Protein AF-A0A9D8M2Z6-F1 (afdb_monomer)

Nearest PDB structures (foldseek):
  5dse-assembly2_C  TM=3.275E-01  e=4.873E-01  Homo sapiens
  6hix-assembly1_BE  TM=3.956E-01  e=4.455E+00  Trypanosoma brucei brucei
  5hiu-assembly1_A  TM=2.422E-01  e=1.322E+00  Thermochaetoides thermophila
  5hiu-assembly2_B  TM=2.421E-01  e=1.506E+00  Thermochaetoides thermophila
  7b6h-assembly1_A  TM=2.950E-01  e=4.084E+00  Drosophila melanogaster

Secondary structure (DSSP, 8-state):
--HHHHHHHHHHTT--SHHHHHHHHHTT--SS-BTTTBPPPPHHHHEE-HHHHHHHHHHHHHHHHSS--HHHHHHHHHTT--STTHHHHHHHHHH-TTHHHHHHHHHHHHSEEEHHHHHHHHHS------S--SSEEEEEEEEETTEEEEEEEESTTHHHHHHHHHHHHHHHHHHS-GGGBSSHHHHHHHHHHHHGGGS-HHHHHHHHHHHHHHHHHHS-S-HHHHHHHHHHHHHHHHS-HHHHTTHHHHHHHHHHHSSSSTTPPPHHHHHHHHHHHHHHHHHTT-HHHHHHHHHHHHGGGHHHHTHHHHHHHHTTTS-BSPP-TT-SSS-GGGBHHHHHHHHHHHHHHHTT-HHHHHHHHHH-GGGS-HHHHHHHT-SS--HHHHHHHHHHHHHHHHHHHHSSSS-HHHHHHHHHHHTTSTTSTTHHHHHHHHHHHHHHHHHHHHTT-HHHHHHHHHHIIIII--HHHHHHHHHHHHHHHHHHHHH--

pLDDT: mean 91.28, std 7.38, range [43.34, 98.44]

Mean predicted aligned error: 7.06 Å

Foldseek 3Di:
DQPLLVQLCVQLVLDDDPSSLVSQVVVPWDPDFPPLQGTARDCVSFWAAPVVVLVVQLVVCCVWQLDDDPQNVVVCVLQVHDPVCPNVLSVVLSPDPCNSVVQSVQCAVVQKAAVQNVCCSSPVGHGPDPFRPIQWTMKGWWFQQRTIGIATQGPVSRLSSLSVLLSNLLNSLLPGAPVRTGPNVVSVVSNLVSCCVVDDLVSSLVSLVVSLVSSPVVYDDDLVNLLSLLVSLLSLLPDPPVSVVCNVVSLVVSCVVQVDDPNHQDLLNLLVSLLSQLVSCLVVVVLVSVQVSLCVCPPPVSCVVNVVVCCVSPVVRAQDDPDALLALQDDLRNGSVLVSLLSNLLSCLVVVVLVVLLVCLCPDSSNGHPLSNCCSPDPDHDPVSLVVVLVSHLQNLCCQQPVDSPPSVVSQVVQVVACQPPPGPNVSSLVSSLQSLLSVLLSCLVVVVVVSNVSSVVSCVRRRDDPVSVVVSVVSNVVVVVVVVVVVD

Solvent-accessible surface area (backbone atoms only — not comparable to full-atom values): 26436 Å² total; per-residue (Å²): 125,60,69,55,60,52,53,41,36,63,72,32,72,49,48,71,61,70,58,35,49,52,38,41,42,77,73,65,23,54,89,67,65,43,91,72,75,50,55,41,56,52,60,83,70,54,43,29,48,67,69,59,45,37,48,49,54,46,49,51,47,46,71,57,67,51,54,86,45,78,52,47,46,50,55,36,50,79,57,76,42,70,72,80,63,43,64,59,52,40,53,52,48,76,67,38,84,60,44,51,56,54,53,44,54,51,21,57,75,63,37,48,38,38,62,33,57,49,44,26,73,76,70,73,42,87,47,94,66,88,71,57,82,39,63,54,36,37,35,38,31,39,47,44,69,89,31,32,38,66,45,72,39,35,60,71,60,37,68,33,40,42,50,50,48,30,44,50,49,55,24,44,56,76,75,43,64,67,92,37,40,53,63,52,69,60,53,53,49,51,31,54,66,42,48,48,81,80,40,56,72,71,52,42,44,52,39,51,47,53,50,52,52,56,40,52,78,74,45,77,93,45,62,69,55,53,51,51,52,51,50,48,48,54,45,23,66,77,37,59,76,77,41,40,74,45,41,67,60,52,51,53,50,48,48,71,70,23,68,62,68,98,61,32,68,48,73,62,55,50,44,52,53,29,51,55,46,17,54,52,16,51,77,69,69,35,38,68,49,13,37,58,28,32,50,60,36,55,50,91,44,42,49,68,76,34,40,68,62,46,45,74,78,44,40,93,82,42,41,77,48,85,81,57,39,66,38,60,50,45,62,46,78,41,16,53,67,38,29,45,40,54,50,28,46,53,26,30,52,76,68,70,37,32,69,61,47,54,48,42,33,59,76,32,37,58,55,52,14,39,43,56,24,52,51,70,63,44,94,60,95,55,72,67,40,60,54,44,40,55,55,39,44,46,40,22,42,5,34,74,68,67,74,34,74,81,52,35,70,63,24,45,56,52,43,74,73,37,32,85,38,84,89,32,90,45,16,68,32,39,53,52,27,32,50,51,49,44,47,49,43,54,26,26,58,79,65,68,39,52,73,61,28,56,54,52,49,54,48,36,71,73,75,41,72,45,71,70,57,51,51,54,47,50,52,47,54,57,51,52,56,53,53,54,56,66,72,75,108

Sequence (489 aa):
MLKFDEQLFQKTKGQIGELFEEGIQQLGGYEEEEKIFGRLIPLEQILLNKTDASNVIFQEIKQHWGKMDLFTQEMFRSSNIELQNVQKKLDAFFSSPSSKKTVFEHALIKNVFNFSHFVEIVFGKKTDYSKSITKLNEIYLYKIGKKYFIHILYNHKIDFWRYLYAKKIYSVFLQAPLHTIQNPIDLIQQYKQFIQSFMTQNQLITTMNHFIQKIDYKNPRSHLLKEFHLLNISLHFMGGKRHYKKINKLIAEVIRTWEAGEWALTEKEQTLLSYILAIDGAKHSDTEKTIAHGKYLITNDRLINHSIELLIDYGEILPNIKPEPESLVKRYDQNYLEQIFYIVIDALVKNEQYYDVLQLMKEYEIASCTSIYEFLNAKDFDRDLLLKIEAAVQRNIAYVVDQSHQHVKQSIEKWMQEYHHVDSPFHSIAQMTSKHVCNLLKTLFATEQFDLFEQLMSIFMKYLILQEDFMDLRDFVAGFVQKETSQKE

Radius of gyration: 29.38 Å; Cα contacts (8 Å, |Δi|>4): 604; chains: 1; bounding box: 74×54×83 Å

Structure (mmCIF, N/CA/C/O backbone):
data_AF-A0A9D8M2Z6-F1
#
_entry.id   AF-A0A9D8M2Z6-F1
#
loop_
_atom_site.group_PDB
_atom_site.id
_atom_site.type_symbol
_atom_site.label_atom_id
_atom_site.label_alt_id
_atom_site.label_comp_id
_atom_site.label_asym_id
_atom_site.label_entity_id
_atom_site.label_seq_id
_atom_site.pdbx_PDB_ins_code
_atom_site.Cartn_x
_atom_site.Cartn_y
_atom_site.Cartn_z
_atom_site.occupancy
_atom_site.B_iso_or_equiv
_atom_site.auth_seq_id
_atom_site.auth_comp_id
_atom_site.auth_asym_id
_atom_site.auth_atom_id
_atom_site.pdbx_PDB_model_num
ATOM 1 N N . MET A 1 1 ? -19.994 7.243 29.530 1.00 70.50 1 MET A N 1
ATOM 2 C CA . MET A 1 1 ? -18.711 6.631 29.138 1.00 70.50 1 MET A CA 1
ATOM 3 C C . MET A 1 1 ? -18.690 5.186 29.628 1.00 70.50 1 MET A C 1
ATOM 5 O O . MET A 1 1 ? -19.519 4.838 30.466 1.00 70.50 1 MET A O 1
ATOM 9 N N . LEU A 1 2 ? -17.807 4.321 29.119 1.00 82.44 2 LEU A N 1
ATOM 10 C CA . LEU A 1 2 ? -17.623 2.991 29.718 1.00 82.44 2 LEU A CA 1
ATOM 11 C C . LEU A 1 2 ? -16.998 3.135 31.111 1.00 82.44 2 LEU A C 1
ATOM 13 O O . LEU A 1 2 ? -16.044 3.890 31.282 1.00 82.44 2 LEU A O 1
ATOM 17 N N . LYS A 1 3 ? -17.520 2.395 32.098 1.00 88.00 3 LYS A N 1
ATOM 18 C CA . LYS A 1 3 ? -17.063 2.487 33.496 1.00 88.00 3 LYS A CA 1
ATOM 19 C C . LYS A 1 3 ? -15.565 2.198 33.635 1.00 88.00 3 LYS A C 1
ATOM 21 O O . LYS A 1 3 ? -14.879 2.914 34.355 1.00 88.00 3 LYS A O 1
ATOM 26 N N . PHE A 1 4 ? -15.067 1.180 32.933 1.00 91.62 4 PHE A N 1
ATOM 27 C CA . PHE A 1 4 ? -13.643 0.840 32.923 1.00 91.62 4 PHE A CA 1
ATOM 28 C C . PHE A 1 4 ? -12.785 2.005 32.407 1.00 91.62 4 PHE A C 1
ATOM 30 O O . PHE A 1 4 ? -11.839 2.419 33.070 1.00 91.62 4 PHE A O 1
ATOM 37 N N . ASP A 1 5 ? -13.158 2.579 31.262 1.00 93.50 5 ASP A N 1
ATOM 38 C CA . ASP A 1 5 ? -12.440 3.682 30.613 1.00 93.50 5 ASP A CA 1
ATOM 39 C C . ASP A 1 5 ? -12.347 4.899 31.532 1.00 93.50 5 ASP A C 1
ATOM 41 O O . ASP A 1 5 ? -11.307 5.548 31.611 1.00 93.50 5 ASP A O 1
ATOM 45 N N . GLU A 1 6 ? -13.426 5.181 32.264 1.00 91.81 6 GLU A N 1
ATOM 46 C CA . GLU A 1 6 ? -13.484 6.277 33.228 1.00 91.81 6 GLU A CA 1
ATOM 47 C C . GLU A 1 6 ? -12.564 6.048 34.413 1.00 91.81 6 GLU A C 1
ATOM 49 O O . GLU A 1 6 ? -11.783 6.930 34.770 1.00 91.81 6 GLU A O 1
ATOM 54 N N . GLN A 1 7 ? -12.613 4.850 34.987 1.00 94.06 7 GLN A N 1
ATOM 55 C CA . GLN A 1 7 ? -11.759 4.480 36.105 1.00 94.06 7 GLN A CA 1
ATOM 56 C C . GLN A 1 7 ? -10.281 4.516 35.715 1.00 94.06 7 GLN A C 1
ATOM 58 O O . GLN A 1 7 ? -9.460 5.030 36.478 1.00 94.06 7 GLN A O 1
ATOM 63 N N . LEU A 1 8 ? -9.939 4.030 34.520 1.00 95.00 8 LEU A N 1
ATOM 64 C CA . LEU A 1 8 ? -8.571 4.062 34.018 1.00 95.00 8 LEU A CA 1
ATOM 65 C C . LEU A 1 8 ? -8.110 5.499 33.754 1.00 95.00 8 LEU A C 1
ATOM 67 O O . LEU A 1 8 ? -7.014 5.878 34.170 1.00 95.00 8 LEU A O 1
ATOM 71 N N . PHE A 1 9 ? -8.951 6.326 33.129 1.00 94.75 9 PHE A N 1
ATOM 72 C CA . PHE A 1 9 ? -8.641 7.734 32.886 1.00 94.75 9 PHE A CA 1
ATOM 73 C C . PHE A 1 9 ? -8.409 8.502 34.194 1.00 94.75 9 PHE A C 1
ATOM 75 O O . PHE A 1 9 ? -7.435 9.244 34.313 1.00 94.75 9 PHE A O 1
ATOM 82 N N . GLN A 1 10 ? -9.268 8.300 35.197 1.00 93.88 10 GLN A N 1
ATOM 83 C CA . GLN A 1 10 ? -9.148 8.947 36.505 1.00 93.88 10 GLN A CA 1
ATOM 84 C C . GLN A 1 10 ? -7.882 8.507 37.253 1.00 93.88 10 GLN A C 1
ATOM 86 O O . GLN A 1 10 ? -7.165 9.357 37.782 1.00 93.88 10 GLN A O 1
ATOM 91 N N . LYS A 1 11 ? -7.573 7.202 37.260 1.00 93.44 11 LYS A N 1
ATOM 92 C CA . LYS A 1 11 ? -6.372 6.653 37.916 1.00 93.44 11 LYS A CA 1
ATOM 93 C C . LYS A 1 11 ? -5.077 7.171 37.296 1.00 93.44 11 LYS A C 1
ATOM 95 O O . LYS A 1 11 ? -4.165 7.559 38.015 1.00 93.44 11 LYS A O 1
ATOM 100 N N . THR A 1 12 ? -5.016 7.206 35.970 1.00 94.12 12 THR A N 1
ATOM 101 C CA . THR A 1 12 ? -3.819 7.614 35.214 1.00 94.12 12 THR A CA 1
ATOM 102 C C . THR A 1 12 ? -3.736 9.122 34.990 1.00 94.12 12 THR A C 1
ATOM 104 O O . THR A 1 12 ? -2.739 9.616 34.471 1.00 94.12 12 THR A O 1
ATOM 107 N N . LYS A 1 13 ? -4.801 9.872 35.311 1.00 92.31 13 LYS A N 1
ATOM 108 C CA . LYS A 1 13 ? -4.974 11.289 34.942 1.00 92.31 13 LYS A CA 1
ATOM 109 C C . LYS A 1 13 ? -4.771 11.539 33.437 1.00 92.31 13 LYS A C 1
ATOM 111 O O . LYS A 1 13 ? -4.313 12.610 33.029 1.00 92.31 13 LYS A O 1
ATOM 116 N N . GLY A 1 14 ? -5.100 10.546 32.609 1.00 91.62 14 GLY A N 1
ATOM 117 C CA . GLY A 1 14 ? -4.918 10.590 31.159 1.00 91.62 14 GLY A CA 1
ATOM 118 C C . GLY A 1 14 ? -3.465 10.456 30.691 1.00 91.62 14 GLY A C 1
ATOM 119 O O . GLY A 1 14 ? -3.144 10.938 29.606 1.00 91.62 14 GLY A O 1
ATOM 120 N N . GLN A 1 15 ? -2.581 9.871 31.501 1.00 92.94 15 GLN A N 1
ATOM 121 C CA . GLN A 1 15 ? -1.208 9.534 31.112 1.00 92.94 15 GLN A CA 1
ATOM 122 C C . GLN A 1 15 ? -1.145 8.129 30.486 1.00 92.94 15 GLN A C 1
ATOM 124 O O . GLN A 1 15 ? -1.946 7.256 30.816 1.00 92.94 15 GLN A O 1
ATOM 129 N N . ILE A 1 16 ? -0.197 7.930 29.567 1.00 92.44 16 ILE A N 1
ATOM 130 C CA . ILE A 1 16 ? 0.104 6.646 28.908 1.00 92.44 16 ILE A CA 1
ATOM 131 C C . ILE A 1 16 ? 1.460 6.103 29.397 1.00 92.44 16 ILE A C 1
ATOM 133 O O . ILE A 1 16 ? 2.196 6.821 30.073 1.00 92.44 16 ILE A O 1
ATOM 137 N N . GLY A 1 17 ? 1.809 4.862 29.046 1.00 88.94 17 GLY A N 1
ATOM 138 C CA . GLY A 1 17 ? 3.064 4.217 29.464 1.00 88.94 17 GLY A CA 1
ATOM 139 C C . GLY A 1 17 ? 2.893 3.367 30.725 1.00 88.94 17 GLY A C 1
ATOM 140 O O . GLY A 1 17 ? 1.846 2.755 30.908 1.00 88.94 17 GLY A O 1
ATOM 141 N N . GLU A 1 18 ? 3.896 3.327 31.601 1.00 89.25 18 GLU A N 1
ATOM 142 C CA . GLU A 1 18 ? 3.902 2.444 32.784 1.00 89.25 18 GLU A CA 1
ATOM 143 C C . GLU A 1 18 ? 2.684 2.655 33.693 1.00 89.25 18 GLU A C 1
ATOM 145 O O . GLU A 1 18 ? 1.990 1.696 34.018 1.00 89.25 18 GLU A O 1
ATOM 150 N N . LEU A 1 19 ? 2.331 3.910 33.994 1.00 90.88 19 LEU A N 1
ATOM 151 C CA . LEU A 1 19 ? 1.147 4.234 34.804 1.00 90.88 19 LEU A CA 1
ATOM 152 C C . LEU A 1 19 ? -0.157 3.700 34.199 1.00 90.88 19 LEU A C 1
ATOM 154 O O . LEU A 1 19 ? -1.095 3.362 34.921 1.00 90.88 19 LEU A O 1
ATOM 158 N N . PHE A 1 20 ? -0.232 3.632 32.870 1.00 92.94 20 PHE A N 1
ATOM 159 C CA . PHE A 1 20 ? -1.385 3.080 32.169 1.00 92.94 20 PHE A CA 1
ATOM 160 C C . PHE A 1 20 ? -1.454 1.559 32.323 1.00 92.94 20 PHE A C 1
ATOM 162 O O . PHE A 1 20 ? -2.526 1.024 32.605 1.00 92.94 20 PHE A O 1
ATOM 169 N N . GLU A 1 21 ? -0.317 0.871 32.207 1.00 91.62 21 GLU A N 1
ATOM 170 C CA . GLU A 1 21 ? -0.232 -0.579 32.414 1.00 91.62 21 GLU A CA 1
ATOM 171 C C . GLU A 1 21 ? -0.526 -0.969 33.869 1.00 91.62 21 GLU A C 1
ATOM 173 O O . GLU A 1 21 ? -1.311 -1.886 34.117 1.00 91.62 21 GLU A O 1
ATOM 178 N N . GLU A 1 22 ? 0.023 -0.237 34.840 1.00 90.00 22 GLU A N 1
ATOM 179 C CA . GLU A 1 22 ? -0.295 -0.407 36.263 1.00 90.00 22 GLU A CA 1
ATOM 180 C C . GLU A 1 22 ? -1.783 -0.151 36.539 1.00 90.00 22 GLU A C 1
ATOM 182 O O . GLU A 1 22 ? -2.429 -0.885 37.293 1.00 90.00 22 GLU A O 1
ATOM 187 N N . GLY A 1 23 ? -2.355 0.868 35.891 1.00 91.38 23 GLY A N 1
ATOM 188 C CA . GLY A 1 23 ? -3.780 1.169 35.951 1.00 91.38 23 GLY A CA 1
ATOM 189 C C . GLY A 1 23 ? -4.646 0.006 35.465 1.00 91.38 23 GLY A C 1
ATOM 190 O O . GLY A 1 23 ? -5.634 -0.325 36.123 1.00 91.38 23 GLY A O 1
ATOM 191 N N . ILE A 1 24 ? -4.262 -0.649 34.361 1.00 91.25 24 ILE A N 1
ATOM 192 C CA . ILE A 1 24 ? -4.934 -1.860 33.861 1.00 91.25 24 ILE A CA 1
ATOM 193 C C . ILE A 1 24 ? -4.826 -2.996 34.882 1.0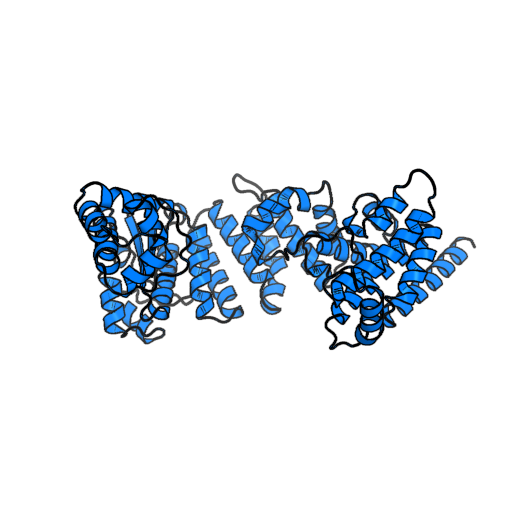0 91.25 24 ILE A C 1
ATOM 195 O O . ILE A 1 24 ? -5.836 -3.623 35.200 1.00 91.25 24 ILE A O 1
ATOM 199 N N . GLN A 1 25 ? -3.634 -3.241 35.431 1.00 87.56 25 GLN A N 1
ATOM 200 C CA . GLN A 1 25 ? -3.411 -4.310 36.409 1.00 87.56 25 GLN A CA 1
ATOM 201 C C . GLN A 1 25 ? -4.323 -4.157 37.633 1.00 87.56 25 GLN A C 1
ATOM 203 O O . GLN A 1 25 ? -5.018 -5.092 38.024 1.00 87.56 25 GLN A O 1
ATOM 208 N N . GLN A 1 26 ? -4.395 -2.952 38.199 1.00 87.75 26 GLN A N 1
ATOM 209 C CA . GLN A 1 26 ? -5.228 -2.673 39.373 1.00 87.75 26 GLN A CA 1
ATOM 210 C C . GLN A 1 26 ? -6.733 -2.793 39.109 1.00 87.75 26 GLN A C 1
ATOM 212 O O . GLN A 1 26 ? -7.508 -2.963 40.049 1.00 87.75 26 GLN A O 1
ATOM 217 N N . LEU A 1 27 ? -7.163 -2.658 37.854 1.00 86.69 27 LEU A N 1
ATOM 218 C CA . LEU A 1 27 ? -8.564 -2.784 37.454 1.00 86.69 27 LEU A CA 1
ATOM 219 C C . LEU A 1 27 ? -8.938 -4.220 37.058 1.00 86.69 27 LEU A C 1
ATOM 221 O O . LEU A 1 27 ? -10.031 -4.442 36.544 1.00 86.69 27 LEU A O 1
ATOM 225 N N . GLY A 1 28 ? -8.078 -5.202 37.342 1.00 75.69 28 GLY A N 1
ATOM 226 C CA . GLY A 1 28 ? -8.334 -6.617 37.074 1.00 75.69 28 GLY A CA 1
ATOM 227 C C . GLY A 1 28 ? -7.758 -7.112 35.749 1.00 75.69 28 GLY A C 1
ATOM 228 O O . GLY A 1 28 ? -8.255 -8.096 35.212 1.00 75.69 28 GLY A O 1
ATOM 229 N N . GLY A 1 29 ? -6.739 -6.438 35.207 1.00 69.81 29 GLY A N 1
ATOM 230 C CA . GLY A 1 29 ? -5.928 -6.977 34.117 1.00 69.81 29 GLY A CA 1
ATOM 231 C C . GLY A 1 29 ? -5.223 -8.278 34.510 1.00 69.81 29 GLY A C 1
ATOM 232 O O . GLY A 1 29 ? -4.967 -8.528 35.687 1.00 69.81 29 GLY A O 1
ATOM 233 N N . TYR A 1 30 ? -4.894 -9.106 33.519 1.00 67.88 30 TYR A N 1
ATOM 234 C CA . TYR A 1 30 ? -4.159 -10.352 33.749 1.00 67.88 30 TYR A CA 1
ATOM 235 C C . TYR A 1 30 ? -2.757 -10.076 34.332 1.00 67.88 30 TYR A C 1
ATOM 237 O O . TYR A 1 30 ? -2.098 -9.094 33.967 1.00 67.88 30 TYR A O 1
ATOM 245 N N . GLU A 1 31 ? -2.300 -10.945 35.245 1.00 58.53 31 GLU A N 1
ATOM 246 C CA . GLU A 1 31 ? -0.969 -10.828 35.866 1.00 58.53 31 GLU A CA 1
ATOM 247 C C . GLU A 1 31 ? 0.160 -11.041 34.855 1.00 58.53 31 GLU A C 1
ATOM 249 O O . GLU A 1 31 ? 1.190 -10.371 34.941 1.00 58.53 31 GLU A O 1
ATOM 254 N N . GLU A 1 32 ? -0.048 -11.914 33.866 1.00 60.69 32 GLU A N 1
ATOM 255 C CA . GLU A 1 32 ? 0.926 -12.137 32.804 1.00 60.69 32 GLU A CA 1
ATOM 256 C C . GLU A 1 32 ? 0.973 -10.943 31.844 1.00 60.69 32 GLU A C 1
ATOM 258 O O . GLU A 1 32 ? 0.002 -10.605 31.162 1.00 60.69 32 GLU A O 1
ATOM 263 N N . GLU A 1 33 ? 2.141 -10.308 31.768 1.00 61.16 33 GLU A N 1
ATOM 264 C CA . GLU A 1 33 ? 2.437 -9.338 30.723 1.00 61.16 33 GLU A CA 1
ATOM 265 C C . GLU A 1 33 ? 2.633 -10.065 29.394 1.00 61.16 33 GLU A C 1
ATOM 267 O O . GLU A 1 33 ? 3.632 -10.760 29.171 1.00 61.16 33 GLU A O 1
ATOM 272 N N . GLU A 1 34 ? 1.696 -9.873 28.466 1.00 63.53 34 GLU A N 1
ATOM 273 C CA . GLU A 1 34 ? 1.966 -10.227 27.085 1.00 63.53 34 GLU A CA 1
ATOM 274 C C . GLU A 1 34 ? 3.044 -9.286 26.525 1.00 63.53 34 GLU A C 1
ATOM 276 O O . GLU A 1 34 ? 2.860 -8.080 26.365 1.00 63.53 34 GLU A O 1
ATOM 281 N N . LYS A 1 35 ? 4.201 -9.861 26.187 1.00 67.75 35 LYS A N 1
ATOM 282 C CA . LYS A 1 35 ? 5.416 -9.119 25.802 1.00 67.75 35 LYS A CA 1
ATOM 283 C C . LYS A 1 35 ? 5.316 -8.309 24.499 1.00 67.75 35 LYS A C 1
ATOM 285 O O . LYS A 1 35 ? 6.304 -7.697 24.106 1.00 67.75 35 LYS A O 1
ATOM 290 N N . ILE A 1 36 ? 4.183 -8.331 23.793 1.00 81.38 36 ILE A N 1
ATOM 291 C CA . ILE A 1 36 ? 4.038 -7.672 22.485 1.00 81.38 36 ILE A CA 1
ATOM 292 C C . ILE A 1 36 ? 3.502 -6.253 22.658 1.00 81.38 36 ILE A C 1
ATOM 294 O O . ILE A 1 36 ? 4.102 -5.304 22.160 1.00 81.38 36 ILE A O 1
ATOM 298 N N . PHE A 1 37 ? 2.387 -6.100 23.373 1.00 87.31 37 PHE A N 1
ATOM 299 C CA . PHE A 1 37 ? 1.775 -4.798 23.616 1.00 87.31 37 PHE A CA 1
ATOM 300 C C . PHE A 1 37 ? 1.172 -4.729 25.020 1.00 87.31 37 PHE A C 1
ATOM 302 O O . PHE A 1 37 ? 0.033 -4.306 25.188 1.00 87.31 37 PHE A O 1
ATOM 309 N N . GLY A 1 38 ? 1.950 -5.120 26.033 1.00 86.75 38 GLY A N 1
ATOM 310 C CA . GLY A 1 38 ? 1.625 -4.967 27.453 1.00 86.75 38 GLY A CA 1
ATOM 311 C C . GLY A 1 38 ? 0.453 -5.826 27.930 1.00 86.75 38 GLY A C 1
ATOM 312 O O . GLY A 1 38 ? 0.172 -6.894 27.386 1.00 86.75 38 GLY A O 1
ATOM 313 N N . ARG A 1 39 ? -0.228 -5.365 28.980 1.00 88.94 39 ARG A N 1
ATOM 314 C CA . ARG A 1 39 ? -1.279 -6.134 29.655 1.00 88.94 39 ARG A CA 1
ATOM 315 C C . ARG A 1 39 ? -2.574 -6.175 28.847 1.00 88.94 39 ARG A C 1
ATOM 317 O O . ARG A 1 39 ? -2.961 -5.208 28.188 1.00 88.94 39 ARG A O 1
ATOM 324 N N . LEU A 1 40 ? -3.270 -7.305 28.954 1.00 91.12 40 LEU A N 1
ATOM 325 C CA . LEU A 1 40 ? -4.592 -7.499 28.366 1.00 91.12 40 LEU A CA 1
ATOM 326 C C . LEU A 1 40 ? -5.686 -6.956 29.286 1.00 91.12 40 LEU A C 1
ATOM 328 O O . LEU A 1 40 ? -5.643 -7.138 30.505 1.00 91.12 40 LEU A O 1
ATOM 332 N N . ILE A 1 41 ? -6.702 -6.348 28.677 1.00 92.31 41 ILE A N 1
ATOM 333 C CA . ILE A 1 41 ? -7.930 -5.930 29.353 1.00 92.31 41 ILE A CA 1
ATOM 334 C C . ILE A 1 41 ? -8.963 -7.060 29.207 1.00 92.31 41 ILE A C 1
ATOM 336 O O . ILE A 1 41 ? -9.245 -7.455 28.069 1.00 92.31 41 ILE A O 1
ATOM 340 N N . PRO A 1 42 ? -9.552 -7.580 30.298 1.00 91.94 42 PRO A N 1
ATOM 341 C CA . PRO A 1 42 ? -10.545 -8.647 30.213 1.00 91.94 42 PRO A CA 1
ATOM 342 C C . PRO A 1 42 ? -11.765 -8.249 29.380 1.00 91.94 42 PRO A C 1
ATOM 344 O O . PRO A 1 42 ? -12.291 -7.135 29.501 1.00 91.94 42 PRO A O 1
ATOM 347 N N . LEU A 1 43 ? -12.252 -9.170 28.544 1.00 93.50 43 LEU A N 1
ATOM 348 C CA . LEU A 1 43 ? -13.362 -8.888 27.629 1.00 93.50 43 LEU A CA 1
ATOM 349 C C . LEU A 1 43 ? -14.647 -8.465 28.350 1.00 93.50 43 LEU A C 1
ATOM 351 O O . LEU A 1 43 ? -15.375 -7.616 27.838 1.00 93.50 43 LEU A O 1
ATOM 355 N N . GLU A 1 44 ? -14.942 -8.998 29.537 1.00 91.69 44 GLU A N 1
ATOM 356 C CA . GLU A 1 44 ? -16.105 -8.586 30.333 1.00 91.69 44 GLU A CA 1
ATOM 357 C C . GLU A 1 44 ? -16.098 -7.106 30.737 1.00 91.69 44 GLU A C 1
ATOM 359 O O . GLU A 1 44 ? -17.167 -6.551 30.984 1.00 91.69 44 GLU A O 1
ATOM 364 N N . GLN A 1 45 ? -14.933 -6.455 30.763 1.00 91.44 45 GLN A N 1
ATOM 365 C CA . GLN A 1 45 ? -14.809 -5.043 31.129 1.00 91.44 45 GLN A CA 1
ATOM 366 C C . GLN A 1 45 ? -15.034 -4.098 29.942 1.00 91.44 45 GLN A C 1
ATOM 368 O O . GLN A 1 45 ? -15.344 -2.921 30.138 1.00 91.44 45 GLN A O 1
ATOM 373 N N . ILE A 1 46 ? -14.893 -4.603 28.710 1.00 94.00 46 ILE A N 1
ATOM 374 C CA . ILE A 1 46 ? -14.916 -3.790 27.481 1.00 94.00 46 ILE A CA 1
ATOM 375 C C . ILE A 1 46 ? -16.013 -4.189 26.488 1.00 94.00 46 ILE A C 1
ATOM 377 O O . ILE A 1 46 ? -16.290 -3.426 25.561 1.00 94.00 46 ILE A O 1
ATOM 381 N N . LEU A 1 47 ? -16.651 -5.350 26.671 1.00 96.19 47 LEU A N 1
ATOM 382 C CA . LEU A 1 47 ? -17.753 -5.829 25.838 1.00 96.19 47 LEU A CA 1
ATOM 383 C C . LEU A 1 47 ? -19.100 -5.698 26.553 1.00 96.19 47 LEU A C 1
ATOM 385 O O .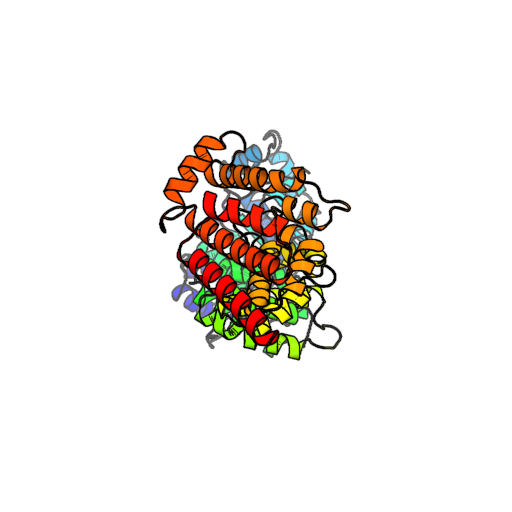 LEU A 1 47 ? -19.335 -6.298 27.603 1.00 96.19 47 LEU A O 1
ATOM 389 N N . LEU A 1 48 ? -20.033 -4.999 25.912 1.00 96.38 48 LEU A N 1
ATOM 390 C CA . LEU A 1 48 ? -21.380 -4.751 26.418 1.00 96.38 48 LEU A CA 1
ATOM 391 C C . LEU A 1 48 ? -22.437 -5.613 25.722 1.00 96.38 48 LEU A C 1
ATOM 393 O O . LEU A 1 48 ? -22.266 -6.059 24.587 1.00 96.38 48 LEU A O 1
ATOM 397 N N . ASN A 1 49 ? -23.579 -5.823 26.380 1.00 96.75 49 ASN A N 1
ATOM 398 C CA . ASN A 1 49 ? -24.771 -6.313 25.683 1.00 96.75 49 ASN A CA 1
ATOM 399 C C . ASN A 1 49 ? -25.374 -5.200 24.798 1.00 96.75 49 ASN A C 1
ATOM 401 O O . ASN A 1 49 ? -25.003 -4.032 24.900 1.00 96.75 49 ASN A O 1
ATOM 405 N N . LYS A 1 50 ? -26.323 -5.561 23.924 1.00 95.56 50 LYS A N 1
ATOM 406 C CA . LYS A 1 50 ? -26.936 -4.621 22.968 1.00 95.56 50 LYS A CA 1
ATOM 407 C C . LYS A 1 50 ? -27.575 -3.405 23.642 1.00 95.56 50 LYS A C 1
ATOM 409 O O . LYS A 1 50 ? -27.421 -2.286 23.157 1.00 95.56 50 LYS A O 1
ATOM 414 N N . THR A 1 51 ? -28.317 -3.630 24.723 1.00 94.62 51 THR A N 1
ATOM 415 C CA . THR A 1 51 ? -29.068 -2.577 25.416 1.00 94.62 51 THR A CA 1
ATOM 416 C C . THR A 1 51 ? -28.118 -1.566 26.040 1.00 94.62 51 THR A C 1
ATOM 418 O O . THR A 1 51 ? -28.269 -0.366 25.817 1.00 94.62 51 THR A O 1
ATOM 421 N N . ASP A 1 52 ? -27.096 -2.047 26.743 1.00 95.12 52 ASP A N 1
ATOM 422 C CA . ASP A 1 52 ? -26.094 -1.197 27.380 1.00 95.12 52 ASP A CA 1
ATOM 423 C C . ASP A 1 52 ? -25.275 -0.441 26.338 1.00 95.12 52 ASP A C 1
ATOM 425 O O . ASP A 1 52 ? -25.094 0.769 26.453 1.00 95.12 52 ASP A O 1
ATOM 429 N N . ALA A 1 53 ? -24.859 -1.124 25.270 1.00 95.19 53 ALA A N 1
ATOM 430 C CA . ALA A 1 53 ? -24.126 -0.523 24.166 1.00 95.19 53 ALA A CA 1
ATOM 431 C C . ALA A 1 53 ? -24.909 0.631 23.518 1.00 95.19 53 ALA A C 1
ATOM 433 O O . ALA A 1 53 ? -24.403 1.742 23.363 1.00 95.19 53 ALA A O 1
ATOM 434 N N . SER A 1 54 ? -26.182 0.385 23.203 1.00 95.31 54 SER A N 1
ATOM 435 C CA . SER A 1 54 ? -27.082 1.384 22.630 1.00 95.31 54 SER A CA 1
ATOM 436 C C . SER A 1 54 ? -27.335 2.559 23.578 1.00 95.31 54 SER A C 1
ATOM 438 O O . SER A 1 54 ? -27.364 3.711 23.140 1.00 95.31 54 SER A O 1
ATOM 440 N N . ASN A 1 55 ? -27.464 2.296 24.881 1.00 94.88 55 ASN A N 1
ATOM 441 C CA . ASN A 1 55 ? -27.619 3.340 25.889 1.00 94.88 55 ASN A CA 1
ATOM 442 C C . ASN A 1 55 ? -26.373 4.221 25.998 1.00 94.88 55 ASN A C 1
ATOM 444 O O . ASN A 1 55 ? -26.516 5.440 25.988 1.00 94.88 55 ASN A O 1
ATOM 448 N N . VAL A 1 56 ? -25.176 3.630 26.062 1.00 94.75 56 VAL A N 1
ATOM 449 C CA . VAL A 1 56 ? -23.915 4.381 26.145 1.00 94.75 56 VAL A CA 1
ATOM 450 C C . VAL A 1 56 ? -23.767 5.304 24.940 1.00 94.75 56 VAL A C 1
ATOM 452 O O . VAL A 1 56 ? -23.623 6.508 25.122 1.00 94.75 56 VAL A O 1
ATOM 455 N N . ILE A 1 57 ? -23.894 4.771 23.721 1.00 95.31 57 ILE A N 1
ATOM 456 C CA . ILE A 1 57 ? -23.749 5.558 22.487 1.00 95.31 57 ILE A CA 1
ATOM 457 C C . ILE A 1 57 ? -24.742 6.726 22.462 1.00 95.31 57 ILE A C 1
ATOM 459 O O . ILE A 1 57 ? -24.361 7.875 22.242 1.00 95.31 57 ILE A O 1
ATOM 463 N N . PHE A 1 58 ? -26.022 6.447 22.722 1.00 95.12 58 PHE A N 1
ATOM 464 C CA . PHE A 1 58 ? -27.067 7.464 22.633 1.00 95.12 58 PHE A CA 1
ATOM 465 C C . PHE A 1 58 ? -26.921 8.560 23.695 1.00 95.12 58 PHE A C 1
ATOM 467 O O . PHE A 1 58 ? -27.187 9.726 23.405 1.00 95.12 58 PHE A O 1
ATOM 474 N N . GLN A 1 59 ? -26.491 8.209 24.912 1.00 93.81 59 GLN A N 1
ATOM 475 C CA . GLN A 1 59 ? -26.264 9.190 25.976 1.00 93.81 59 GLN A CA 1
ATOM 476 C C . GLN A 1 59 ? -25.057 10.084 25.689 1.00 93.81 59 GLN A C 1
ATOM 478 O O . GLN A 1 59 ? -25.161 11.292 25.873 1.00 93.81 59 GLN A O 1
ATOM 483 N N . GLU A 1 60 ? -23.956 9.529 25.178 1.00 94.19 60 GLU A N 1
ATOM 484 C CA . GLU A 1 60 ? -22.768 10.312 24.806 1.00 94.19 60 GLU A CA 1
ATOM 485 C C . GLU A 1 60 ? -23.084 11.341 23.722 1.00 94.19 60 GLU A C 1
ATOM 487 O O . GLU A 1 60 ? -22.769 12.524 23.861 1.00 94.19 60 GLU A O 1
ATOM 492 N N . ILE A 1 61 ? -23.796 10.917 22.677 1.00 94.31 61 ILE A N 1
ATOM 493 C CA . ILE A 1 61 ? -24.244 11.811 21.606 1.00 94.31 61 ILE A CA 1
ATOM 494 C C . ILE A 1 61 ? -25.167 12.898 22.165 1.00 94.31 61 ILE A C 1
ATOM 496 O O . ILE A 1 61 ? -24.983 14.079 21.876 1.00 94.31 61 ILE A O 1
ATOM 500 N N . LYS A 1 62 ? -26.141 12.532 23.006 1.00 93.94 62 LYS A N 1
ATOM 501 C CA . LYS A 1 62 ? -27.061 13.499 23.620 1.00 93.94 62 LYS A CA 1
ATOM 502 C C . LYS A 1 62 ? -26.327 14.516 24.496 1.00 93.94 62 LYS A C 1
ATOM 504 O O . LYS A 1 62 ? -26.664 15.698 24.472 1.00 93.94 62 LYS A O 1
ATOM 509 N N . GLN A 1 63 ? -25.338 14.069 25.263 1.00 92.06 63 GLN A N 1
ATOM 510 C CA . GLN A 1 63 ? -24.564 14.915 26.164 1.00 92.06 63 GLN A CA 1
ATOM 511 C C . GLN A 1 63 ? -23.672 15.905 25.409 1.00 92.06 63 GLN A C 1
ATOM 513 O O . GLN A 1 63 ? -23.546 17.048 25.847 1.00 92.06 63 GLN A O 1
ATOM 518 N N . HIS A 1 64 ? -23.064 15.477 24.300 1.00 90.38 64 HIS A N 1
ATOM 519 C CA . HIS A 1 64 ? -22.048 16.263 23.600 1.00 90.38 64 HIS A CA 1
ATOM 520 C C . HIS A 1 64 ? -22.550 17.008 22.363 1.00 90.38 64 HIS A C 1
ATOM 522 O O . HIS A 1 64 ? -22.015 18.068 22.064 1.00 90.38 64 HIS A O 1
ATOM 528 N N . TRP A 1 65 ? -23.564 16.492 21.668 1.00 91.31 65 TRP A N 1
ATOM 529 C CA . TRP A 1 65 ? -24.111 17.084 20.438 1.00 91.31 65 TRP A CA 1
ATOM 530 C C . TRP A 1 65 ? -25.596 17.451 20.552 1.00 91.31 65 TRP A C 1
ATOM 532 O O . TRP A 1 65 ? -26.160 18.040 19.634 1.00 91.31 65 TRP A O 1
ATOM 542 N N . GLY A 1 66 ? -26.255 17.115 21.668 1.00 88.25 66 GLY A N 1
ATOM 543 C CA . GLY A 1 66 ? -27.686 17.370 21.862 1.00 88.25 66 GLY A CA 1
ATOM 544 C C . GLY A 1 66 ? -28.048 18.747 22.416 1.00 88.25 66 GLY A C 1
ATOM 545 O O . GLY A 1 66 ? -29.234 19.074 22.495 1.00 88.25 66 GLY A O 1
ATOM 546 N N . LYS A 1 67 ? -27.060 19.562 22.796 1.00 87.62 67 LYS A N 1
ATOM 547 C CA . LYS A 1 67 ? -27.270 20.930 23.283 1.00 87.62 67 LYS A CA 1
ATOM 548 C C . LYS A 1 67 ? -26.463 21.925 22.461 1.00 87.62 67 LYS A C 1
ATOM 550 O O . LYS A 1 67 ? -25.293 21.700 22.180 1.00 87.62 67 LYS A O 1
ATOM 555 N N . MET A 1 68 ? -27.089 23.050 22.141 1.00 83.06 68 MET A N 1
ATOM 556 C CA . MET A 1 68 ? -26.482 24.141 21.380 1.00 83.06 68 MET A CA 1
ATOM 557 C C . MET A 1 68 ? -25.523 24.995 22.223 1.00 83.06 68 MET A C 1
ATOM 559 O O . MET A 1 68 ? -25.855 26.121 22.596 1.00 83.06 68 MET A O 1
ATOM 563 N N . ASP A 1 69 ? -24.326 24.482 22.509 1.00 84.94 69 ASP A N 1
ATOM 564 C CA . ASP A 1 69 ? -23.213 25.297 23.014 1.00 84.94 69 ASP A CA 1
ATOM 565 C C . ASP A 1 69 ? -22.457 26.015 21.876 1.00 84.94 69 ASP A C 1
ATOM 567 O O . ASP A 1 69 ? -22.769 25.839 20.698 1.00 84.94 69 ASP A O 1
ATOM 571 N N . LEU A 1 70 ? -21.480 26.863 22.223 1.00 85.12 70 LEU A N 1
ATOM 572 C CA . LEU A 1 70 ? -20.709 27.645 21.244 1.00 85.12 70 LEU A CA 1
ATOM 573 C C . LEU A 1 70 ? -20.003 26.755 20.207 1.00 85.12 70 LEU A C 1
ATOM 575 O O . LEU A 1 70 ? -19.992 27.080 19.023 1.00 85.12 70 LEU A O 1
ATOM 579 N N . PHE A 1 71 ? -19.452 25.619 20.639 1.00 84.75 71 PHE A N 1
ATOM 580 C CA . PHE A 1 71 ? -18.737 24.694 19.760 1.00 84.75 71 PHE A CA 1
ATOM 581 C C . PHE A 1 71 ? -19.698 23.975 18.813 1.00 84.75 71 PHE A C 1
ATOM 583 O O . PHE A 1 71 ? -19.456 23.893 17.614 1.00 84.75 71 PHE A O 1
ATOM 590 N N . THR A 1 72 ? -20.823 23.497 19.333 1.00 82.19 72 THR A N 1
ATOM 591 C CA . THR A 1 72 ? -21.849 22.789 18.567 1.00 82.19 72 THR A CA 1
ATOM 592 C C . THR A 1 72 ? -22.555 23.729 17.582 1.00 82.19 72 THR A C 1
ATOM 594 O O . THR A 1 72 ? -22.858 23.335 16.459 1.00 82.19 72 THR A O 1
ATOM 597 N N . GLN A 1 73 ? -22.764 24.998 17.951 1.00 85.88 73 GLN A N 1
ATOM 598 C CA . GLN A 1 73 ? -23.264 26.032 17.037 1.00 85.88 73 GLN A CA 1
ATOM 599 C C . GLN A 1 73 ? -22.343 26.232 15.837 1.00 85.88 73 GLN A C 1
ATOM 601 O O . GLN A 1 73 ? -22.822 26.273 14.703 1.00 85.88 73 GLN A O 1
ATOM 606 N N . GLU A 1 74 ? -21.040 26.337 16.083 1.00 85.06 74 GLU A N 1
ATOM 607 C CA . GLU A 1 74 ? -20.056 26.505 15.020 1.00 85.06 74 GLU A CA 1
ATOM 608 C C . GLU A 1 74 ? -20.025 25.280 14.099 1.00 85.06 74 GLU A C 1
ATOM 610 O O . GLU A 1 74 ? -20.130 25.425 12.885 1.00 85.06 74 GLU A O 1
ATOM 615 N N . MET A 1 75 ? -20.042 24.071 14.668 1.00 84.38 75 MET A N 1
ATOM 616 C CA . MET A 1 75 ? -20.153 22.819 13.908 1.00 84.38 75 MET A CA 1
ATOM 617 C C . MET A 1 75 ? -21.365 22.801 12.962 1.00 84.38 75 MET A C 1
ATOM 619 O O . MET A 1 75 ? -21.246 22.424 11.793 1.00 84.38 75 MET A O 1
ATOM 623 N N . PHE A 1 76 ? -22.540 23.220 13.445 1.00 86.62 76 PHE A N 1
ATOM 624 C CA . PHE A 1 76 ? -23.751 23.291 12.625 1.00 86.62 76 PHE A CA 1
ATOM 625 C C . PHE A 1 76 ? -23.663 24.370 11.540 1.00 86.62 76 PHE A C 1
ATOM 627 O O . PHE A 1 76 ? -24.084 24.121 10.408 1.00 86.62 76 PHE A O 1
ATOM 634 N N . ARG A 1 77 ? -23.074 25.536 11.839 1.00 84.69 77 ARG A N 1
ATOM 635 C CA . ARG A 1 77 ? -22.832 26.588 10.837 1.00 84.69 77 ARG A CA 1
ATOM 636 C C . ARG A 1 77 ? -21.913 26.105 9.727 1.00 84.69 77 ARG A C 1
ATOM 638 O O . ARG A 1 77 ? -22.272 26.227 8.561 1.00 84.69 77 ARG A O 1
ATOM 645 N N . SER A 1 78 ? -20.779 25.502 10.082 1.00 82.56 78 SER A N 1
ATOM 646 C CA . SER A 1 78 ? -19.840 24.935 9.109 1.00 82.56 78 SER A CA 1
ATOM 647 C C . SER A 1 78 ? -20.466 23.815 8.268 1.00 82.56 78 SER A C 1
ATOM 649 O O . SER A 1 78 ? -20.008 23.531 7.169 1.00 82.56 78 SER A O 1
ATOM 651 N N . SER A 1 79 ? -21.533 23.197 8.774 1.00 79.81 79 SER A N 1
ATOM 652 C CA . SER A 1 79 ? -22.317 22.164 8.094 1.00 79.81 79 SER A CA 1
ATOM 653 C C . SER A 1 79 ? -23.467 22.723 7.237 1.00 79.81 79 SER A C 1
ATOM 655 O O . SER A 1 79 ? -24.334 21.963 6.804 1.00 79.81 79 SER A O 1
ATOM 657 N N . ASN A 1 80 ? -23.525 24.042 7.005 1.00 82.25 80 ASN A N 1
ATOM 658 C CA . ASN A 1 80 ? -24.612 24.723 6.285 1.00 82.25 80 ASN A CA 1
ATOM 659 C C . ASN A 1 80 ? -26.011 24.412 6.860 1.00 82.25 80 ASN A C 1
ATOM 661 O O . ASN A 1 80 ? -27.007 24.259 6.134 1.00 82.25 80 ASN A O 1
ATOM 665 N N . ILE A 1 81 ? -26.090 24.281 8.187 1.00 82.88 81 ILE A N 1
ATOM 666 C CA . ILE A 1 81 ? -27.347 24.150 8.920 1.00 82.88 81 ILE A CA 1
ATOM 667 C C . ILE A 1 81 ? -27.753 25.526 9.438 1.00 82.88 81 ILE A C 1
ATOM 669 O O . ILE A 1 81 ? -27.043 26.154 10.223 1.00 82.88 81 ILE A O 1
ATOM 673 N N . GLU A 1 82 ? -28.934 25.982 9.025 1.00 83.06 82 GLU A N 1
ATOM 674 C CA . GLU A 1 82 ? -29.551 27.167 9.610 1.00 83.06 82 GLU A CA 1
ATOM 675 C C . GLU A 1 82 ? -29.823 26.915 11.090 1.00 83.06 82 GLU A C 1
ATOM 677 O O . GLU A 1 82 ? -30.551 25.993 11.450 1.00 83.06 82 GLU A O 1
ATOM 682 N N . LEU A 1 83 ? -29.254 27.756 11.956 1.00 84.38 83 LEU A N 1
ATOM 683 C CA . LEU A 1 83 ? -29.372 27.590 13.406 1.00 84.38 83 LEU A CA 1
ATOM 684 C C . LEU A 1 83 ? -30.811 27.765 13.917 1.00 84.38 83 LEU A C 1
ATOM 686 O O . LEU A 1 83 ? -31.148 27.320 15.019 1.00 84.38 83 LEU A O 1
ATOM 690 N N . GLN A 1 84 ? -31.671 28.392 13.111 1.00 82.00 84 GLN A N 1
ATOM 691 C CA . GLN A 1 84 ? -33.085 28.557 13.411 1.00 82.00 84 GLN A CA 1
ATOM 692 C C . GLN A 1 84 ? -33.750 27.174 13.503 1.00 82.00 84 GLN A C 1
ATOM 694 O O . GLN A 1 84 ? -33.786 26.408 12.547 1.00 82.00 84 GLN A O 1
ATOM 699 N N . ASN A 1 85 ? -34.298 26.852 14.677 1.00 84.06 85 ASN A N 1
ATOM 700 C CA . ASN A 1 85 ? -34.950 25.574 15.005 1.00 84.06 85 ASN A CA 1
ATOM 701 C C . ASN A 1 85 ? -34.035 24.348 15.197 1.00 84.06 85 ASN A C 1
ATOM 703 O O . ASN A 1 85 ? -34.567 23.256 15.407 1.00 84.06 85 ASN A O 1
ATOM 707 N N . VAL A 1 86 ? -32.702 24.492 15.218 1.00 88.62 86 VAL A N 1
ATOM 708 C CA . VAL A 1 86 ? -31.792 23.354 15.481 1.00 88.62 86 VAL A CA 1
ATOM 709 C C . VAL A 1 86 ? -32.107 22.688 16.817 1.00 88.62 86 VAL A C 1
ATOM 711 O O . VAL A 1 86 ? -32.378 21.492 16.837 1.00 88.62 86 VAL A O 1
ATOM 714 N N . GLN A 1 87 ? -32.179 23.453 17.913 1.00 90.50 87 GLN A N 1
ATOM 715 C CA . GLN A 1 87 ? -32.473 22.883 19.234 1.00 90.50 87 GLN A CA 1
ATOM 716 C C . GLN A 1 87 ? -33.824 22.147 19.255 1.00 90.50 87 GLN A C 1
ATOM 718 O O . GLN A 1 87 ? -33.898 21.044 19.778 1.00 90.50 87 GLN A O 1
ATOM 723 N N . LYS A 1 88 ? -34.864 22.681 18.596 1.00 90.31 88 LYS A N 1
ATOM 724 C CA . LYS A 1 88 ? -36.175 22.011 18.499 1.00 90.31 88 LYS A CA 1
ATOM 725 C C . LYS A 1 88 ? -36.082 20.662 17.780 1.00 90.31 88 LYS A C 1
ATOM 727 O O . LYS A 1 88 ? -36.707 19.697 18.211 1.00 90.31 88 LYS A O 1
ATOM 732 N N . LYS A 1 89 ? -35.312 20.585 16.687 1.00 91.44 89 LYS A N 1
ATOM 733 C CA . LYS A 1 89 ? -35.080 19.326 15.961 1.00 91.44 89 LYS A CA 1
ATOM 734 C C . LYS A 1 89 ? -34.285 18.329 16.801 1.00 91.44 89 LYS A C 1
ATOM 736 O O . LYS A 1 89 ? -34.644 17.156 16.825 1.00 91.44 89 LYS A O 1
ATOM 741 N N . LEU A 1 90 ? -33.260 18.794 17.518 1.00 92.88 90 LEU A N 1
ATOM 742 C CA . LEU A 1 90 ? -32.501 17.969 18.459 1.00 92.88 90 LEU A CA 1
ATOM 743 C C . LEU A 1 90 ? -33.416 17.403 19.553 1.00 92.88 90 LEU A C 1
ATOM 745 O O . LEU A 1 90 ? -33.440 16.194 19.770 1.00 92.88 90 LEU A O 1
ATOM 749 N N . ASP A 1 91 ? -34.222 18.250 20.190 1.00 93.06 91 ASP A N 1
ATOM 750 C CA . ASP A 1 91 ? -35.138 17.844 21.259 1.00 93.06 91 ASP A CA 1
ATOM 751 C C . ASP A 1 91 ? -36.169 16.823 20.760 1.00 93.06 91 ASP A C 1
ATOM 753 O O . ASP A 1 91 ? -36.407 15.813 21.427 1.00 93.06 91 ASP A O 1
ATOM 757 N N . ALA A 1 92 ? -36.724 17.026 19.559 1.00 92.75 92 ALA A N 1
ATOM 758 C CA . ALA A 1 92 ? -37.627 16.071 18.919 1.00 92.75 92 ALA A CA 1
ATOM 759 C C . ALA A 1 92 ? -36.926 14.734 18.623 1.00 92.75 92 ALA A C 1
ATOM 761 O O . ALA A 1 92 ? -37.466 13.666 18.919 1.00 92.75 92 ALA A O 1
ATOM 762 N N . PHE A 1 93 ? -35.698 14.781 18.101 1.00 94.56 93 PHE A N 1
ATOM 763 C CA . PHE A 1 93 ? -34.906 13.593 17.809 1.00 94.56 93 PHE A CA 1
ATOM 764 C C . PHE A 1 93 ? -34.600 12.781 19.072 1.00 94.56 93 PHE A C 1
ATOM 766 O O . PHE A 1 93 ? -34.854 11.577 19.096 1.00 94.56 93 PHE A O 1
ATOM 773 N N . PHE A 1 94 ? -34.111 13.412 20.144 1.00 94.50 94 PHE A N 1
ATOM 774 C CA . PHE A 1 94 ? -33.765 12.708 21.387 1.00 94.50 94 PHE A CA 1
ATOM 775 C C . PHE A 1 94 ? -34.979 12.256 22.204 1.00 94.50 94 PHE A C 1
ATOM 777 O O . PHE A 1 94 ? -34.830 11.390 23.069 1.00 94.50 94 PHE A O 1
ATOM 784 N N . SER A 1 95 ? -36.156 12.829 21.944 1.00 91.69 95 SER A N 1
ATOM 785 C CA . SER A 1 95 ? -37.425 12.411 22.552 1.00 91.69 95 SER A CA 1
ATOM 786 C C . SER A 1 95 ? -38.081 11.237 21.823 1.00 91.69 95 SER A C 1
ATOM 788 O O . SER A 1 95 ? -38.925 10.555 22.400 1.00 91.69 95 SER A O 1
ATOM 790 N N . SER A 1 96 ? -37.701 10.976 20.569 1.00 92.25 96 SER A N 1
ATOM 791 C CA . SER A 1 96 ? -38.279 9.883 19.789 1.00 92.25 96 SER A CA 1
ATOM 792 C C . SER A 1 96 ? -37.744 8.508 20.235 1.00 92.25 96 SER A C 1
ATOM 794 O O . SER A 1 96 ? -36.525 8.305 20.288 1.00 92.25 96 SER A O 1
ATOM 796 N N . PRO A 1 97 ? -38.625 7.517 20.487 1.00 83.25 97 PRO A N 1
ATOM 797 C CA . PRO A 1 97 ? -38.217 6.158 20.850 1.00 83.25 97 PRO A CA 1
ATOM 798 C C . PRO A 1 97 ? -37.398 5.433 19.770 1.00 83.25 97 PRO A C 1
ATOM 800 O O . PRO A 1 97 ? -36.591 4.561 20.094 1.00 83.25 97 PRO A O 1
ATOM 803 N N . SER A 1 98 ? -37.588 5.773 18.490 1.00 92.06 98 SER A N 1
ATOM 804 C CA . SER A 1 98 ? -36.911 5.101 17.372 1.00 92.06 98 SER A CA 1
ATOM 805 C C . SER A 1 98 ? -35.476 5.583 17.157 1.00 92.06 98 SER A C 1
ATOM 807 O O . SER A 1 98 ? -34.637 4.806 16.705 1.00 92.06 98 SER A O 1
ATOM 809 N N . SER A 1 99 ? -35.160 6.825 17.533 1.00 92.81 99 SER A N 1
ATOM 810 C CA . SER A 1 99 ? -33.868 7.461 17.246 1.00 92.81 99 SER A CA 1
ATOM 811 C C . SER A 1 99 ? -32.683 6.683 17.801 1.00 92.81 99 SER A C 1
ATOM 813 O O . SER A 1 99 ? -31.665 6.524 17.131 1.00 92.81 99 SER A O 1
ATOM 815 N N . LYS A 1 100 ? -32.822 6.135 19.013 1.00 94.75 100 LYS A N 1
ATOM 816 C CA . LYS A 1 100 ? -31.778 5.319 19.642 1.00 94.75 100 LYS A CA 1
ATOM 817 C C . LYS A 1 100 ? -31.437 4.081 18.809 1.00 94.75 100 LYS A C 1
ATOM 819 O O . LYS A 1 100 ? -30.262 3.741 18.668 1.00 94.75 100 LYS A O 1
ATOM 824 N N . LYS A 1 101 ? -32.456 3.425 18.246 1.00 94.19 101 LYS A N 1
ATOM 825 C CA . LYS A 1 101 ? -32.281 2.263 17.369 1.00 94.19 101 LYS A CA 1
ATOM 826 C C . LYS A 1 101 ? -31.577 2.674 16.075 1.00 94.19 101 LYS A C 1
ATOM 828 O O . LYS A 1 101 ? -30.588 2.044 15.722 1.00 94.19 101 LYS A O 1
ATOM 833 N N . THR A 1 102 ? -32.021 3.763 15.444 1.00 94.25 102 THR A N 1
ATOM 834 C CA . THR A 1 102 ? -31.425 4.289 14.206 1.00 94.25 102 THR A CA 1
ATOM 835 C C . THR A 1 102 ? -29.944 4.623 14.375 1.00 94.25 102 THR A C 1
ATOM 837 O O . THR A 1 102 ? -29.125 4.195 13.569 1.00 94.25 102 THR A O 1
ATOM 840 N N . VAL A 1 103 ? -29.580 5.330 15.450 1.00 95.00 103 VAL A N 1
ATOM 841 C CA . VAL A 1 103 ? -28.179 5.667 15.756 1.00 95.00 103 VAL A CA 1
ATOM 842 C C . VAL A 1 103 ? -27.338 4.406 15.925 1.00 95.00 103 VAL A C 1
ATOM 844 O O . VAL A 1 103 ? -26.253 4.306 15.357 1.00 95.00 103 VAL A O 1
ATOM 847 N N . PHE A 1 104 ? -27.838 3.432 16.688 1.00 95.62 104 PHE A N 1
ATOM 848 C CA . PHE A 1 104 ? -27.111 2.193 16.941 1.00 95.62 104 PHE A CA 1
ATOM 849 C C . PHE A 1 104 ? -26.901 1.368 15.667 1.00 95.62 104 PHE A C 1
ATOM 851 O O . PHE A 1 104 ? -25.803 0.876 15.429 1.00 95.62 104 PHE A O 1
ATOM 858 N N . GLU A 1 105 ? -27.937 1.220 14.839 1.00 94.75 105 GLU A N 1
ATOM 859 C CA . GLU A 1 105 ? -27.856 0.483 13.573 1.00 94.75 105 GLU A CA 1
ATOM 860 C C . GLU A 1 105 ? -26.911 1.170 12.588 1.00 94.75 105 GLU A C 1
ATOM 862 O O . GLU A 1 105 ? -26.075 0.504 11.980 1.00 94.75 105 GLU A O 1
ATOM 867 N N . HIS A 1 106 ? -26.968 2.500 12.498 1.00 94.31 106 HIS A N 1
ATOM 868 C CA . HIS A 1 106 ? -26.051 3.261 11.659 1.00 94.31 106 HIS A CA 1
ATOM 869 C C . HIS A 1 106 ? -24.592 3.102 12.112 1.00 94.31 106 HIS A C 1
ATOM 871 O O . HIS A 1 106 ? -23.717 2.822 11.292 1.00 94.31 106 HIS A O 1
ATOM 877 N N . ALA A 1 107 ? -24.326 3.224 13.418 1.00 94.25 107 ALA A N 1
ATOM 878 C CA . ALA A 1 107 ? -22.995 3.010 13.986 1.00 94.25 107 ALA A CA 1
ATOM 879 C C . ALA A 1 107 ? -22.484 1.580 13.742 1.00 94.25 107 ALA A C 1
ATOM 881 O O . ALA A 1 107 ? -21.303 1.391 13.478 1.00 94.25 107 ALA A O 1
ATOM 882 N N . LEU A 1 108 ? -23.369 0.578 13.785 1.00 94.81 108 LEU A N 1
ATOM 883 C CA . LEU A 1 108 ? -23.007 -0.828 13.592 1.00 94.81 108 LEU A CA 1
ATOM 884 C C . LEU A 1 108 ? -22.683 -1.167 12.131 1.00 94.81 108 LEU A C 1
ATOM 886 O O . LEU A 1 108 ? -21.863 -2.046 11.880 1.00 94.81 108 LEU A O 1
ATOM 890 N N . ILE A 1 109 ? -23.340 -0.505 11.174 1.00 92.94 109 ILE A N 1
ATOM 891 C CA . ILE A 1 109 ? -23.092 -0.691 9.736 1.00 92.94 109 ILE A CA 1
ATOM 892 C C . ILE A 1 109 ? -21.776 -0.029 9.325 1.00 92.94 109 ILE A C 1
ATOM 894 O O . ILE A 1 109 ? -21.025 -0.588 8.532 1.00 92.94 109 ILE A O 1
ATOM 898 N N . LYS A 1 110 ? -21.506 1.172 9.847 1.00 91.44 110 LYS A N 1
ATOM 899 C CA . LYS A 1 110 ? -20.319 1.962 9.495 1.00 91.44 110 LYS A CA 1
ATOM 900 C C . LYS A 1 110 ? -19.093 1.650 10.354 1.00 91.44 110 LYS A C 1
ATOM 902 O O . LYS A 1 110 ? -18.032 2.185 10.069 1.00 91.44 110 LYS A O 1
ATOM 907 N N . ASN A 1 111 ? -19.250 0.873 11.426 1.00 94.75 111 ASN A N 1
ATOM 908 C CA . ASN A 1 111 ? -18.295 0.661 12.525 1.00 94.75 111 ASN A CA 1
ATOM 909 C C . ASN A 1 111 ? -17.831 1.935 13.272 1.00 94.75 111 ASN A C 1
ATOM 911 O O . ASN A 1 111 ? -17.185 1.836 14.316 1.00 94.75 111 ASN A O 1
ATOM 915 N N . VAL A 1 112 ? -18.170 3.129 12.774 1.00 93.75 112 VAL A N 1
ATOM 916 C CA . VAL A 1 112 ? -17.828 4.435 13.343 1.00 93.75 112 VAL A CA 1
ATOM 917 C C . VAL A 1 112 ? -19.009 5.406 13.240 1.00 93.75 112 VAL A C 1
ATOM 919 O O . VAL A 1 112 ? -19.752 5.445 12.256 1.00 93.75 112 VAL A O 1
ATOM 922 N N . PHE A 1 113 ? -19.189 6.223 14.271 1.00 94.44 113 PHE A N 1
ATOM 923 C CA . PHE A 1 113 ? -20.221 7.244 14.367 1.00 94.44 113 PHE A CA 1
ATOM 924 C C . PHE A 1 113 ? -19.606 8.586 14.763 1.00 94.44 113 PHE A C 1
ATOM 926 O O . PHE A 1 113 ? -19.075 8.729 15.862 1.00 94.44 113 PHE A O 1
ATOM 933 N N . ASN A 1 114 ? -19.683 9.576 13.878 1.00 93.12 114 ASN A N 1
ATOM 934 C CA . ASN A 1 114 ? -19.122 10.911 14.074 1.00 93.12 114 ASN A CA 1
ATOM 935 C C . ASN A 1 114 ? -20.211 11.986 13.903 1.00 93.12 114 ASN A C 1
ATOM 937 O O . ASN A 1 114 ? -21.383 11.676 13.663 1.00 93.12 114 ASN A O 1
ATOM 941 N N . PHE A 1 115 ? -19.831 13.257 14.037 1.00 91.44 115 PHE A N 1
ATOM 942 C CA . PHE A 1 115 ? -20.780 14.365 13.934 1.00 91.44 115 PHE A CA 1
ATOM 943 C C . PHE A 1 115 ? -21.465 14.444 12.561 1.00 91.44 115 PHE A C 1
ATOM 945 O O . PHE A 1 115 ? -22.659 14.718 12.496 1.00 91.44 115 PHE A O 1
ATOM 952 N N . SER A 1 116 ? -20.756 14.146 11.472 1.00 90.56 116 SER A N 1
ATOM 953 C CA . SER A 1 116 ? -21.336 14.138 10.124 1.00 90.56 116 SER A CA 1
ATOM 954 C C . SER A 1 116 ? -22.459 13.107 9.997 1.00 90.56 116 SER A C 1
ATOM 956 O O . SER A 1 116 ? -23.544 13.429 9.517 1.00 90.56 116 SER A O 1
ATOM 958 N N . HIS A 1 117 ? -22.252 11.894 10.524 1.00 92.44 117 HIS A N 1
ATOM 959 C CA . HIS A 1 117 ? -23.298 10.865 10.587 1.00 92.44 117 HIS A CA 1
ATOM 960 C C . HIS A 1 117 ? -24.492 11.310 11.443 1.00 92.44 117 HIS A C 1
ATOM 962 O O . HIS A 1 117 ? -25.646 11.038 11.114 1.00 92.44 117 HIS A O 1
ATOM 968 N N . PHE A 1 118 ? -24.233 12.022 12.542 1.00 92.62 118 PHE A N 1
ATOM 969 C CA . PHE A 1 118 ? -25.291 12.592 13.369 1.00 92.62 118 PHE A CA 1
ATOM 970 C C . PHE A 1 118 ? -26.117 13.642 12.612 1.00 92.62 118 PHE A C 1
ATOM 972 O O . PHE A 1 118 ? -27.347 13.585 12.646 1.00 92.62 118 PHE A O 1
ATOM 979 N N . VAL A 1 119 ? -25.467 14.559 11.890 1.00 90.38 119 VAL A N 1
ATOM 980 C CA . VAL A 1 119 ? -26.154 15.573 11.076 1.00 90.38 119 VAL A CA 1
ATOM 981 C C . VAL A 1 119 ? -26.985 14.923 9.973 1.00 90.38 119 VAL A C 1
ATOM 983 O O . VAL A 1 119 ? -28.141 15.307 9.781 1.00 90.38 119 VAL A O 1
ATOM 986 N N . GLU A 1 120 ? -26.449 13.906 9.297 1.00 91.44 120 GLU A N 1
ATOM 987 C CA . GLU A 1 120 ? -27.174 13.164 8.264 1.00 91.44 120 GLU A CA 1
ATOM 988 C C . GLU A 1 120 ? -28.453 12.531 8.823 1.00 91.44 120 GLU A C 1
ATOM 990 O O . GLU A 1 120 ? -29.525 12.703 8.246 1.00 91.44 120 GLU A O 1
ATOM 995 N N . ILE A 1 121 ? -28.380 11.884 9.989 1.00 92.56 121 ILE A N 1
ATOM 996 C CA . ILE A 1 121 ? -29.544 11.238 10.610 1.00 92.56 121 ILE A CA 1
ATOM 997 C C . ILE A 1 121 ? -30.590 12.254 11.085 1.00 92.56 121 ILE A C 1
ATOM 999 O O . ILE A 1 121 ? -31.788 12.016 10.929 1.00 92.56 121 ILE A O 1
ATOM 1003 N N . VAL A 1 122 ? -30.171 13.367 11.691 1.00 92.06 122 VAL A N 1
ATOM 1004 C CA . VAL A 1 122 ? -31.111 14.328 12.294 1.00 92.06 122 VAL A CA 1
ATOM 1005 C C . VAL A 1 122 ? -31.689 15.301 11.264 1.00 92.06 122 VAL A C 1
ATOM 1007 O O . VAL A 1 122 ? -32.853 15.696 11.364 1.00 92.06 122 VAL A O 1
ATOM 1010 N N . PHE A 1 123 ? -30.892 15.713 10.277 1.00 89.75 123 PHE A N 1
ATOM 1011 C CA . PHE A 1 123 ? -31.247 16.776 9.331 1.00 89.75 123 PHE A CA 1
ATOM 1012 C C . PHE A 1 123 ? -31.393 16.294 7.886 1.00 89.75 123 PHE A C 1
ATOM 1014 O O . PHE A 1 123 ? -31.841 17.082 7.053 1.00 89.75 123 PHE A O 1
ATOM 1021 N N . GLY A 1 124 ? -31.037 15.044 7.573 1.00 86.69 124 GLY A N 1
ATOM 1022 C CA . GLY A 1 124 ? -31.091 14.504 6.212 1.00 86.69 124 GLY A CA 1
ATOM 1023 C C . GLY A 1 124 ? -30.061 15.123 5.265 1.00 86.69 124 GLY A C 1
ATOM 1024 O O . GLY A 1 124 ? -30.236 15.063 4.050 1.00 86.69 124 GLY A O 1
ATOM 1025 N N . LYS A 1 125 ? -29.016 15.767 5.800 1.00 84.50 125 LYS A N 1
ATOM 1026 C CA . LYS A 1 125 ? -27.976 16.446 5.018 1.00 84.50 125 LYS A CA 1
ATOM 1027 C C . LYS A 1 125 ? -26.640 15.743 5.197 1.00 84.50 125 LYS A C 1
ATOM 1029 O O . LYS A 1 125 ? -26.161 15.617 6.319 1.00 84.50 125 LYS A O 1
ATOM 1034 N N . LYS A 1 126 ? -26.030 15.338 4.083 1.00 82.38 126 LYS A N 1
ATOM 1035 C CA . LYS A 1 126 ? -24.646 14.863 4.071 1.00 82.38 126 LYS A CA 1
ATOM 1036 C C . LYS A 1 126 ? -23.700 16.041 4.242 1.00 82.38 126 LYS A C 1
ATOM 1038 O O . LYS A 1 126 ? -23.886 17.081 3.611 1.00 82.38 126 LYS A O 1
ATOM 1043 N N . THR A 1 127 ? -22.703 15.866 5.095 1.00 78.69 127 THR A N 1
ATOM 1044 C CA . THR A 1 127 ? -21.727 16.902 5.427 1.00 78.69 127 THR A CA 1
ATOM 1045 C C . THR A 1 127 ? -20.342 16.285 5.505 1.00 78.69 127 THR A C 1
ATOM 1047 O O . THR A 1 127 ? -20.159 15.310 6.228 1.00 78.69 127 THR A O 1
ATOM 1050 N N . ASP A 1 128 ? -19.362 16.888 4.840 1.00 67.25 128 ASP A N 1
ATOM 1051 C CA . ASP A 1 128 ? -17.960 16.465 4.924 1.00 67.25 128 ASP A CA 1
ATOM 1052 C C . ASP A 1 128 ? -17.229 17.232 6.025 1.00 67.25 128 ASP A C 1
ATOM 1054 O O . ASP A 1 128 ? -16.285 17.987 5.791 1.00 67.25 128 ASP A O 1
ATOM 1058 N N . TYR A 1 129 ? -17.696 17.067 7.263 1.00 68.62 129 TYR A N 1
ATOM 1059 C CA . TYR A 1 129 ? -16.997 17.628 8.409 1.00 68.62 129 TYR A CA 1
ATOM 1060 C C . TYR A 1 129 ? -15.901 16.666 8.876 1.00 68.62 129 TYR A C 1
ATOM 1062 O O . TYR A 1 129 ? -16.186 15.552 9.317 1.00 68.62 129 TYR A O 1
ATOM 1070 N N . SER A 1 130 ? -14.641 17.088 8.763 1.00 58.69 130 SER A N 1
ATOM 1071 C CA . SER A 1 130 ? -13.488 16.194 8.925 1.00 58.69 130 SER A CA 1
ATOM 1072 C C . SER A 1 130 ? -13.110 15.904 10.381 1.00 58.69 130 SER A C 1
ATOM 1074 O O . SER A 1 130 ? -12.613 14.815 10.660 1.00 58.69 130 SER A O 1
ATOM 1076 N N . LYS A 1 131 ? -13.329 16.834 11.326 1.00 68.25 131 LYS A N 1
ATOM 1077 C CA . LYS A 1 131 ? -13.004 16.644 12.757 1.00 68.25 131 LYS A CA 1
ATOM 1078 C C . LYS A 1 131 ? -13.873 17.497 13.664 1.00 68.25 131 LYS A C 1
ATOM 1080 O O . LYS A 1 131 ? -13.723 18.711 13.654 1.00 68.25 131 LYS A O 1
ATOM 1085 N N . SER A 1 132 ? -14.696 16.872 14.506 1.00 75.81 132 SER A N 1
ATOM 1086 C CA . SER A 1 132 ? -15.501 17.568 15.522 1.00 75.81 132 SER A CA 1
ATOM 1087 C C . SER A 1 132 ? -14.640 18.461 16.420 1.00 75.81 132 SER A C 1
ATOM 1089 O O . SER A 1 132 ? -13.614 18.005 16.916 1.00 75.81 132 SER A O 1
ATOM 1091 N N . ILE A 1 133 ? -15.065 19.706 16.665 1.00 80.25 133 ILE A N 1
ATOM 1092 C CA . ILE A 1 133 ? -14.436 20.615 17.647 1.00 80.25 133 ILE A CA 1
ATOM 1093 C C . ILE A 1 133 ? -15.070 20.517 19.044 1.00 80.25 133 ILE A C 1
ATOM 1095 O O . ILE A 1 133 ? -14.612 21.159 19.988 1.00 80.25 133 ILE A O 1
ATOM 1099 N N . THR A 1 134 ? -16.121 19.708 19.202 1.00 83.69 134 THR A N 1
ATOM 1100 C CA . THR A 1 134 ? -16.725 19.430 20.517 1.00 83.69 134 THR A CA 1
ATOM 1101 C C . THR A 1 134 ? -15.834 18.485 21.334 1.00 83.69 134 THR A C 1
ATOM 1103 O O . THR A 1 134 ? -14.814 17.998 20.854 1.00 83.69 134 THR A O 1
ATOM 1106 N N . LYS A 1 135 ? -16.186 18.178 22.590 1.00 88.44 135 LYS A N 1
ATOM 1107 C CA . LYS A 1 135 ? -15.412 17.198 23.382 1.00 88.44 135 LYS A CA 1
ATOM 1108 C C . LYS A 1 135 ? -15.422 15.796 22.761 1.00 88.44 135 LYS A C 1
ATOM 1110 O O . LYS A 1 135 ? -14.411 15.102 22.854 1.00 88.44 135 LYS A O 1
ATOM 1115 N N . LEU A 1 136 ? -16.542 15.397 22.157 1.00 91.94 136 LEU A N 1
ATOM 1116 C CA . LEU A 1 136 ? -16.718 14.106 21.499 1.00 91.94 136 LEU A CA 1
ATOM 1117 C C . LEU A 1 136 ? -16.241 14.197 20.048 1.00 91.94 136 LEU A C 1
ATOM 1119 O O . LEU A 1 136 ? -16.711 15.050 19.292 1.00 91.94 136 LEU A O 1
ATOM 1123 N N . ASN A 1 137 ? -15.332 13.308 19.661 1.00 91.62 137 ASN A N 1
ATOM 1124 C CA . ASN A 1 137 ? -14.849 13.230 18.291 1.00 91.62 137 ASN A CA 1
ATOM 1125 C C . ASN A 1 137 ? -15.674 12.215 17.490 1.00 91.62 137 ASN A C 1
ATOM 1127 O O . ASN A 1 137 ? -16.436 12.586 16.597 1.00 91.62 137 ASN A O 1
ATOM 1131 N N . GLU A 1 138 ? -15.588 10.948 17.883 1.00 93.69 138 GLU A N 1
ATOM 1132 C CA . GLU A 1 138 ? -16.244 9.830 17.210 1.00 93.69 138 GLU A CA 1
ATOM 1133 C C . GLU A 1 138 ? -16.421 8.641 18.159 1.00 93.69 138 GLU A C 1
ATOM 1135 O O . GLU A 1 138 ? -15.789 8.558 19.216 1.00 93.69 138 GLU A O 1
ATOM 1140 N N . ILE A 1 139 ? -17.308 7.722 17.789 1.00 96.06 139 ILE A N 1
ATOM 1141 C CA . ILE A 1 139 ? -17.616 6.512 18.546 1.00 96.06 139 ILE A CA 1
ATOM 1142 C C . ILE A 1 139 ? -17.471 5.307 17.627 1.00 96.06 139 ILE A C 1
ATOM 1144 O O . ILE A 1 139 ? -18.156 5.214 16.613 1.00 96.06 139 ILE A O 1
ATOM 1148 N N . TYR A 1 140 ? -16.630 4.362 18.014 1.00 96.69 140 TYR A N 1
ATOM 1149 C CA . TYR A 1 140 ? -16.449 3.091 17.330 1.00 96.69 140 TYR A CA 1
ATOM 1150 C C . TYR A 1 140 ? -17.374 2.026 17.912 1.00 96.69 140 TYR A C 1
ATOM 1152 O O . TYR A 1 140 ? -17.536 1.945 19.134 1.00 96.69 140 TYR A O 1
ATOM 1160 N N . LEU A 1 141 ? -17.959 1.200 17.045 1.00 96.94 141 LEU A N 1
ATOM 1161 C CA . LEU A 1 141 ? -18.857 0.113 17.421 1.00 96.94 141 LEU A CA 1
ATOM 1162 C C . LEU A 1 141 ? -18.609 -1.119 16.549 1.00 96.94 141 LEU A C 1
ATOM 1164 O O . LEU A 1 141 ? -18.813 -1.078 15.343 1.00 96.94 141 LEU A O 1
ATOM 1168 N N . TYR A 1 142 ? -18.288 -2.243 17.185 1.00 97.38 142 TYR A N 1
ATOM 1169 C CA . TYR A 1 142 ? -18.143 -3.536 16.515 1.00 97.38 142 TYR A CA 1
ATOM 1170 C C . TYR A 1 142 ? -18.896 -4.618 17.280 1.00 97.38 142 TYR A C 1
ATOM 1172 O O . TYR A 1 142 ? -18.953 -4.608 18.511 1.00 97.38 142 TYR A O 1
ATOM 1180 N N . LYS A 1 143 ? -19.458 -5.596 16.574 1.00 97.56 143 LYS A N 1
ATOM 1181 C CA . LYS A 1 143 ? -20.012 -6.802 17.191 1.00 97.56 143 LYS A CA 1
ATOM 1182 C C . LYS A 1 143 ? -18.920 -7.855 17.378 1.00 97.56 143 LYS A C 1
ATOM 1184 O O . LYS A 1 143 ? -18.246 -8.222 16.424 1.00 97.56 143 LYS A O 1
ATOM 1189 N N . ILE A 1 144 ? -18.801 -8.380 18.596 1.00 97.38 144 ILE A N 1
ATOM 1190 C CA . ILE A 1 144 ? -17.889 -9.471 18.960 1.00 97.38 144 ILE A CA 1
ATOM 1191 C C . ILE A 1 144 ? -18.733 -10.621 19.521 1.00 97.38 144 ILE A C 1
ATOM 1193 O O . ILE A 1 144 ? -19.244 -10.565 20.646 1.00 97.38 144 ILE A O 1
ATOM 1197 N N . GLY A 1 145 ? -18.963 -11.651 18.707 1.00 95.38 145 GLY A N 1
ATOM 1198 C CA . GLY A 1 145 ? -19.862 -12.758 19.024 1.00 95.38 145 GLY A CA 1
ATOM 1199 C C . GLY A 1 145 ? -21.289 -12.273 19.307 1.00 95.38 145 GLY A C 1
ATOM 1200 O O . GLY A 1 145 ? -22.000 -11.821 18.411 1.00 95.38 145 GLY A O 1
ATOM 1201 N N . LYS A 1 146 ? -21.729 -12.374 20.567 1.00 95.69 146 LYS A N 1
ATOM 1202 C CA . LYS A 1 146 ? -23.062 -11.920 21.024 1.00 95.69 146 LYS A CA 1
ATOM 1203 C C . LYS A 1 146 ? -23.045 -10.549 21.717 1.00 95.69 146 LYS A C 1
ATOM 1205 O O . LYS A 1 146 ? -24.100 -10.074 22.136 1.00 95.69 146 LYS A O 1
ATOM 1210 N N . LYS A 1 147 ? -21.871 -9.935 21.870 1.00 97.62 147 LYS A N 1
ATOM 1211 C CA . LYS A 1 147 ? -21.664 -8.661 22.568 1.00 97.62 147 LYS A CA 1
ATOM 1212 C C . LYS A 1 147 ? -21.150 -7.585 21.607 1.00 97.62 147 LYS A C 1
ATOM 1214 O O . LYS A 1 147 ? -20.917 -7.849 20.429 1.00 97.62 147 LYS A O 1
ATOM 1219 N N . TYR A 1 148 ? -20.998 -6.370 22.119 1.00 97.50 148 TYR A N 1
ATOM 1220 C CA . TYR A 1 148 ? -20.594 -5.191 21.368 1.00 97.50 148 TYR A CA 1
ATOM 1221 C C . TYR A 1 148 ? -19.388 -4.529 22.021 1.00 97.50 148 TYR A C 1
ATOM 1223 O O . TYR A 1 148 ? -19.384 -4.252 23.220 1.00 97.50 148 TYR A O 1
ATOM 1231 N N . PHE A 1 149 ? -18.378 -4.279 21.205 1.00 97.25 149 PHE A N 1
ATOM 1232 C CA . PHE A 1 149 ? -17.197 -3.509 21.527 1.00 97.25 149 PHE A CA 1
ATOM 1233 C C . PHE A 1 149 ? -17.457 -2.041 21.190 1.00 97.25 149 PHE A C 1
ATOM 1235 O O . PHE A 1 149 ? -17.789 -1.727 20.047 1.00 97.25 149 PHE A O 1
ATOM 1242 N N . ILE A 1 150 ? -17.327 -1.159 22.184 1.00 96.62 150 ILE A N 1
ATOM 1243 C CA . ILE A 1 150 ? -17.467 0.290 22.009 1.00 96.62 150 ILE A CA 1
ATOM 1244 C C . ILE A 1 150 ? -16.185 0.984 22.443 1.00 96.62 150 ILE A C 1
ATOM 1246 O O . ILE A 1 150 ? -15.624 0.683 23.502 1.00 96.62 150 ILE A O 1
ATOM 1250 N N . HIS A 1 151 ? -15.768 1.971 21.661 1.00 97.06 151 HIS A N 1
ATOM 1251 C CA . HIS A 1 151 ? -14.753 2.922 22.078 1.00 97.06 151 HIS A CA 1
ATOM 1252 C C . HIS A 1 151 ? -15.181 4.345 21.723 1.00 97.06 151 HIS A C 1
ATOM 1254 O O . HIS A 1 151 ? -15.596 4.606 20.598 1.00 97.06 151 HIS A O 1
ATOM 1260 N N . ILE A 1 152 ? -15.098 5.258 22.689 1.00 95.75 152 ILE A N 1
ATOM 1261 C CA . ILE A 1 152 ? -15.461 6.663 22.508 1.00 95.75 152 ILE A CA 1
ATOM 1262 C C . ILE A 1 152 ? -14.171 7.471 22.460 1.00 95.75 152 ILE A C 1
ATOM 1264 O O . ILE A 1 152 ? -13.411 7.479 23.429 1.00 95.75 152 ILE A O 1
ATOM 1268 N N . LEU A 1 153 ? -13.939 8.153 21.343 1.00 94.31 153 LEU A N 1
ATOM 1269 C CA . LEU A 1 153 ? -12.779 9.007 21.164 1.00 94.31 153 LEU A CA 1
ATOM 1270 C C . LEU A 1 153 ? -13.138 10.446 21.538 1.00 94.31 153 LEU A C 1
ATOM 1272 O O . LEU A 1 153 ? -14.004 11.071 20.919 1.00 94.31 153 LEU A O 1
ATOM 1276 N N . TYR A 1 154 ? -12.436 10.994 22.527 1.00 93.62 154 TYR A N 1
ATOM 1277 C CA . TYR A 1 154 ? -12.574 12.393 22.924 1.00 93.62 154 TYR A CA 1
ATOM 1278 C C . TYR A 1 154 ? -11.384 13.227 22.442 1.00 93.62 154 TYR A C 1
ATOM 1280 O O . TYR A 1 154 ? -10.249 12.753 22.374 1.00 93.62 154 TYR A O 1
ATOM 1288 N N . ASN A 1 155 ? -11.634 14.506 22.161 1.00 90.50 155 ASN A N 1
ATOM 1289 C CA . ASN A 1 155 ? -10.590 15.448 21.743 1.00 90.50 155 ASN A CA 1
ATOM 1290 C C . ASN A 1 155 ? -9.658 15.859 22.889 1.00 90.50 155 ASN A C 1
ATOM 1292 O O . ASN A 1 155 ? -8.484 16.161 22.680 1.00 90.50 155 ASN A O 1
ATOM 1296 N N . HIS A 1 156 ? -10.161 15.853 24.122 1.00 91.00 156 HIS A N 1
ATOM 1297 C CA . HIS A 1 156 ? -9.334 16.083 25.300 1.00 91.00 156 HIS A CA 1
ATOM 1298 C C . HIS A 1 156 ? -8.455 14.861 25.582 1.00 91.00 156 HIS A C 1
ATOM 1300 O O . HIS A 1 156 ? -8.985 13.765 25.738 1.00 91.00 156 HIS A O 1
ATOM 1306 N N . LYS A 1 157 ? -7.136 15.065 25.727 1.00 92.62 157 LYS A N 1
ATOM 1307 C CA . LYS A 1 157 ? -6.153 13.987 25.964 1.00 92.62 157 LYS A CA 1
ATOM 1308 C C . LYS A 1 157 ? -6.271 12.876 24.913 1.00 92.62 157 LYS A C 1
ATOM 1310 O O . LYS A 1 157 ? -6.308 11.697 25.249 1.00 92.62 157 LYS A O 1
ATOM 1315 N N . ILE A 1 158 ? -6.346 13.265 23.639 1.00 92.12 158 ILE A N 1
ATOM 1316 C CA . ILE A 1 158 ? -6.604 12.349 22.522 1.00 92.12 158 ILE A CA 1
ATOM 1317 C C . ILE A 1 158 ? -5.636 11.159 22.474 1.00 92.12 158 ILE A C 1
ATOM 1319 O O . ILE A 1 158 ? -6.064 10.044 22.191 1.00 92.12 158 ILE A O 1
ATOM 1323 N N . ASP A 1 159 ? -4.369 11.365 22.835 1.00 94.38 159 ASP A N 1
ATOM 1324 C CA . ASP A 1 159 ? -3.356 10.306 22.867 1.00 94.38 159 ASP A CA 1
ATOM 1325 C C . ASP A 1 159 ? -3.711 9.183 23.846 1.00 94.38 159 ASP A C 1
ATOM 1327 O O . ASP A 1 159 ? -3.552 8.011 23.516 1.00 94.38 159 ASP A O 1
ATOM 1331 N N . PHE A 1 160 ? -4.280 9.517 25.010 1.00 96.31 160 PHE A N 1
ATOM 1332 C CA . PHE A 1 160 ? -4.764 8.518 25.963 1.00 96.31 160 PHE A CA 1
ATOM 1333 C C . PHE A 1 160 ? -5.884 7.670 25.357 1.00 96.31 160 PHE A C 1
ATOM 1335 O O . PHE A 1 160 ? -5.836 6.444 25.426 1.00 96.31 160 PHE A O 1
ATOM 1342 N N . TRP A 1 161 ? -6.885 8.309 24.743 1.00 96.06 161 TRP A N 1
ATOM 1343 C CA . TRP A 1 161 ? -8.030 7.593 24.176 1.00 96.06 161 TRP A CA 1
ATOM 1344 C C . TRP A 1 161 ? -7.610 6.711 23.003 1.00 96.06 161 TRP A C 1
ATOM 1346 O O . TRP A 1 161 ? -7.997 5.549 22.952 1.00 96.06 161 TRP A O 1
ATOM 1356 N N . ARG A 1 162 ? -6.732 7.213 22.128 1.00 95.94 162 ARG A N 1
ATOM 1357 C CA . ARG A 1 162 ? -6.140 6.434 21.029 1.00 95.94 162 ARG A CA 1
ATOM 1358 C C . ARG A 1 162 ? -5.351 5.231 21.534 1.00 95.94 162 ARG A C 1
ATOM 1360 O O . ARG A 1 162 ? -5.517 4.130 21.012 1.00 95.94 162 ARG A O 1
ATOM 1367 N N . TYR A 1 163 ? -4.531 5.419 22.566 1.00 96.06 163 TYR A N 1
ATOM 1368 C CA . TYR A 1 163 ? -3.764 4.330 23.165 1.00 96.06 163 TYR A CA 1
ATOM 1369 C C . TYR A 1 163 ? -4.679 3.278 23.810 1.00 96.06 163 TYR A C 1
ATOM 1371 O O . TYR A 1 163 ? -4.519 2.081 23.566 1.00 96.06 163 TYR A O 1
ATOM 1379 N N . LEU A 1 164 ? -5.701 3.713 24.558 1.00 96.38 164 LEU A N 1
ATOM 1380 C CA . LEU A 1 164 ? -6.722 2.827 25.119 1.00 96.38 164 LEU A CA 1
ATOM 1381 C C . LEU A 1 1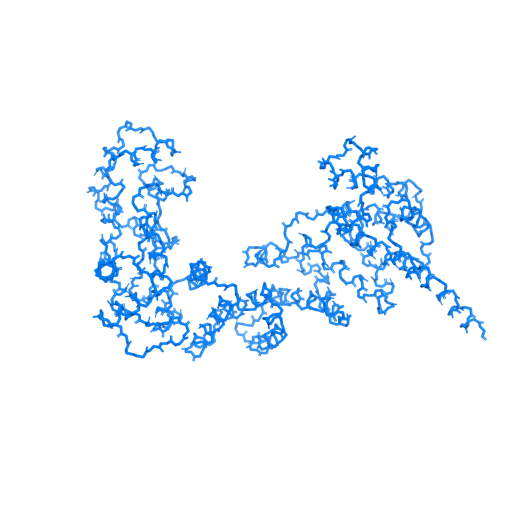64 ? -7.475 2.069 24.027 1.00 96.38 164 LEU A C 1
ATOM 1383 O O . LEU A 1 164 ? -7.722 0.874 24.179 1.00 96.38 164 LEU A O 1
ATOM 1387 N N . TYR A 1 165 ? -7.814 2.725 22.921 1.00 96.75 165 TYR A N 1
ATOM 1388 C CA . TYR A 1 165 ? -8.487 2.060 21.818 1.00 96.75 165 TYR A CA 1
ATOM 1389 C C . TYR A 1 165 ? -7.642 0.917 21.260 1.00 96.75 165 TYR A C 1
ATOM 1391 O O . TYR A 1 165 ? -8.104 -0.224 21.214 1.00 96.75 165 TYR A O 1
ATOM 1399 N N . ALA A 1 166 ? -6.377 1.202 20.941 1.00 96.75 166 ALA A N 1
ATOM 1400 C CA . ALA A 1 166 ? -5.431 0.203 20.465 1.00 96.75 166 ALA A CA 1
ATOM 1401 C C . ALA A 1 166 ? -5.287 -0.967 21.453 1.00 96.75 166 ALA A C 1
ATOM 1403 O O . ALA A 1 166 ? -5.312 -2.128 21.049 1.00 96.75 166 ALA A O 1
ATOM 1404 N N . LYS A 1 167 ? -5.205 -0.684 22.758 1.00 95.06 167 LYS A N 1
ATOM 1405 C CA . LYS A 1 167 ? -5.121 -1.710 23.812 1.00 95.06 167 LYS A CA 1
ATOM 1406 C C . LYS A 1 167 ? -6.355 -2.593 23.886 1.00 95.06 167 LYS A C 1
ATOM 1408 O O . LYS A 1 167 ? -6.238 -3.808 24.059 1.00 95.06 167 LYS A O 1
ATOM 1413 N N . LYS A 1 168 ? -7.541 -2.015 23.718 1.00 96.38 168 LYS A N 1
ATOM 1414 C CA . LYS A 1 168 ? -8.779 -2.790 23.672 1.00 96.38 168 LYS A CA 1
ATOM 1415 C C . LYS A 1 168 ? -8.865 -3.657 22.420 1.00 96.38 168 LYS A C 1
ATOM 1417 O O . LYS A 1 168 ? -9.232 -4.820 22.543 1.00 96.38 168 LYS A O 1
ATOM 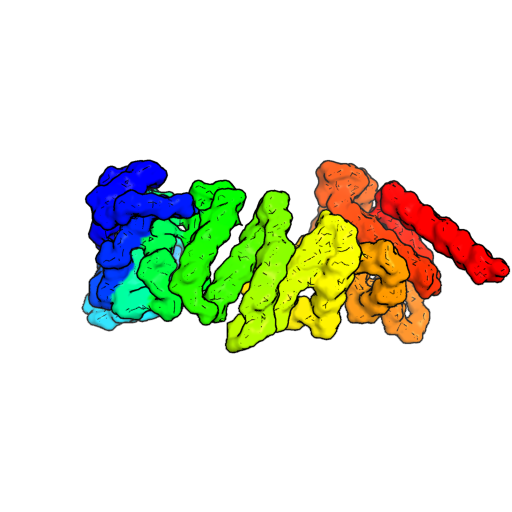1422 N N . ILE A 1 169 ? -8.487 -3.134 21.250 1.00 97.25 169 ILE A N 1
ATOM 1423 C CA . ILE A 1 169 ? -8.436 -3.927 20.012 1.00 97.25 169 ILE A CA 1
ATOM 1424 C C . ILE A 1 169 ? -7.476 -5.111 20.179 1.00 97.25 169 ILE A C 1
ATOM 1426 O O . ILE A 1 169 ? -7.857 -6.252 19.923 1.00 97.25 169 ILE A O 1
ATOM 1430 N N . TYR A 1 170 ? -6.263 -4.850 20.674 1.00 95.69 170 TYR A N 1
ATOM 1431 C CA . TYR A 1 170 ? -5.272 -5.880 20.994 1.00 95.69 170 TYR A CA 1
ATOM 1432 C C . TYR A 1 170 ? -5.855 -6.963 21.912 1.00 95.69 170 TYR A C 1
ATOM 1434 O O . TYR A 1 170 ? -5.776 -8.155 21.619 1.00 95.69 170 TYR A O 1
ATOM 1442 N N . SER A 1 171 ? -6.542 -6.537 22.975 1.00 94.69 171 SER A N 1
ATOM 1443 C CA . SER A 1 171 ? -7.199 -7.431 23.931 1.00 94.69 171 SER A CA 1
ATOM 1444 C C . SER A 1 171 ? -8.298 -8.286 23.292 1.00 94.69 171 SER A C 1
ATOM 1446 O O . SER A 1 171 ? -8.394 -9.473 23.600 1.00 94.69 171 SER A O 1
ATOM 1448 N N . VAL A 1 172 ? -9.095 -7.712 22.382 1.00 96.31 172 VAL A N 1
ATOM 1449 C CA . VAL A 1 172 ? -10.153 -8.418 21.642 1.00 96.31 172 VAL A CA 1
ATOM 1450 C C . VAL A 1 172 ? -9.574 -9.538 20.783 1.00 96.31 172 VAL A C 1
ATOM 1452 O O . VAL A 1 172 ? -10.006 -10.678 20.921 1.00 96.31 172 VAL A O 1
ATOM 1455 N N . PHE A 1 173 ? -8.572 -9.255 19.952 1.00 96.12 173 PHE A N 1
ATOM 1456 C CA . PHE A 1 173 ? -7.992 -10.255 19.045 1.00 96.12 173 PHE A CA 1
ATOM 1457 C C . PHE A 1 173 ? -7.323 -11.437 19.756 1.00 96.12 173 PHE A C 1
ATOM 1459 O O . PHE A 1 173 ? -7.243 -12.527 19.192 1.00 96.12 173 PHE A O 1
ATOM 1466 N N . LEU A 1 174 ? -6.834 -11.241 20.981 1.00 93.62 174 LEU A N 1
ATOM 1467 C CA . LEU A 1 174 ? -6.121 -12.285 21.720 1.00 93.62 174 LEU A CA 1
ATOM 1468 C C . LEU A 1 174 ? -7.011 -13.147 22.608 1.00 93.62 174 LEU A C 1
ATOM 1470 O O . LEU A 1 174 ? -6.588 -14.243 22.994 1.00 93.62 174 LEU A O 1
ATOM 1474 N N . GLN A 1 175 ? -8.214 -12.665 22.921 1.00 93.44 175 GLN A N 1
ATOM 1475 C CA . GLN A 1 175 ? -9.172 -13.339 23.797 1.00 93.44 175 GLN A CA 1
ATOM 1476 C C . GLN A 1 175 ? -10.425 -13.832 23.054 1.00 93.44 175 GLN A C 1
ATOM 1478 O O . GLN A 1 175 ? -11.081 -14.753 23.537 1.00 93.44 175 GLN A O 1
ATOM 1483 N N . ALA A 1 176 ? -10.773 -13.259 21.895 1.00 94.62 176 ALA A N 1
ATOM 1484 C CA . ALA A 1 176 ? -11.923 -13.671 21.091 1.00 94.62 176 ALA A CA 1
ATOM 1485 C C . ALA A 1 176 ? -11.483 -14.420 19.818 1.00 94.62 176 ALA A C 1
ATOM 1487 O O . ALA A 1 176 ? -10.540 -13.989 19.153 1.00 94.62 176 ALA A O 1
ATOM 1488 N N . PRO A 1 177 ? -12.179 -15.503 19.418 1.00 94.12 177 PRO A N 1
ATOM 1489 C CA . PRO A 1 177 ? -11.920 -16.151 18.136 1.00 94.12 177 PRO A CA 1
ATOM 1490 C C . PRO A 1 177 ? -12.174 -15.196 16.965 1.00 94.12 177 PRO A C 1
ATOM 1492 O O . PRO A 1 177 ? -13.195 -14.500 16.939 1.00 94.12 177 PRO A O 1
ATOM 1495 N N . LEU A 1 178 ? -11.297 -15.221 15.960 1.00 95.62 178 LEU A N 1
ATOM 1496 C CA . LEU A 1 178 ? -11.292 -14.282 14.834 1.00 95.62 178 LEU A CA 1
ATOM 1497 C C . LEU A 1 178 ? -12.628 -14.255 14.078 1.00 95.62 178 LEU A C 1
ATOM 1499 O O . LEU A 1 178 ? -13.141 -13.186 13.768 1.00 95.62 178 LEU A O 1
ATOM 1503 N N . HIS A 1 179 ? -13.241 -15.422 13.859 1.00 93.50 179 HIS A N 1
ATOM 1504 C CA . HIS A 1 179 ? -14.524 -15.549 13.155 1.00 93.50 179 HIS A CA 1
ATOM 1505 C C . HIS A 1 179 ? -15.714 -14.903 13.891 1.00 93.50 179 HIS A C 1
ATOM 1507 O O . HIS A 1 179 ? -16.789 -14.757 13.316 1.00 93.50 179 HIS A O 1
ATOM 1513 N N . THR A 1 180 ? -15.557 -14.539 15.169 1.00 95.56 180 THR A N 1
ATOM 1514 C CA . THR A 1 180 ? -16.609 -13.868 15.950 1.00 95.56 180 THR A CA 1
ATOM 1515 C C . THR A 1 180 ? -16.524 -12.345 15.884 1.00 95.56 180 THR A C 1
ATOM 1517 O O . THR A 1 180 ? -17.456 -11.670 16.327 1.00 95.56 180 THR A O 1
ATOM 1520 N N . ILE A 1 181 ? -15.429 -11.801 15.353 1.00 97.12 181 ILE A N 1
ATOM 1521 C CA . ILE A 1 181 ? -15.167 -10.365 15.265 1.00 97.12 181 ILE A CA 1
ATOM 1522 C C . ILE A 1 181 ? -15.799 -9.840 13.974 1.00 97.12 181 ILE A C 1
ATOM 1524 O O . ILE A 1 181 ? -15.477 -10.304 12.883 1.00 97.12 181 ILE A O 1
ATOM 1528 N N . GLN A 1 182 ? -16.702 -8.865 14.080 1.00 95.06 182 GLN A N 1
ATOM 1529 C CA . GLN A 1 182 ? -17.220 -8.139 12.920 1.00 95.06 182 GLN A CA 1
ATOM 1530 C C . GLN A 1 182 ? -16.109 -7.279 12.310 1.00 95.06 182 GLN A C 1
ATOM 1532 O O . GLN A 1 182 ? -15.453 -6.536 13.034 1.00 95.06 182 GLN A O 1
ATOM 1537 N N . ASN A 1 183 ? -15.946 -7.340 10.985 1.00 94.44 183 ASN A N 1
ATOM 1538 C CA . ASN A 1 183 ? -14.994 -6.522 10.225 1.00 94.44 183 ASN A CA 1
ATOM 1539 C C . ASN A 1 183 ? -13.565 -6.507 10.825 1.00 94.44 183 ASN A C 1
ATOM 1541 O O . ASN A 1 183 ? -13.029 -5.441 11.126 1.00 94.44 183 ASN A O 1
ATOM 1545 N N . PRO A 1 184 ? -12.910 -7.672 11.002 1.00 96.06 184 PRO A N 1
ATOM 1546 C CA . PRO A 1 184 ? -11.614 -7.735 11.677 1.00 96.06 184 PRO A CA 1
ATOM 1547 C C . PRO A 1 184 ? -10.483 -7.074 10.876 1.00 96.06 184 PRO A C 1
ATOM 1549 O O . PRO A 1 184 ? -9.513 -6.622 11.475 1.00 96.06 184 PRO A O 1
ATOM 1552 N N . ILE A 1 185 ? -10.611 -6.969 9.549 1.00 94.00 185 ILE A N 1
ATOM 1553 C CA . ILE A 1 185 ? -9.661 -6.226 8.705 1.00 94.00 185 ILE A CA 1
ATOM 1554 C C . ILE A 1 185 ? -9.661 -4.735 9.061 1.00 94.00 185 ILE A C 1
ATOM 1556 O O . ILE A 1 185 ? -8.606 -4.158 9.303 1.00 94.00 185 ILE A O 1
ATOM 1560 N N . ASP A 1 186 ? -10.841 -4.124 9.164 1.00 94.31 186 ASP A N 1
ATOM 1561 C CA . ASP A 1 186 ? -10.980 -2.730 9.596 1.00 94.31 186 ASP A CA 1
ATOM 1562 C C . ASP A 1 186 ? -10.396 -2.554 11.005 1.00 94.31 186 ASP A C 1
ATOM 1564 O O . ASP A 1 186 ? -9.527 -1.717 11.233 1.00 94.31 186 ASP A O 1
ATOM 1568 N N . LEU A 1 187 ? -10.752 -3.447 11.933 1.00 96.06 187 LEU A N 1
ATOM 1569 C CA . LEU A 1 187 ? -10.289 -3.370 13.315 1.00 96.06 187 LEU A CA 1
ATOM 1570 C C . LEU A 1 187 ? -8.755 -3.474 13.454 1.00 96.06 187 LEU A C 1
ATOM 1572 O O . LEU A 1 187 ? -8.160 -2.742 14.248 1.00 96.06 187 LEU A O 1
ATOM 1576 N N . ILE A 1 188 ? -8.086 -4.348 12.689 1.00 96.19 188 ILE A N 1
ATOM 1577 C CA . ILE A 1 188 ? -6.616 -4.446 12.723 1.00 96.19 188 ILE A CA 1
ATOM 1578 C C . ILE A 1 188 ? -5.938 -3.232 12.066 1.00 96.19 188 ILE A C 1
ATOM 1580 O O . ILE A 1 188 ? -4.870 -2.811 12.517 1.00 96.19 188 ILE A O 1
ATOM 1584 N N . GLN A 1 189 ? -6.560 -2.633 11.044 1.00 94.00 189 GLN A N 1
ATOM 1585 C CA . GLN A 1 189 ? -6.069 -1.399 10.425 1.00 94.00 189 GLN A CA 1
ATOM 1586 C C . GLN A 1 189 ? -6.197 -0.215 11.388 1.00 94.00 189 GLN A C 1
ATOM 1588 O O . GLN A 1 189 ? -5.238 0.539 11.546 1.00 94.00 189 GLN A O 1
ATOM 1593 N N . GLN A 1 190 ? -7.312 -0.113 12.123 1.00 94.62 190 GLN A N 1
ATOM 1594 C CA . GLN A 1 190 ? -7.464 0.857 13.211 1.00 94.62 190 GLN A CA 1
ATOM 1595 C C . GLN A 1 190 ? -6.352 0.677 14.251 1.00 94.62 190 GLN A C 1
ATOM 1597 O O . GLN A 1 190 ? -5.677 1.640 14.610 1.00 94.62 190 GLN A O 1
ATOM 1602 N N . TYR A 1 191 ? -6.088 -0.560 14.688 1.00 96.50 191 TYR A N 1
ATOM 1603 C CA . TYR A 1 191 ? -4.983 -0.839 15.608 1.00 96.50 191 TYR A CA 1
ATOM 1604 C C . TYR A 1 191 ? -3.650 -0.296 15.079 1.00 96.50 191 TYR A C 1
ATOM 1606 O O . TYR A 1 191 ? -3.044 0.537 15.755 1.00 96.50 191 TYR A O 1
ATOM 1614 N N . LYS A 1 192 ? -3.242 -0.686 13.860 1.00 95.50 192 LYS A N 1
ATOM 1615 C CA . LYS A 1 192 ? -2.029 -0.188 13.182 1.00 95.50 192 LYS A CA 1
ATOM 1616 C C . LYS A 1 192 ? -1.990 1.346 13.159 1.00 95.50 192 LYS A C 1
ATOM 1618 O O . LYS A 1 192 ? -0.979 1.936 13.546 1.00 95.50 192 LYS A O 1
ATOM 1623 N N . GLN A 1 193 ? -3.088 1.983 12.748 1.00 93.62 193 GLN A N 1
ATOM 1624 C CA . GLN A 1 193 ? -3.195 3.436 12.618 1.00 93.62 193 GLN A CA 1
ATOM 1625 C C . GLN A 1 193 ? -3.014 4.168 13.952 1.00 93.62 193 GLN A C 1
ATOM 1627 O O . GLN A 1 193 ? -2.432 5.253 13.968 1.00 93.62 193 GLN A O 1
ATOM 1632 N N . PHE A 1 194 ? -3.493 3.613 15.066 1.00 93.44 194 PHE A N 1
ATOM 1633 C CA . PHE A 1 194 ? -3.322 4.242 16.377 1.00 93.44 194 PHE A CA 1
ATOM 1634 C C . PHE A 1 194 ? -1.947 3.967 16.980 1.00 93.44 194 PHE A C 1
ATOM 1636 O O . PHE A 1 194 ? -1.341 4.884 17.531 1.00 93.44 194 PHE A O 1
ATOM 1643 N N . ILE A 1 195 ? -1.411 2.746 16.861 1.00 94.00 195 ILE A N 1
ATOM 1644 C CA . ILE A 1 195 ? -0.113 2.430 17.477 1.00 94.00 195 ILE A CA 1
ATOM 1645 C C . ILE A 1 195 ? 1.073 3.092 16.770 1.00 94.00 195 ILE A C 1
ATOM 1647 O O . ILE A 1 195 ? 2.072 3.381 17.428 1.00 94.00 195 ILE A O 1
ATOM 1651 N N . GLN A 1 196 ? 0.967 3.404 15.472 1.00 93.56 196 GLN A N 1
ATOM 1652 C CA . GLN A 1 196 ? 2.038 4.097 14.743 1.00 93.56 196 GLN A CA 1
ATOM 1653 C C . GLN A 1 196 ? 2.343 5.494 15.312 1.00 93.56 196 GLN A C 1
ATOM 1655 O O . GLN A 1 196 ? 3.457 5.978 15.162 1.00 93.56 196 GLN A O 1
ATOM 1660 N N . SER A 1 197 ? 1.387 6.141 15.994 1.00 92.38 197 SER A N 1
ATOM 1661 C CA . SER A 1 197 ? 1.616 7.437 16.654 1.00 92.38 197 SER A CA 1
ATOM 1662 C C . SER A 1 197 ? 2.493 7.333 17.907 1.00 92.38 197 SER A C 1
ATOM 1664 O O . SER A 1 197 ? 2.976 8.350 18.395 1.00 92.38 197 SER A O 1
ATOM 1666 N N . PHE A 1 198 ? 2.708 6.121 18.427 1.00 91.19 198 PHE A N 1
ATOM 1667 C CA . PHE A 1 198 ? 3.431 5.867 19.678 1.00 91.19 198 PHE A CA 1
ATOM 1668 C C . PHE A 1 198 ? 4.697 5.027 19.484 1.00 91.19 198 PHE A C 1
ATOM 1670 O O . PHE A 1 198 ? 5.364 4.683 20.458 1.00 91.19 198 PHE A O 1
ATOM 1677 N N . MET A 1 199 ? 5.018 4.651 18.245 1.00 92.25 199 MET A N 1
ATOM 1678 C CA . MET A 1 199 ? 6.102 3.729 17.928 1.00 92.25 199 MET A CA 1
ATOM 1679 C C . MET A 1 199 ? 6.904 4.218 16.730 1.00 92.25 199 MET A C 1
ATOM 1681 O O . MET A 1 199 ? 6.373 4.814 15.799 1.00 92.25 199 MET A O 1
ATOM 1685 N N . THR A 1 200 ? 8.191 3.881 16.707 1.00 91.69 200 THR A N 1
ATOM 1686 C CA . THR A 1 200 ? 8.974 3.967 15.469 1.00 91.69 200 THR A CA 1
ATOM 1687 C C . THR A 1 200 ? 8.456 2.954 14.445 1.00 91.69 200 THR A C 1
ATOM 1689 O O . THR A 1 200 ? 7.896 1.918 14.807 1.00 91.69 200 THR A O 1
ATOM 1692 N N . GLN A 1 201 ? 8.715 3.186 13.158 1.00 91.00 201 GLN A N 1
ATOM 1693 C CA . GLN A 1 201 ? 8.301 2.268 12.092 1.00 91.00 201 GLN A CA 1
ATOM 1694 C C . GLN A 1 201 ? 8.808 0.825 12.308 1.00 91.00 201 GLN A C 1
ATOM 1696 O O . GLN A 1 201 ? 8.074 -0.138 12.102 1.00 91.00 201 GLN A O 1
ATOM 1701 N N . ASN A 1 202 ? 10.045 0.655 12.790 1.00 90.69 202 ASN A N 1
ATOM 1702 C CA . ASN A 1 202 ? 10.605 -0.672 13.077 1.00 90.69 202 ASN A CA 1
ATOM 1703 C C . ASN A 1 202 ? 9.887 -1.370 14.244 1.00 90.69 202 ASN A C 1
ATOM 1705 O O . ASN A 1 202 ? 9.667 -2.584 14.209 1.00 90.69 202 ASN A O 1
ATOM 1709 N N . GLN A 1 203 ? 9.524 -0.612 15.285 1.00 91.94 203 GLN A N 1
ATOM 1710 C CA . GLN A 1 203 ? 8.733 -1.129 16.402 1.00 91.94 203 GLN A CA 1
ATOM 1711 C C . GLN A 1 203 ? 7.334 -1.515 15.926 1.00 91.94 203 GLN A C 1
ATOM 1713 O O . GLN A 1 203 ? 6.919 -2.632 16.198 1.00 91.94 203 GLN A O 1
ATOM 1718 N N . LEU A 1 204 ? 6.667 -0.665 15.139 1.00 93.56 204 LEU A N 1
ATOM 1719 C CA . LEU A 1 204 ? 5.359 -0.948 14.544 1.00 93.56 204 LEU A CA 1
ATOM 1720 C C . LEU A 1 204 ? 5.354 -2.286 13.795 1.00 93.56 204 LEU A C 1
ATOM 1722 O O . LEU A 1 204 ? 4.545 -3.156 14.105 1.00 93.56 204 LEU A O 1
ATOM 1726 N N . ILE A 1 205 ? 6.282 -2.482 12.853 1.00 94.12 205 ILE A N 1
ATOM 1727 C CA . ILE A 1 205 ? 6.354 -3.718 12.055 1.00 94.12 205 ILE A CA 1
ATOM 1728 C C . ILE A 1 205 ? 6.619 -4.927 12.956 1.00 94.12 205 ILE A C 1
ATOM 1730 O O . ILE A 1 205 ? 6.018 -5.984 12.781 1.00 94.12 205 ILE A O 1
ATOM 1734 N N . THR A 1 206 ? 7.501 -4.778 13.946 1.00 93.19 206 THR A N 1
ATOM 1735 C CA . THR A 1 206 ? 7.814 -5.854 14.895 1.00 93.19 206 THR A CA 1
ATOM 1736 C C . THR A 1 2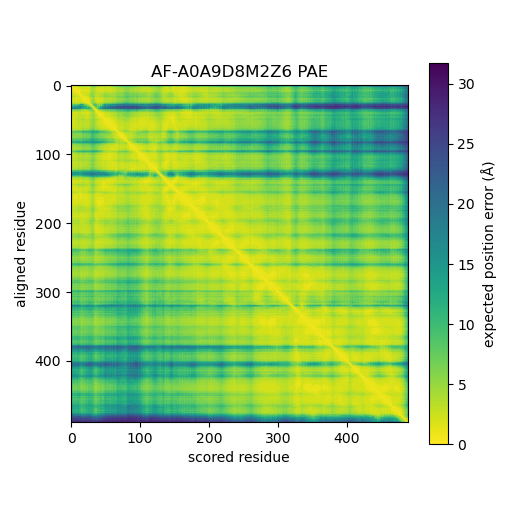06 ? 6.602 -6.216 15.756 1.00 93.19 206 THR A C 1
ATOM 1738 O O . THR A 1 206 ? 6.297 -7.398 15.903 1.00 93.19 206 THR A O 1
ATOM 1741 N N . THR A 1 207 ? 5.895 -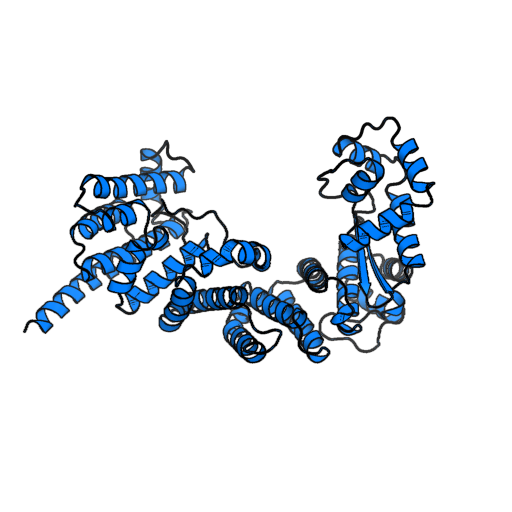5.227 16.300 1.00 94.06 207 THR A N 1
ATOM 1742 C CA . THR A 1 207 ? 4.680 -5.406 17.105 1.00 94.06 207 THR A CA 1
ATOM 1743 C C . THR A 1 207 ? 3.583 -6.069 16.279 1.00 94.06 207 THR A C 1
ATOM 1745 O O . THR A 1 207 ? 3.049 -7.094 16.694 1.00 94.06 207 THR A O 1
ATOM 1748 N N . MET A 1 208 ? 3.310 -5.555 15.075 1.00 95.62 208 MET A N 1
ATOM 1749 C CA . MET A 1 208 ? 2.312 -6.115 14.160 1.00 95.62 208 MET A CA 1
ATOM 1750 C C . MET A 1 208 ? 2.635 -7.556 13.767 1.00 95.62 208 MET A C 1
ATOM 1752 O O . MET A 1 208 ? 1.756 -8.410 13.824 1.00 95.62 208 MET A O 1
ATOM 1756 N N . ASN A 1 209 ? 3.895 -7.858 13.440 1.00 94.75 209 ASN A N 1
ATOM 1757 C CA . ASN A 1 209 ? 4.310 -9.214 13.092 1.00 94.75 209 ASN A CA 1
ATOM 1758 C C . ASN A 1 209 ? 4.046 -10.205 14.234 1.00 94.75 209 ASN A C 1
ATOM 1760 O O . ASN A 1 209 ? 3.462 -11.261 14.007 1.00 94.75 209 ASN A O 1
ATOM 1764 N N . HIS A 1 210 ? 4.455 -9.878 15.464 1.00 94.38 210 HIS A N 1
ATOM 1765 C CA . HIS A 1 210 ? 4.207 -10.763 16.606 1.00 94.38 210 HIS A CA 1
ATOM 1766 C C . HIS A 1 210 ? 2.716 -10.875 16.934 1.00 94.38 210 HIS A C 1
ATOM 1768 O O . HIS A 1 210 ? 2.247 -11.951 17.302 1.00 94.38 210 HIS A O 1
ATOM 1774 N N . PHE A 1 211 ? 1.969 -9.780 16.794 1.00 95.25 211 PHE A N 1
ATOM 1775 C CA . PHE A 1 211 ? 0.534 -9.770 17.036 1.00 95.25 211 PHE A CA 1
ATOM 1776 C C . PHE A 1 211 ? -0.204 -10.684 16.050 1.00 95.25 211 PHE A C 1
ATOM 1778 O O . PHE A 1 211 ? -0.967 -11.549 16.475 1.00 95.25 211 PHE A O 1
ATOM 1785 N N . ILE A 1 212 ? 0.106 -10.584 14.755 1.00 95.69 212 ILE A N 1
ATOM 1786 C CA . ILE A 1 212 ? -0.460 -11.452 13.713 1.00 95.69 212 ILE A CA 1
ATOM 1787 C C . ILE A 1 212 ? -0.080 -12.917 13.957 1.00 95.69 212 ILE A C 1
ATOM 1789 O O . ILE A 1 212 ? -0.958 -13.770 13.913 1.00 95.69 212 ILE A O 1
ATOM 1793 N N . GLN A 1 213 ? 1.172 -13.214 14.323 1.00 93.69 213 GLN A N 1
ATOM 1794 C CA . GLN A 1 213 ? 1.598 -14.579 14.675 1.00 93.69 213 GLN A CA 1
ATOM 1795 C C . GLN A 1 213 ? 0.810 -15.169 15.857 1.00 93.69 213 GLN A C 1
ATOM 1797 O O . GLN A 1 213 ? 0.490 -16.357 15.867 1.00 93.69 213 GLN A O 1
ATOM 1802 N N . LYS A 1 214 ? 0.482 -14.356 16.870 1.00 93.25 214 LYS A N 1
ATOM 1803 C CA . LYS A 1 214 ? -0.344 -14.802 18.003 1.00 93.25 214 LYS A CA 1
ATOM 1804 C C . LYS A 1 214 ? -1.788 -15.071 17.602 1.00 93.25 214 LYS A C 1
ATOM 1806 O O . LYS A 1 214 ? -2.381 -16.017 18.121 1.00 93.25 214 LYS A O 1
ATOM 1811 N N . ILE A 1 215 ? -2.345 -14.251 16.713 1.00 94.81 215 ILE A N 1
ATOM 1812 C CA . ILE A 1 215 ? -3.686 -14.469 16.168 1.00 94.81 215 ILE A CA 1
ATOM 1813 C C . ILE A 1 215 ? -3.695 -15.754 15.334 1.00 94.81 215 ILE A C 1
ATOM 1815 O O . ILE A 1 215 ? -4.556 -16.600 15.559 1.00 94.81 215 ILE A O 1
ATOM 1819 N N . ASP A 1 216 ? -2.724 -15.926 14.437 1.00 93.38 216 ASP A N 1
ATOM 1820 C CA . ASP A 1 216 ? -2.584 -17.098 13.566 1.00 93.38 216 ASP A CA 1
ATOM 1821 C C . ASP A 1 216 ? -2.526 -18.400 14.377 1.00 93.38 216 ASP A C 1
ATOM 1823 O O . ASP A 1 216 ? -3.338 -19.297 14.177 1.00 93.38 216 ASP A O 1
ATOM 1827 N N . TYR A 1 217 ? -1.690 -18.453 15.421 1.00 91.69 217 TYR A N 1
ATOM 1828 C CA . TYR A 1 217 ? -1.568 -19.634 16.285 1.00 91.69 217 TYR A CA 1
ATOM 1829 C C . TYR A 1 217 ? -2.888 -20.077 16.948 1.00 91.69 217 TYR A C 1
ATOM 1831 O O . TYR A 1 217 ? -3.078 -21.260 17.229 1.00 91.69 217 TYR A O 1
ATOM 1839 N N . LYS A 1 218 ? -3.798 -19.139 17.244 1.00 90.12 218 LYS A N 1
ATOM 1840 C CA . LYS A 1 218 ? -5.055 -19.420 17.962 1.00 90.12 218 LYS A CA 1
ATOM 1841 C C . LYS A 1 218 ? -6.255 -19.654 17.042 1.00 90.12 218 LYS A C 1
ATOM 1843 O O . LYS A 1 218 ? -7.334 -19.963 17.549 1.00 90.12 218 LYS A O 1
ATOM 1848 N N . ASN A 1 219 ? -6.117 -19.474 15.728 1.00 93.00 219 ASN A N 1
ATOM 1849 C CA . ASN A 1 219 ? -7.252 -19.472 14.808 1.00 93.00 219 ASN A CA 1
ATOM 1850 C C . ASN A 1 219 ? -7.058 -20.469 13.656 1.00 93.00 219 ASN A C 1
ATOM 1852 O O . ASN A 1 219 ? -5.952 -20.631 13.152 1.00 93.00 219 ASN A O 1
ATOM 1856 N N . PRO A 1 220 ? -8.129 -21.147 13.206 1.00 92.12 220 PRO A N 1
ATOM 1857 C CA . PRO A 1 220 ? -8.048 -22.004 12.032 1.00 92.12 220 PRO A CA 1
ATOM 1858 C C . PRO A 1 220 ? -7.850 -21.171 10.761 1.00 92.12 220 PRO A C 1
ATOM 1860 O O . PRO A 1 220 ? -8.244 -20.000 10.694 1.00 92.12 220 PRO A O 1
ATOM 1863 N N . ARG A 1 221 ? -7.304 -21.816 9.723 1.00 91.69 221 ARG A N 1
ATOM 1864 C CA . ARG A 1 221 ? -7.155 -21.221 8.389 1.00 91.69 221 ARG A CA 1
ATOM 1865 C C . ARG A 1 221 ? -8.477 -20.622 7.910 1.00 91.69 221 ARG A C 1
ATOM 1867 O O . ARG A 1 221 ? -9.522 -21.262 7.974 1.00 91.69 221 ARG A O 1
ATOM 1874 N N . SER A 1 222 ? -8.409 -19.388 7.428 1.00 94.12 222 SER A N 1
ATOM 1875 C CA . SER A 1 222 ? -9.548 -18.632 6.918 1.00 94.12 222 SER A CA 1
ATOM 1876 C C . SER A 1 222 ? -9.061 -17.509 6.008 1.00 94.12 222 SER A C 1
ATOM 1878 O O . SER A 1 222 ? -7.908 -17.082 6.117 1.00 94.12 222 SER A O 1
ATOM 1880 N N . HIS A 1 223 ? -9.958 -16.975 5.177 1.00 93.38 223 HIS A N 1
ATOM 1881 C CA . HIS A 1 223 ? -9.709 -15.762 4.393 1.00 93.38 223 HIS A CA 1
ATOM 1882 C C . HIS A 1 223 ? -9.108 -14.625 5.236 1.00 93.38 223 HIS A C 1
ATOM 1884 O O . HIS A 1 223 ? -8.178 -13.951 4.819 1.00 93.38 223 HIS A O 1
ATOM 1890 N N . LEU A 1 224 ? -9.607 -14.431 6.459 1.00 94.69 224 LEU A N 1
ATOM 1891 C CA . LEU A 1 224 ? -9.170 -13.346 7.338 1.00 94.69 224 LEU A CA 1
ATOM 1892 C C . LEU A 1 224 ? -7.704 -13.478 7.771 1.00 94.69 224 LEU A C 1
ATOM 1894 O O . LEU A 1 224 ? -6.996 -12.478 7.839 1.00 94.69 224 LEU A O 1
ATOM 1898 N N . LEU A 1 225 ? -7.234 -14.702 8.038 1.00 95.44 225 LEU A N 1
ATOM 1899 C CA . LEU A 1 225 ? -5.817 -14.932 8.335 1.00 95.44 225 LEU A CA 1
ATOM 1900 C C . LEU A 1 225 ? -4.940 -14.703 7.105 1.00 95.44 225 LEU A C 1
ATOM 1902 O O . LEU A 1 225 ? -3.854 -14.145 7.236 1.00 95.44 225 LEU A O 1
ATOM 1906 N N . LYS A 1 226 ? -5.414 -15.085 5.913 1.00 96.19 226 LYS A N 1
ATOM 1907 C CA . LYS A 1 226 ? -4.720 -14.779 4.658 1.00 96.19 226 LYS A CA 1
ATOM 1908 C C . LYS A 1 226 ? -4.520 -13.268 4.498 1.00 96.19 226 LYS A C 1
ATOM 1910 O O . LYS A 1 226 ? -3.388 -12.834 4.305 1.00 96.19 226 LYS A O 1
ATOM 1915 N N . GLU A 1 227 ? -5.566 -12.471 4.704 1.00 94.88 227 GLU A N 1
ATOM 1916 C CA . GLU A 1 227 ? -5.467 -11.005 4.664 1.00 94.88 227 GLU A CA 1
ATOM 1917 C C . GLU A 1 227 ? -4.495 -10.440 5.712 1.00 94.88 227 GLU A C 1
ATOM 1919 O O . GLU A 1 227 ? -3.729 -9.521 5.424 1.00 94.88 227 GLU A O 1
ATOM 1924 N N . PHE A 1 228 ? -4.452 -11.007 6.922 1.00 95.94 228 PHE A N 1
ATOM 1925 C CA . PHE A 1 228 ? -3.469 -10.597 7.932 1.00 95.94 228 PHE A CA 1
ATOM 1926 C C . PHE A 1 228 ? -2.034 -10.934 7.514 1.00 95.94 228 PHE A C 1
ATOM 1928 O O . PHE A 1 228 ? -1.120 -10.141 7.745 1.00 95.94 228 PHE A O 1
ATOM 1935 N N . HIS A 1 229 ? -1.813 -12.070 6.855 1.00 96.19 229 HIS A N 1
ATOM 1936 C CA . HIS A 1 229 ? -0.504 -12.405 6.303 1.00 96.19 229 HIS A CA 1
ATOM 1937 C C . HIS A 1 229 ? -0.079 -11.444 5.185 1.00 96.19 229 HIS A C 1
ATOM 1939 O O . HIS A 1 229 ? 1.070 -10.994 5.183 1.00 96.19 229 HIS A O 1
ATOM 1945 N N . LEU A 1 230 ? -1.000 -11.071 4.290 1.00 95.94 230 LEU A N 1
ATOM 1946 C CA . LEU A 1 230 ? -0.748 -10.072 3.246 1.00 95.94 230 LEU A CA 1
ATOM 1947 C C . LEU A 1 230 ? -0.440 -8.696 3.852 1.00 95.94 230 LEU A C 1
ATOM 1949 O O . LEU A 1 230 ? 0.550 -8.071 3.476 1.00 95.94 230 LEU A O 1
ATOM 1953 N N . LEU A 1 231 ? -1.188 -8.272 4.877 1.00 94.62 231 LEU A N 1
ATOM 1954 C CA . LEU A 1 231 ? -0.888 -7.057 5.640 1.00 94.62 231 LEU A CA 1
ATOM 1955 C C . LEU A 1 231 ? 0.526 -7.095 6.244 1.00 94.62 231 LEU A C 1
ATOM 1957 O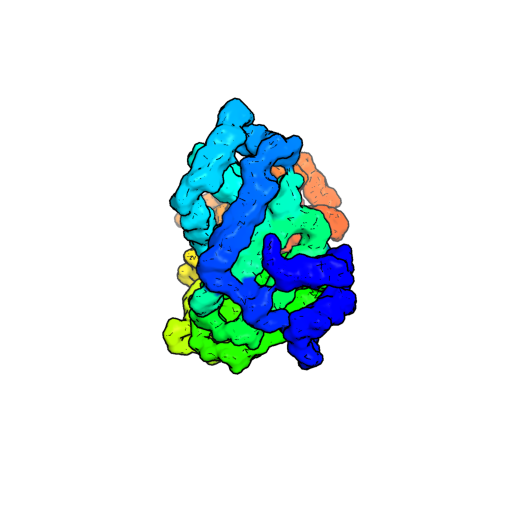 O . LEU A 1 231 ? 1.262 -6.110 6.165 1.00 94.62 231 LEU A O 1
ATOM 1961 N N . ASN A 1 232 ? 0.935 -8.226 6.828 1.00 95.19 232 ASN A N 1
ATOM 1962 C CA . ASN A 1 232 ? 2.274 -8.374 7.403 1.00 95.19 232 ASN A CA 1
ATOM 1963 C C . ASN A 1 232 ? 3.380 -8.253 6.341 1.00 95.19 232 ASN A C 1
ATOM 1965 O O . ASN A 1 232 ? 4.422 -7.646 6.606 1.00 95.19 232 ASN A O 1
ATOM 1969 N N . ILE A 1 233 ? 3.158 -8.799 5.142 1.00 96.00 233 ILE A N 1
ATOM 1970 C CA . ILE A 1 233 ? 4.075 -8.653 4.004 1.00 96.00 233 ILE A CA 1
ATOM 1971 C C . ILE A 1 233 ? 4.179 -7.180 3.593 1.00 96.00 233 ILE A C 1
ATOM 1973 O O . ILE A 1 233 ? 5.293 -6.657 3.519 1.00 96.00 233 ILE A O 1
ATOM 1977 N N . SER A 1 234 ? 3.051 -6.485 3.421 1.00 93.81 234 SER A N 1
ATOM 1978 C CA . SER A 1 234 ? 3.019 -5.059 3.064 1.00 93.81 234 SER A CA 1
ATOM 1979 C C . SER A 1 234 ? 3.763 -4.190 4.084 1.00 93.81 234 SER A C 1
ATOM 1981 O O . SER A 1 234 ? 4.545 -3.314 3.713 1.00 93.81 234 SER A O 1
ATOM 1983 N N . LEU A 1 235 ? 3.605 -4.476 5.381 1.00 93.06 235 LEU A N 1
ATOM 1984 C CA . LEU A 1 235 ? 4.341 -3.794 6.452 1.00 93.06 235 LEU A CA 1
ATOM 1985 C C . LEU A 1 235 ? 5.859 -4.004 6.353 1.00 93.06 235 LEU A C 1
ATOM 1987 O O . LEU A 1 235 ? 6.624 -3.062 6.556 1.00 93.06 235 LEU A O 1
ATOM 1991 N N . HIS A 1 236 ? 6.313 -5.219 6.033 1.00 94.56 236 HIS A N 1
ATOM 1992 C CA . HIS A 1 236 ? 7.740 -5.495 5.849 1.00 94.56 236 HIS A CA 1
ATOM 1993 C C . HIS A 1 236 ? 8.304 -4.854 4.579 1.00 94.56 236 HIS A C 1
ATOM 1995 O O . HIS A 1 236 ? 9.450 -4.402 4.603 1.00 94.56 236 HIS A O 1
ATOM 2001 N N . PHE A 1 237 ? 7.505 -4.778 3.510 1.00 92.88 237 PHE A N 1
ATOM 2002 C CA . PHE A 1 237 ? 7.864 -4.122 2.252 1.00 92.88 237 PHE A CA 1
ATOM 2003 C C . PHE A 1 237 ? 8.072 -2.618 2.399 1.00 92.88 237 PHE A C 1
ATOM 2005 O O . PHE A 1 237 ? 9.060 -2.093 1.890 1.00 92.88 237 PHE A O 1
ATOM 2012 N N . MET A 1 238 ? 7.218 -1.948 3.173 1.00 88.38 238 MET A N 1
ATOM 2013 C CA . MET A 1 238 ? 7.406 -0.535 3.519 1.00 88.38 238 MET A CA 1
ATOM 2014 C C . MET A 1 238 ? 8.514 -0.298 4.551 1.00 88.38 238 MET A C 1
ATOM 2016 O O . MET A 1 238 ? 8.920 0.842 4.771 1.00 88.38 238 MET A O 1
ATOM 2020 N N . GLY A 1 239 ? 8.973 -1.347 5.235 1.00 86.88 239 GLY A N 1
ATOM 2021 C CA . GLY A 1 239 ? 9.921 -1.250 6.335 1.00 86.88 239 GLY A CA 1
ATOM 2022 C C . GLY A 1 239 ? 11.357 -0.936 5.922 1.00 86.88 239 GLY A C 1
ATOM 2023 O O . GLY A 1 239 ? 11.762 -1.063 4.769 1.00 86.88 239 GLY A O 1
ATOM 2024 N N . GLY A 1 240 ? 12.183 -0.592 6.913 1.00 84.38 240 GLY A N 1
ATOM 2025 C CA . GLY A 1 240 ? 13.618 -0.406 6.701 1.00 84.38 240 GLY A CA 1
ATOM 2026 C C . GLY A 1 240 ? 14.348 -1.698 6.295 1.00 84.38 240 GLY A C 1
ATOM 2027 O O . GLY A 1 240 ? 13.827 -2.809 6.426 1.00 84.38 240 GLY A O 1
ATOM 2028 N N . LYS A 1 241 ? 15.621 -1.567 5.889 1.00 86.31 241 LYS A N 1
ATOM 2029 C CA . LYS A 1 241 ? 16.483 -2.646 5.348 1.00 86.31 241 LYS A CA 1
ATOM 2030 C C . LYS A 1 241 ? 16.401 -3.985 6.102 1.00 86.31 241 LYS A C 1
ATOM 2032 O O . LYS A 1 241 ? 16.436 -5.045 5.485 1.00 86.31 241 LYS A O 1
ATOM 2037 N N . ARG A 1 242 ? 16.301 -3.966 7.437 1.00 87.12 242 ARG A N 1
ATOM 2038 C CA . ARG A 1 242 ? 16.183 -5.181 8.270 1.00 87.12 242 ARG A CA 1
ATOM 2039 C C . ARG A 1 242 ? 14.892 -5.962 8.008 1.00 87.12 242 ARG A C 1
ATOM 2041 O O . ARG A 1 242 ? 14.932 -7.189 7.987 1.00 87.12 242 ARG A O 1
ATOM 2048 N N . HIS A 1 243 ? 13.767 -5.266 7.884 1.00 88.44 243 HIS A N 1
ATOM 2049 C CA . HIS A 1 243 ? 12.460 -5.875 7.639 1.00 88.44 243 HIS A CA 1
ATOM 2050 C C . HIS A 1 243 ? 12.357 -6.350 6.195 1.00 88.44 243 HIS A C 1
ATOM 2052 O O . HIS A 1 243 ? 11.929 -7.477 5.960 1.00 88.44 243 HIS A O 1
ATOM 2058 N N . TYR A 1 244 ? 12.886 -5.551 5.270 1.00 84.25 244 TYR A N 1
ATOM 2059 C CA . TYR A 1 244 ? 12.933 -5.875 3.852 1.00 84.25 244 TYR A CA 1
ATOM 2060 C C . TYR A 1 244 ? 13.605 -7.229 3.570 1.00 84.25 244 TYR A C 1
ATOM 2062 O O . TYR A 1 244 ? 13.057 -8.074 2.871 1.00 84.25 244 TYR A O 1
ATOM 2070 N N . LYS A 1 245 ? 14.724 -7.519 4.249 1.00 87.44 245 LYS A N 1
ATOM 2071 C CA . LYS A 1 245 ? 15.433 -8.812 4.156 1.00 87.44 245 LYS A CA 1
ATOM 2072 C C . LYS A 1 245 ? 14.584 -10.048 4.495 1.00 87.44 245 LYS A C 1
ATOM 2074 O O . LYS A 1 245 ? 14.995 -11.162 4.185 1.00 87.44 245 LYS A O 1
ATOM 2079 N N . LYS A 1 246 ? 13.443 -9.891 5.174 1.00 90.94 246 LYS A N 1
ATOM 2080 C CA . LYS A 1 246 ? 12.559 -11.006 5.552 1.00 90.94 246 LYS A CA 1
ATOM 2081 C C . LYS A 1 246 ? 11.461 -11.285 4.526 1.00 90.94 246 LYS A C 1
ATOM 2083 O O . LYS A 1 246 ? 10.825 -12.330 4.630 1.00 90.94 246 LYS A O 1
ATOM 2088 N N . ILE A 1 247 ? 11.242 -10.391 3.561 1.00 92.38 247 ILE A N 1
ATOM 2089 C CA . ILE A 1 247 ? 10.110 -10.449 2.626 1.00 92.38 247 ILE A CA 1
ATOM 2090 C C . ILE A 1 247 ? 10.081 -11.765 1.865 1.00 92.38 247 ILE A C 1
ATOM 2092 O O . ILE A 1 247 ? 9.057 -12.433 1.870 1.00 92.38 247 ILE A O 1
ATOM 2096 N N . ASN A 1 248 ? 11.212 -12.196 1.306 1.00 92.56 248 ASN A N 1
ATOM 2097 C CA . ASN A 1 248 ? 11.269 -13.437 0.530 1.00 92.56 248 ASN A CA 1
ATOM 2098 C C . ASN A 1 248 ? 10.835 -14.658 1.344 1.00 92.56 248 ASN A C 1
ATOM 2100 O O . ASN A 1 248 ? 10.079 -15.491 0.854 1.00 92.56 248 ASN A O 1
ATOM 2104 N N . LYS A 1 249 ? 11.242 -14.728 2.618 1.00 94.38 249 LYS A N 1
ATOM 2105 C CA . LYS A 1 249 ? 10.812 -15.801 3.519 1.00 94.38 249 LYS A CA 1
ATOM 2106 C C . LYS A 1 249 ? 9.310 -15.723 3.807 1.00 94.38 249 LYS A C 1
ATOM 2108 O O . LYS A 1 249 ? 8.644 -16.751 3.765 1.00 94.38 249 LYS A O 1
ATOM 2113 N N . LEU A 1 250 ? 8.794 -14.526 4.095 1.00 95.19 250 LEU A N 1
ATOM 2114 C CA . LEU A 1 250 ? 7.373 -14.317 4.387 1.00 95.19 250 LEU A CA 1
ATOM 2115 C C . LEU A 1 250 ? 6.492 -14.662 3.180 1.00 95.19 250 LEU A C 1
ATOM 2117 O O . LEU A 1 250 ? 5.506 -15.374 3.330 1.00 95.19 250 LEU A O 1
ATOM 2121 N N . ILE A 1 251 ? 6.870 -14.209 1.983 1.00 96.62 251 ILE A N 1
ATOM 2122 C CA . ILE A 1 251 ? 6.131 -14.496 0.751 1.00 96.62 251 ILE A CA 1
ATOM 2123 C C . ILE A 1 251 ? 6.170 -15.993 0.436 1.00 96.62 251 ILE A C 1
ATOM 2125 O O . ILE A 1 251 ? 5.125 -16.570 0.153 1.00 96.62 251 ILE A O 1
ATOM 2129 N N . ALA A 1 252 ? 7.328 -16.650 0.552 1.00 95.44 252 ALA A N 1
ATOM 2130 C CA . ALA A 1 252 ? 7.427 -18.095 0.343 1.00 95.44 252 ALA A CA 1
ATOM 2131 C C . ALA A 1 252 ? 6.543 -18.890 1.322 1.00 95.44 252 ALA A C 1
ATOM 2133 O O . ALA A 1 252 ? 5.895 -19.862 0.936 1.00 95.44 252 ALA A O 1
ATOM 2134 N N . GLU A 1 253 ? 6.480 -18.466 2.588 1.00 94.75 253 GLU A N 1
ATOM 2135 C CA . GLU A 1 253 ? 5.607 -19.074 3.592 1.00 94.75 253 GLU A CA 1
ATOM 2136 C C . GLU A 1 253 ? 4.123 -18.880 3.261 1.00 94.75 253 GLU A C 1
ATOM 2138 O O . GLU A 1 253 ? 3.352 -19.835 3.366 1.00 94.75 253 GLU A O 1
ATOM 2143 N N . VAL A 1 254 ? 3.729 -17.685 2.815 1.00 96.12 254 VAL A N 1
ATOM 2144 C CA . VAL A 1 254 ? 2.356 -17.384 2.386 1.00 96.12 254 VAL A CA 1
ATOM 2145 C C . VAL A 1 254 ? 1.972 -18.192 1.153 1.00 96.12 254 VAL A C 1
ATOM 2147 O O . VAL A 1 254 ? 0.936 -18.850 1.187 1.00 96.12 254 VAL A O 1
ATOM 2150 N N . ILE A 1 255 ? 2.811 -18.231 0.116 1.00 95.50 255 ILE A N 1
ATOM 2151 C CA . ILE A 1 255 ? 2.559 -19.040 -1.086 1.00 95.50 255 ILE A CA 1
ATOM 2152 C C . ILE A 1 255 ? 2.344 -20.500 -0.693 1.00 95.50 255 ILE A C 1
ATOM 2154 O O . ILE A 1 255 ? 1.302 -21.058 -1.002 1.00 95.50 255 ILE A O 1
ATOM 2158 N N . ARG A 1 256 ? 3.253 -21.089 0.090 1.00 94.88 256 ARG A N 1
ATOM 2159 C CA . ARG A 1 256 ? 3.122 -22.482 0.547 1.00 94.88 256 ARG A CA 1
ATOM 2160 C C . ARG A 1 256 ? 1.866 -22.720 1.393 1.00 94.88 256 ARG A C 1
ATOM 2162 O O . ARG A 1 256 ? 1.284 -23.798 1.367 1.00 94.88 256 ARG A O 1
ATOM 2169 N N . THR A 1 257 ? 1.472 -21.749 2.213 1.00 93.62 257 THR A N 1
ATOM 2170 C CA . THR A 1 257 ? 0.326 -21.905 3.125 1.00 93.62 257 THR A CA 1
ATOM 2171 C C . THR A 1 257 ? -1.008 -21.816 2.388 1.00 93.62 257 THR A C 1
ATOM 2173 O O . THR A 1 257 ? -1.957 -22.505 2.772 1.00 93.62 257 THR A O 1
ATOM 2176 N N . TRP A 1 258 ? -1.065 -20.994 1.338 1.00 96.25 258 TRP A N 1
ATOM 2177 C CA . TRP A 1 258 ? -2.282 -20.620 0.617 1.00 96.25 258 TRP A CA 1
ATOM 2178 C C . TRP A 1 258 ? -2.225 -21.002 -0.874 1.00 96.25 258 TRP A C 1
ATOM 2180 O O . TRP A 1 258 ? -2.929 -20.411 -1.684 1.00 96.25 258 TRP A O 1
ATOM 2190 N N . GLU A 1 259 ? -1.405 -21.984 -1.259 1.00 92.75 259 GLU A N 1
ATOM 2191 C CA . GLU A 1 259 ? -1.301 -22.446 -2.655 1.00 92.75 259 GLU A CA 1
ATOM 2192 C C . GLU A 1 259 ? -2.583 -23.129 -3.148 1.00 92.75 259 GLU A C 1
ATOM 2194 O O . GLU A 1 259 ? -2.928 -23.037 -4.323 1.00 92.75 259 GLU A O 1
ATOM 2199 N N . ALA A 1 260 ? -3.299 -23.807 -2.248 1.00 90.31 260 ALA A N 1
ATOM 2200 C CA . ALA A 1 260 ? -4.463 -24.617 -2.569 1.00 90.31 260 ALA A CA 1
ATOM 2201 C C . ALA A 1 260 ? -5.501 -24.599 -1.437 1.00 90.31 260 ALA A C 1
ATOM 2203 O O . ALA A 1 260 ? -5.202 -24.293 -0.279 1.00 90.31 260 ALA A O 1
ATOM 2204 N N . GLY A 1 261 ? -6.732 -24.982 -1.781 1.00 91.50 261 GLY A N 1
ATOM 2205 C CA . GLY A 1 261 ? -7.874 -25.041 -0.871 1.00 91.50 261 GLY A CA 1
ATOM 2206 C C . GLY A 1 261 ? -8.863 -23.892 -1.069 1.00 91.50 261 GLY A C 1
ATOM 2207 O O . GLY A 1 261 ? -8.712 -23.065 -1.961 1.00 91.50 261 GLY A O 1
ATOM 2208 N N . GLU A 1 262 ? -9.888 -23.850 -0.216 1.00 92.75 262 GLU A N 1
ATOM 2209 C CA . GLU A 1 262 ? -10.988 -22.871 -0.287 1.00 92.75 262 GLU A CA 1
ATOM 2210 C C . GLU A 1 262 ? -10.502 -21.415 -0.232 1.00 92.75 262 GLU A C 1
ATOM 2212 O O . GLU A 1 262 ? -11.066 -20.535 -0.875 1.00 92.75 262 GLU A O 1
ATOM 2217 N N . TRP A 1 263 ? -9.418 -21.172 0.507 1.00 93.94 263 TRP A N 1
ATOM 2218 C CA . TRP A 1 263 ? -8.843 -19.846 0.727 1.00 93.94 263 TRP A CA 1
ATOM 2219 C C . TRP A 1 263 ? -7.520 -19.654 -0.012 1.00 93.94 263 TRP A C 1
ATOM 2221 O O . TRP A 1 263 ? -6.654 -18.937 0.485 1.00 93.94 263 TRP A O 1
ATOM 2231 N N . ALA A 1 264 ? -7.333 -20.319 -1.154 1.00 95.56 264 ALA A N 1
ATOM 2232 C CA . ALA A 1 264 ? -6.122 -20.167 -1.952 1.00 95.56 264 ALA A CA 1
ATOM 2233 C C . ALA A 1 264 ? -5.870 -18.698 -2.354 1.00 95.56 264 ALA A C 1
ATOM 2235 O O . ALA A 1 264 ? -6.780 -17.856 -2.339 1.00 95.56 264 ALA A O 1
ATOM 2236 N N . LEU A 1 265 ? -4.616 -18.390 -2.694 1.00 96.44 265 LEU A N 1
ATOM 2237 C CA . LEU A 1 265 ? -4.235 -17.084 -3.221 1.00 96.44 265 LEU A CA 1
ATOM 2238 C C . LEU A 1 265 ? -4.996 -16.800 -4.516 1.00 96.44 265 LEU A C 1
ATOM 2240 O O . LEU A 1 265 ? -4.926 -17.584 -5.464 1.00 96.44 265 LEU A O 1
ATOM 2244 N N . THR A 1 266 ? -5.685 -15.664 -4.563 1.00 94.81 266 THR A N 1
ATOM 2245 C CA . THR A 1 266 ? -6.355 -15.197 -5.785 1.00 94.81 266 THR A CA 1
ATOM 2246 C C . THR A 1 266 ? -5.336 -14.637 -6.783 1.00 94.81 266 THR A C 1
ATOM 2248 O O . THR A 1 266 ? -4.218 -14.291 -6.399 1.00 94.81 266 THR A O 1
ATOM 2251 N N . GLU A 1 267 ? -5.700 -14.501 -8.063 1.00 93.62 267 GLU A N 1
ATOM 2252 C CA . GLU A 1 267 ? -4.807 -13.897 -9.071 1.00 93.62 267 GLU A CA 1
ATOM 2253 C C . GLU A 1 267 ? -4.407 -12.459 -8.696 1.00 93.62 267 GLU A C 1
ATOM 2255 O O . GLU A 1 267 ? -3.238 -12.094 -8.816 1.00 93.62 267 GLU A O 1
ATOM 2260 N N . LYS A 1 268 ? -5.332 -11.682 -8.115 1.00 94.19 268 LYS A N 1
ATOM 2261 C CA . LYS A 1 268 ? -5.052 -10.359 -7.532 1.00 94.19 268 LYS A CA 1
ATOM 2262 C C . LYS A 1 268 ? -3.927 -10.420 -6.494 1.00 94.19 268 LYS A C 1
ATOM 2264 O O . LYS A 1 268 ? -2.972 -9.649 -6.547 1.00 94.19 268 LYS A O 1
ATOM 2269 N N . GLU A 1 269 ? -4.019 -11.343 -5.540 1.00 95.38 269 GLU A N 1
ATOM 2270 C CA . GLU A 1 269 ? -3.029 -11.475 -4.464 1.00 95.38 269 GLU A CA 1
ATOM 2271 C C . GLU A 1 269 ? -1.683 -11.978 -4.999 1.00 95.38 269 GLU A C 1
ATOM 2273 O O . GLU A 1 269 ? -0.633 -11.482 -4.598 1.00 95.38 269 GLU A O 1
ATOM 2278 N N . GLN A 1 270 ? -1.690 -12.910 -5.954 1.00 95.62 270 GLN A N 1
ATOM 2279 C CA . GLN A 1 270 ? -0.472 -13.358 -6.637 1.00 95.62 270 GLN A CA 1
ATOM 2280 C C . GLN A 1 270 ? 0.187 -12.226 -7.437 1.00 95.62 270 GLN A C 1
ATOM 2282 O O . GLN A 1 270 ? 1.417 -12.127 -7.461 1.00 95.62 270 GLN A O 1
ATOM 2287 N N . THR A 1 271 ? -0.618 -11.346 -8.037 1.00 95.44 271 THR A N 1
ATOM 2288 C CA . THR A 1 271 ? -0.161 -10.132 -8.723 1.00 95.44 271 THR A CA 1
ATOM 2289 C C . THR A 1 271 ? 0.524 -9.188 -7.736 1.00 95.44 271 THR A C 1
ATOM 2291 O O . THR A 1 271 ? 1.649 -8.762 -7.989 1.00 95.44 271 THR A O 1
ATOM 2294 N N . LEU A 1 272 ? -0.061 -8.944 -6.557 1.00 95.56 272 LEU A N 1
ATOM 2295 C CA . LEU A 1 272 ? 0.587 -8.153 -5.503 1.00 95.56 272 LEU A CA 1
ATOM 2296 C C . LEU A 1 272 ? 1.934 -8.752 -5.066 1.00 95.56 272 LEU A C 1
ATOM 2298 O O . LEU A 1 272 ? 2.942 -8.047 -4.983 1.00 95.56 272 LEU A O 1
ATOM 2302 N N . LEU A 1 273 ? 1.959 -10.053 -4.769 1.00 96.81 273 LEU A N 1
ATOM 2303 C CA . LEU A 1 273 ? 3.175 -10.726 -4.309 1.00 96.81 273 LEU A CA 1
ATOM 2304 C C . LEU A 1 273 ? 4.264 -10.707 -5.388 1.00 96.81 273 LEU A C 1
ATOM 2306 O O . LEU A 1 273 ? 5.428 -10.456 -5.076 1.00 96.81 273 LEU A O 1
ATOM 2310 N N . SER A 1 274 ? 3.891 -10.904 -6.654 1.00 96.56 274 SER A N 1
ATOM 2311 C CA . SER A 1 274 ? 4.817 -10.826 -7.788 1.00 96.56 274 SER A CA 1
ATOM 2312 C C . SER A 1 274 ? 5.356 -9.414 -7.986 1.00 96.56 274 SER A C 1
ATOM 2314 O O . SER A 1 274 ? 6.552 -9.259 -8.209 1.00 96.56 274 SER A O 1
ATOM 2316 N N . TYR A 1 275 ? 4.528 -8.380 -7.817 1.00 96.38 275 TYR A N 1
ATOM 2317 C CA . TYR A 1 275 ? 4.983 -6.989 -7.826 1.00 96.38 275 TYR A CA 1
ATOM 2318 C C . TYR A 1 275 ? 6.063 -6.750 -6.764 1.00 96.38 275 TYR A C 1
ATOM 2320 O O . TYR A 1 275 ? 7.158 -6.281 -7.076 1.00 96.38 275 TYR A O 1
ATOM 2328 N N . ILE A 1 276 ? 5.807 -7.160 -5.519 1.00 96.06 276 ILE A N 1
ATOM 2329 C CA . ILE A 1 276 ? 6.774 -7.019 -4.423 1.00 96.06 276 ILE A CA 1
ATOM 2330 C C . ILE A 1 276 ? 8.084 -7.759 -4.734 1.00 96.06 276 ILE A C 1
ATOM 2332 O O . ILE A 1 276 ? 9.167 -7.218 -4.494 1.00 96.06 276 ILE A O 1
ATOM 2336 N N . LEU A 1 277 ? 8.000 -8.979 -5.275 1.00 96.25 277 LEU A N 1
ATOM 2337 C CA . LEU A 1 277 ? 9.168 -9.791 -5.622 1.00 96.25 277 LEU A CA 1
ATOM 2338 C C . LEU A 1 277 ? 9.960 -9.221 -6.807 1.00 96.25 277 LEU A C 1
ATOM 2340 O O . LEU A 1 277 ? 11.188 -9.282 -6.771 1.00 96.25 277 LEU A O 1
ATOM 2344 N N . ALA A 1 278 ? 9.300 -8.639 -7.812 1.00 96.81 278 ALA A N 1
ATOM 2345 C CA . ALA A 1 278 ? 9.962 -7.972 -8.933 1.00 96.81 278 ALA A CA 1
ATOM 2346 C C . ALA A 1 278 ? 10.755 -6.745 -8.454 1.00 96.81 278 ALA A C 1
ATOM 2348 O O . ALA A 1 278 ? 11.926 -6.584 -8.798 1.00 96.81 278 ALA A O 1
ATOM 2349 N N . ILE A 1 279 ? 10.156 -5.927 -7.581 1.00 95.44 279 ILE A N 1
ATOM 2350 C CA . ILE A 1 279 ? 10.828 -4.772 -6.969 1.00 95.44 279 ILE A CA 1
ATOM 2351 C C . ILE A 1 279 ? 12.001 -5.211 -6.080 1.00 95.44 279 ILE A C 1
ATOM 2353 O O . ILE A 1 279 ? 13.061 -4.583 -6.105 1.00 95.44 279 ILE A O 1
ATOM 2357 N N . ASP A 1 280 ? 11.834 -6.284 -5.299 1.00 93.88 280 ASP A N 1
ATOM 2358 C CA . ASP A 1 280 ? 12.915 -6.855 -4.484 1.00 93.88 280 ASP A CA 1
ATOM 2359 C C . ASP A 1 280 ? 14.077 -7.368 -5.332 1.00 93.88 280 ASP A C 1
ATOM 2361 O O . ASP A 1 280 ? 15.230 -7.095 -4.992 1.00 93.88 280 ASP A O 1
ATOM 2365 N N . GLY A 1 281 ? 13.779 -8.043 -6.445 1.00 93.69 281 GLY A N 1
ATOM 2366 C CA . GLY A 1 281 ? 14.785 -8.481 -7.409 1.00 93.69 281 GLY A CA 1
ATOM 2367 C C . GLY A 1 281 ? 15.577 -7.300 -7.964 1.00 93.69 281 GLY A C 1
ATOM 2368 O O . GLY A 1 281 ? 16.804 -7.271 -7.855 1.00 93.69 281 GLY A O 1
ATOM 2369 N N . ALA A 1 282 ? 14.880 -6.266 -8.440 1.00 94.62 282 ALA A N 1
ATOM 2370 C CA . ALA A 1 282 ? 15.509 -5.089 -9.029 1.00 94.62 282 ALA A CA 1
ATOM 2371 C C . ALA A 1 282 ? 16.420 -4.351 -8.033 1.00 94.62 282 ALA A C 1
ATOM 2373 O O . ALA A 1 282 ? 17.548 -3.990 -8.370 1.00 94.62 282 ALA A O 1
ATOM 2374 N N . LYS A 1 283 ? 15.980 -4.182 -6.777 1.00 91.56 283 LYS A N 1
ATOM 2375 C CA . LYS A 1 283 ? 16.785 -3.537 -5.721 1.00 91.56 283 LYS A CA 1
ATOM 2376 C C . LYS A 1 283 ? 18.049 -4.317 -5.356 1.00 91.56 283 LYS A C 1
ATOM 2378 O O . LYS A 1 283 ? 19.024 -3.707 -4.920 1.00 91.56 283 LYS A O 1
ATOM 2383 N N . HIS A 1 284 ? 18.039 -5.639 -5.513 1.00 90.81 284 HIS A N 1
ATOM 2384 C CA . HIS A 1 284 ? 19.187 -6.502 -5.229 1.00 90.81 284 HIS A CA 1
ATOM 2385 C C . HIS A 1 284 ? 19.964 -6.913 -6.484 1.00 90.81 284 HIS A C 1
ATOM 2387 O O . HIS A 1 284 ? 20.885 -7.718 -6.377 1.00 90.81 284 HIS A O 1
ATOM 2393 N N . SER A 1 285 ? 19.643 -6.332 -7.647 1.00 91.69 285 SER A N 1
ATOM 2394 C CA . SER A 1 285 ? 20.250 -6.684 -8.939 1.00 91.69 285 SER A CA 1
ATOM 2395 C C . SER A 1 285 ? 20.119 -8.172 -9.300 1.00 91.69 285 SER A C 1
ATOM 2397 O O . SER A 1 285 ? 20.961 -8.712 -10.010 1.00 91.69 285 SER A O 1
ATOM 2399 N N . ASP A 1 286 ? 19.058 -8.828 -8.828 1.00 95.31 286 ASP A N 1
ATOM 2400 C CA . ASP A 1 286 ? 18.690 -10.195 -9.198 1.00 95.31 286 ASP A CA 1
ATOM 2401 C C . ASP A 1 286 ? 17.845 -10.142 -10.480 1.00 95.31 286 ASP A C 1
ATOM 2403 O O . ASP A 1 286 ? 16.630 -9.900 -10.456 1.00 95.31 286 ASP A O 1
ATOM 2407 N N . THR A 1 287 ? 18.524 -10.268 -11.620 1.00 95.50 287 THR A N 1
ATOM 2408 C CA . THR A 1 287 ? 17.927 -10.135 -12.954 1.00 95.50 287 THR A CA 1
ATOM 2409 C C . THR A 1 287 ? 16.918 -11.241 -13.234 1.00 95.50 287 THR A C 1
ATOM 2411 O O . THR A 1 287 ? 15.819 -10.942 -13.696 1.00 95.50 287 THR A O 1
ATOM 2414 N N . GLU A 1 288 ? 17.236 -12.491 -12.895 1.00 96.06 288 GLU A N 1
ATOM 2415 C CA . GLU A 1 288 ? 16.354 -13.644 -13.112 1.00 96.06 288 GLU A CA 1
ATOM 2416 C C . GLU A 1 288 ? 15.028 -13.474 -12.374 1.00 96.06 288 GLU A C 1
ATOM 2418 O O . GLU A 1 288 ? 13.954 -13.597 -12.970 1.00 96.06 288 GLU A O 1
ATOM 2423 N N . LYS A 1 289 ? 15.086 -13.108 -11.090 1.00 95.69 289 LYS A N 1
ATOM 2424 C CA . LYS A 1 289 ? 13.888 -12.866 -10.287 1.00 95.69 289 LYS A CA 1
ATOM 2425 C C . LYS A 1 289 ? 13.064 -11.695 -10.817 1.00 95.69 289 LYS A C 1
ATOM 2427 O O . LYS A 1 289 ? 11.834 -11.781 -10.870 1.00 95.69 289 LYS A O 1
ATOM 2432 N N . THR A 1 290 ? 13.731 -10.610 -11.211 1.00 97.56 290 THR A N 1
ATOM 2433 C CA . THR A 1 290 ? 13.069 -9.424 -11.775 1.00 97.56 290 THR A CA 1
ATOM 2434 C C . THR A 1 290 ? 12.328 -9.780 -13.061 1.00 97.56 290 THR A C 1
ATOM 2436 O O . THR A 1 290 ? 11.161 -9.423 -13.205 1.00 97.56 290 THR A O 1
ATOM 2439 N N . ILE A 1 291 ? 12.962 -10.538 -13.962 1.00 97.56 291 ILE A N 1
ATOM 2440 C CA . ILE A 1 291 ? 12.354 -10.988 -15.220 1.00 97.56 291 ILE A CA 1
ATOM 2441 C C . ILE A 1 291 ? 11.190 -11.939 -14.944 1.00 97.56 291 ILE A C 1
ATOM 2443 O O . ILE A 1 291 ? 10.109 -11.734 -15.491 1.00 97.56 291 ILE A O 1
ATOM 2447 N N . ALA A 1 292 ? 11.374 -12.951 -14.092 1.00 96.88 292 ALA A N 1
ATOM 2448 C CA . ALA A 1 292 ? 10.357 -13.969 -13.835 1.00 96.88 292 ALA A CA 1
ATOM 2449 C C . ALA A 1 292 ? 9.052 -13.358 -13.300 1.00 96.88 292 ALA A C 1
ATOM 2451 O O . ALA A 1 292 ? 7.973 -13.595 -13.849 1.00 96.88 292 ALA A O 1
ATOM 2452 N N . HIS A 1 293 ? 9.145 -12.526 -12.261 1.00 97.69 293 HIS A N 1
ATOM 2453 C CA . HIS A 1 293 ? 7.966 -11.886 -11.681 1.00 97.69 293 HIS A CA 1
ATOM 2454 C C . HIS A 1 293 ? 7.471 -10.706 -12.516 1.00 97.69 293 HIS A C 1
ATOM 2456 O O . HIS A 1 293 ? 6.267 -10.521 -12.646 1.00 97.69 293 HIS A O 1
ATOM 2462 N N . GLY A 1 294 ? 8.363 -9.936 -13.135 1.00 97.06 294 GLY A N 1
ATOM 2463 C CA . GLY A 1 294 ? 7.982 -8.820 -13.992 1.00 97.06 294 GLY A CA 1
ATOM 2464 C C . GLY A 1 294 ? 7.237 -9.256 -15.254 1.00 97.06 294 GLY A C 1
ATOM 2465 O O . GLY A 1 294 ? 6.175 -8.716 -15.554 1.00 97.06 294 GLY A O 1
ATOM 2466 N N . LYS A 1 295 ? 7.706 -10.303 -15.947 1.00 95.62 295 LYS A N 1
ATOM 2467 C CA . LYS A 1 295 ? 6.974 -10.894 -17.080 1.00 95.62 295 LYS A CA 1
ATOM 2468 C C . LYS A 1 295 ? 5.627 -11.458 -16.648 1.00 95.62 295 LYS A C 1
ATOM 2470 O O . LYS A 1 295 ? 4.652 -11.274 -17.370 1.00 95.62 295 LYS A O 1
ATOM 2475 N N . TYR A 1 296 ? 5.540 -12.091 -15.473 1.00 96.25 296 TYR A N 1
ATOM 2476 C CA . TYR A 1 296 ? 4.255 -12.545 -14.931 1.00 96.25 296 TYR A CA 1
ATOM 2477 C C . TYR A 1 296 ? 3.244 -11.395 -14.801 1.00 96.25 296 TYR A C 1
ATOM 2479 O O . TYR A 1 296 ? 2.071 -11.618 -15.076 1.00 96.25 296 TYR A O 1
ATOM 2487 N N . LEU A 1 297 ? 3.688 -10.194 -14.411 1.00 96.62 297 LEU A N 1
ATOM 2488 C CA . LEU A 1 297 ? 2.838 -9.009 -14.234 1.00 96.62 297 LEU A CA 1
ATOM 2489 C C . LEU A 1 297 ? 2.381 -8.381 -15.556 1.00 96.62 297 LEU A C 1
ATOM 2491 O O . LEU A 1 297 ? 1.270 -7.860 -15.621 1.00 96.62 297 LEU A O 1
ATOM 2495 N N . ILE A 1 298 ? 3.240 -8.413 -16.577 1.00 94.75 298 ILE A N 1
ATOM 2496 C CA . ILE A 1 298 ? 2.967 -7.843 -17.906 1.00 94.75 298 ILE A CA 1
ATOM 2497 C C . ILE A 1 298 ? 2.102 -8.793 -18.744 1.00 94.75 298 ILE A C 1
ATOM 2499 O O . ILE A 1 298 ? 1.195 -8.358 -19.442 1.00 94.75 298 ILE A O 1
ATOM 2503 N N . THR A 1 299 ? 2.354 -10.102 -18.659 1.00 90.06 299 THR A N 1
ATOM 2504 C CA . THR A 1 299 ? 1.645 -11.109 -19.463 1.00 90.06 299 THR A CA 1
ATOM 2505 C C . THR A 1 299 ? 0.136 -11.034 -19.226 1.00 90.06 299 THR A C 1
ATOM 2507 O O . THR A 1 299 ? -0.313 -11.067 -18.079 1.00 90.06 299 THR A O 1
ATOM 2510 N N . ASN A 1 300 ? -0.640 -11.001 -20.315 1.00 87.94 300 ASN A N 1
ATOM 2511 C CA . ASN A 1 300 ? -2.102 -10.862 -20.302 1.00 87.94 300 ASN A CA 1
ATOM 2512 C C . ASN A 1 300 ? -2.596 -9.626 -19.533 1.00 87.94 300 ASN A C 1
ATOM 2514 O O . ASN A 1 300 ? -3.668 -9.683 -18.931 1.00 87.94 300 ASN A O 1
ATOM 2518 N N . ASP A 1 301 ? -1.807 -8.551 -19.486 1.00 88.44 301 ASP A N 1
ATOM 2519 C CA . ASP A 1 301 ? -2.163 -7.307 -18.801 1.00 88.44 301 ASP A CA 1
ATOM 2520 C C . ASP A 1 301 ? -2.488 -7.485 -17.311 1.00 88.44 301 ASP A C 1
ATOM 2522 O O . ASP A 1 301 ? -3.216 -6.683 -16.735 1.00 88.44 301 ASP A O 1
ATOM 2526 N N . ARG A 1 302 ? -1.974 -8.525 -16.642 1.00 92.12 302 ARG A N 1
ATOM 2527 C CA . ARG A 1 302 ? -2.382 -8.888 -15.268 1.00 92.12 302 ARG A CA 1
ATOM 2528 C C . ARG A 1 302 ? -2.338 -7.734 -14.276 1.00 92.12 302 ARG A C 1
ATOM 2530 O O . ARG A 1 302 ? -3.307 -7.503 -13.552 1.00 92.12 302 ARG A O 1
ATOM 2537 N N . LEU A 1 303 ? -1.232 -6.994 -14.241 1.00 89.56 303 LEU A N 1
ATOM 2538 C CA . LEU A 1 303 ? -1.093 -5.859 -13.332 1.00 89.56 303 LEU A CA 1
ATOM 2539 C C . LEU A 1 303 ? -2.067 -4.720 -13.672 1.00 89.56 303 LEU A C 1
ATOM 2541 O O . LEU A 1 303 ? -2.575 -4.058 -12.769 1.00 89.56 303 LEU A O 1
ATOM 2545 N N . ILE A 1 304 ? -2.366 -4.521 -14.957 1.00 88.38 304 ILE A N 1
ATOM 2546 C CA . ILE A 1 304 ? -3.344 -3.534 -15.429 1.00 88.38 304 ILE A CA 1
ATOM 2547 C C . ILE A 1 304 ? -4.766 -3.992 -15.075 1.00 88.38 304 ILE A C 1
ATOM 2549 O O . ILE A 1 304 ? -5.543 -3.207 -14.534 1.00 88.38 304 ILE A O 1
ATOM 2553 N N . ASN A 1 305 ? -5.092 -5.266 -15.283 1.00 90.50 305 ASN A N 1
ATOM 2554 C CA . ASN A 1 305 ? -6.404 -5.852 -15.005 1.00 90.50 305 ASN A CA 1
ATOM 2555 C C . ASN A 1 305 ? -6.774 -5.779 -13.517 1.00 90.50 305 ASN A C 1
ATOM 2557 O O . ASN A 1 305 ? -7.935 -5.552 -13.184 1.00 90.50 305 ASN A O 1
ATOM 2561 N N . HIS A 1 306 ? -5.789 -5.902 -12.623 1.00 91.06 306 HIS A N 1
ATOM 2562 C CA . HIS A 1 306 ? -5.992 -5.799 -11.173 1.00 91.06 306 HIS A CA 1
ATOM 2563 C C . HIS A 1 306 ? -5.651 -4.422 -10.583 1.00 91.06 306 HIS A C 1
ATOM 2565 O O . HIS A 1 306 ? -5.714 -4.248 -9.367 1.00 91.06 306 HIS A O 1
ATOM 2571 N N . SER A 1 307 ? -5.326 -3.430 -11.415 1.00 86.06 307 SER A N 1
ATOM 2572 C CA . SER A 1 307 ? -4.877 -2.093 -11.000 1.00 86.06 307 SER A CA 1
ATOM 2573 C C . SER A 1 307 ? -5.782 -1.427 -9.958 1.00 86.06 307 SER A C 1
ATOM 2575 O O . SER A 1 307 ? -5.318 -0.995 -8.904 1.00 86.06 307 SER A O 1
ATOM 2577 N N . ILE A 1 308 ? -7.086 -1.358 -10.235 1.00 85.56 308 ILE A N 1
ATOM 2578 C CA . ILE A 1 308 ? -8.065 -0.677 -9.378 1.00 85.56 308 ILE A CA 1
ATOM 2579 C C . ILE A 1 308 ? -8.201 -1.395 -8.032 1.00 85.56 308 ILE A C 1
ATOM 2581 O O . ILE A 1 308 ? -8.160 -0.751 -6.986 1.00 85.56 308 ILE A O 1
ATOM 2585 N N . GLU A 1 309 ? -8.329 -2.722 -8.045 1.00 87.19 309 GLU A N 1
ATOM 2586 C CA . GLU A 1 309 ? -8.475 -3.527 -6.827 1.00 87.19 309 GLU A CA 1
ATOM 2587 C C . GLU A 1 309 ? -7.223 -3.437 -5.950 1.00 87.19 309 GLU A C 1
ATOM 2589 O O . GLU A 1 309 ? -7.312 -3.234 -4.741 1.00 87.19 309 GLU A O 1
ATOM 2594 N N . LEU A 1 310 ? -6.044 -3.520 -6.573 1.00 88.50 310 LEU A N 1
ATOM 2595 C CA . LEU A 1 310 ? -4.765 -3.381 -5.890 1.00 88.50 310 LEU A CA 1
ATOM 2596 C C . LEU A 1 310 ? -4.589 -1.990 -5.276 1.00 88.50 310 LEU A C 1
ATOM 2598 O O . LEU A 1 310 ? -4.081 -1.881 -4.164 1.00 88.50 310 LEU A O 1
ATOM 2602 N N . LEU A 1 311 ? -5.030 -0.930 -5.955 1.00 87.31 311 LEU A N 1
ATOM 2603 C CA . LEU A 1 311 ? -4.983 0.427 -5.413 1.00 87.31 311 LEU A CA 1
ATOM 2604 C C . LEU A 1 311 ? -5.945 0.634 -4.239 1.00 87.31 311 LEU A C 1
ATOM 2606 O O . LEU A 1 311 ? -5.586 1.330 -3.289 1.00 87.31 311 LEU A O 1
ATOM 2610 N N . ILE A 1 312 ? -7.137 0.034 -4.282 1.00 85.50 312 ILE A N 1
ATOM 2611 C CA . ILE A 1 312 ? -8.110 0.113 -3.184 1.00 85.50 312 ILE A CA 1
ATOM 2612 C C . ILE A 1 312 ? -7.581 -0.617 -1.942 1.00 85.50 312 ILE A C 1
ATOM 2614 O O . ILE A 1 312 ? -7.617 -0.057 -0.847 1.00 85.50 312 ILE A O 1
ATOM 2618 N N . ASP A 1 313 ? -7.058 -1.832 -2.112 1.00 83.25 313 ASP A N 1
ATOM 2619 C CA . ASP A 1 313 ? -6.691 -2.701 -0.987 1.00 83.25 313 ASP A CA 1
ATOM 2620 C C . ASP A 1 313 ? -5.247 -2.479 -0.495 1.00 83.25 313 ASP A C 1
ATOM 2622 O O . ASP A 1 313 ? -4.946 -2.664 0.688 1.00 83.25 313 ASP A O 1
ATOM 2626 N N . TYR A 1 314 ? -4.342 -2.067 -1.389 1.00 86.19 314 TYR A N 1
ATOM 2627 C CA . TYR A 1 314 ? -2.893 -2.002 -1.151 1.00 86.19 314 TYR A CA 1
ATOM 2628 C C . TYR A 1 314 ? -2.241 -0.698 -1.641 1.00 86.19 314 TYR A C 1
ATOM 2630 O O . TYR A 1 314 ? -1.018 -0.632 -1.774 1.00 86.19 314 TYR A O 1
ATOM 2638 N N . GLY A 1 315 ? -3.016 0.371 -1.858 1.00 85.00 315 GLY A N 1
ATOM 2639 C CA . GLY A 1 315 ? -2.510 1.659 -2.354 1.00 85.00 315 GLY A CA 1
ATOM 2640 C C . GLY A 1 315 ? -1.388 2.290 -1.518 1.00 85.00 315 GLY A C 1
ATOM 2641 O O . GLY A 1 315 ? -0.603 3.069 -2.044 1.00 85.00 315 GLY A O 1
ATOM 2642 N N . GLU A 1 316 ? -1.240 1.923 -0.240 1.00 84.44 316 GLU A N 1
ATOM 2643 C CA . GLU A 1 316 ? -0.119 2.385 0.595 1.00 84.44 316 GLU A CA 1
ATOM 2644 C C . GLU A 1 316 ? 1.261 1.912 0.098 1.00 84.44 316 GLU A C 1
ATOM 2646 O O . GLU A 1 316 ? 2.263 2.566 0.383 1.00 84.44 316 GLU A O 1
ATOM 2651 N N . ILE A 1 317 ? 1.332 0.779 -0.614 1.00 86.56 317 ILE A N 1
ATOM 2652 C CA . ILE A 1 317 ? 2.598 0.187 -1.086 1.00 86.56 317 ILE A CA 1
ATOM 2653 C C . ILE A 1 317 ? 2.829 0.331 -2.590 1.00 86.56 317 ILE A C 1
ATOM 2655 O O . ILE A 1 317 ? 3.887 -0.064 -3.087 1.00 86.56 317 ILE A O 1
ATOM 2659 N N . LEU A 1 318 ? 1.853 0.887 -3.308 1.00 88.69 318 LEU A N 1
ATOM 2660 C CA . LEU A 1 318 ? 1.889 1.067 -4.752 1.00 88.69 318 LEU A CA 1
ATOM 2661 C C . LEU A 1 318 ? 2.052 2.559 -5.067 1.00 88.69 318 LEU A C 1
ATOM 2663 O O . LEU A 1 318 ? 1.153 3.341 -4.753 1.00 88.69 318 LEU A O 1
ATOM 2667 N N . PRO A 1 319 ? 3.169 2.991 -5.678 1.00 85.62 319 PRO A N 1
ATOM 2668 C CA . PRO A 1 319 ? 3.314 4.373 -6.114 1.00 85.62 319 PRO A CA 1
ATOM 2669 C C . PRO A 1 319 ? 2.245 4.688 -7.171 1.00 85.62 319 PRO A C 1
ATOM 2671 O O . PRO A 1 319 ? 2.174 4.017 -8.195 1.00 85.62 319 PRO A O 1
ATOM 2674 N N . ASN A 1 320 ? 1.377 5.665 -6.900 1.00 83.25 320 ASN A N 1
ATOM 2675 C CA . ASN A 1 320 ? 0.129 5.869 -7.644 1.00 83.25 320 ASN A CA 1
ATOM 2676 C C . ASN A 1 320 ? -0.041 7.310 -8.153 1.00 83.25 320 ASN A C 1
ATOM 2678 O O . ASN A 1 320 ? -1.081 7.941 -7.956 1.00 83.25 320 ASN A O 1
ATOM 2682 N N . ILE A 1 321 ? 0.991 7.858 -8.790 1.00 80.00 321 ILE A N 1
ATOM 2683 C CA . ILE A 1 321 ? 0.810 9.027 -9.658 1.00 80.00 321 ILE A CA 1
ATOM 2684 C C . ILE A 1 321 ? 0.246 8.541 -10.997 1.00 80.00 321 ILE A C 1
ATOM 2686 O O . ILE A 1 321 ? 0.513 7.414 -11.412 1.00 80.00 321 ILE A O 1
ATOM 2690 N N . LYS A 1 322 ? -0.601 9.353 -11.643 1.00 82.69 322 LYS A N 1
ATOM 2691 C CA . LYS A 1 322 ? -1.209 9.021 -12.940 1.00 82.69 322 LYS A CA 1
ATOM 2692 C C . LYS A 1 322 ? -0.104 8.616 -13.936 1.00 82.69 322 LYS A C 1
ATOM 2694 O O . LYS A 1 322 ? 0.882 9.341 -14.012 1.00 82.69 322 LYS A O 1
ATOM 2699 N N . PRO A 1 323 ? -0.253 7.504 -14.681 1.00 82.12 323 PRO A N 1
ATOM 2700 C CA . PRO A 1 323 ? 0.743 7.118 -15.676 1.00 82.12 323 PRO A CA 1
ATOM 2701 C C . PRO A 1 323 ? 0.844 8.176 -16.781 1.00 82.12 323 PRO A C 1
ATOM 2703 O O . PRO A 1 323 ? -0.155 8.806 -17.148 1.00 82.12 323 PRO A O 1
ATOM 2706 N N . GLU A 1 324 ? 2.045 8.336 -17.327 1.00 88.44 324 GLU A N 1
ATOM 2707 C CA . GLU A 1 324 ? 2.394 9.323 -18.347 1.00 88.44 324 GLU A CA 1
ATOM 2708 C C . GLU A 1 324 ? 2.949 8.614 -19.600 1.00 88.44 324 GLU A C 1
ATOM 2710 O O . GLU A 1 324 ? 4.139 8.738 -19.904 1.00 88.44 324 GLU A O 1
ATOM 2715 N N . PRO A 1 325 ? 2.129 7.844 -20.348 1.00 88.19 325 PRO A N 1
ATOM 2716 C CA . PRO A 1 325 ? 2.588 7.081 -21.520 1.00 88.19 325 PRO A CA 1
ATOM 2717 C C . PRO A 1 325 ? 3.207 7.967 -22.613 1.00 88.19 325 PRO A C 1
ATOM 2719 O O . PRO A 1 325 ? 4.123 7.542 -23.309 1.00 88.19 325 PRO A O 1
ATOM 2722 N N . GLU A 1 326 ? 2.781 9.227 -22.711 1.00 91.44 326 GLU A N 1
ATOM 2723 C CA . GLU A 1 326 ? 3.333 10.203 -23.658 1.00 91.44 326 GLU A CA 1
ATOM 2724 C C . GLU A 1 326 ? 4.750 10.680 -23.285 1.00 91.44 326 GLU A C 1
ATOM 2726 O O . GLU A 1 326 ? 5.458 11.244 -24.122 1.00 91.44 326 GLU A O 1
ATOM 2731 N N . SER A 1 327 ? 5.170 10.484 -22.031 1.00 92.31 327 SER A N 1
ATOM 2732 C CA . SER A 1 327 ? 6.406 11.043 -21.489 1.00 92.31 327 SER A CA 1
ATOM 2733 C C . SER A 1 327 ? 7.551 10.036 -21.481 1.00 92.31 327 SER A C 1
ATOM 2735 O O . SER A 1 327 ? 7.445 8.974 -20.871 1.00 92.31 327 SER A O 1
ATOM 2737 N N . LEU A 1 328 ? 8.683 10.420 -22.078 1.00 94.25 328 LEU A N 1
ATOM 2738 C CA . LEU A 1 328 ? 9.961 9.708 -21.952 1.00 94.25 328 LEU A CA 1
ATOM 2739 C C . LEU A 1 328 ? 10.803 10.254 -20.782 1.00 94.25 328 LEU A C 1
ATOM 2741 O O . LEU A 1 328 ? 11.505 9.500 -20.113 1.00 94.25 328 LEU A O 1
ATOM 2745 N N . VAL A 1 329 ? 10.729 11.562 -20.508 1.00 95.38 329 VAL A N 1
ATOM 2746 C CA . VAL A 1 329 ? 11.436 12.200 -19.379 1.00 95.38 329 VAL A CA 1
ATOM 2747 C C . VAL A 1 329 ? 10.496 12.286 -18.180 1.00 95.38 329 VAL A C 1
ATOM 2749 O O . VAL A 1 329 ? 9.659 13.185 -18.124 1.00 95.38 329 VAL A O 1
ATOM 2752 N N . LYS A 1 330 ? 10.602 11.339 -17.240 1.00 93.31 330 LYS A N 1
ATOM 2753 C CA . LYS A 1 330 ? 9.681 11.222 -16.092 1.00 93.31 330 LYS A CA 1
ATOM 2754 C C . LYS A 1 330 ? 10.252 10.412 -14.923 1.00 93.31 330 LYS A C 1
ATOM 2756 O O . LYS A 1 330 ? 11.309 9.787 -15.024 1.00 93.31 330 LYS A O 1
ATOM 2761 N N . ARG A 1 331 ? 9.530 10.407 -13.796 1.00 91.56 331 ARG A N 1
ATOM 2762 C CA . ARG A 1 331 ? 9.799 9.554 -12.625 1.00 91.56 331 ARG A CA 1
ATOM 2763 C C . ARG A 1 331 ? 9.102 8.201 -12.766 1.00 91.56 331 ARG A C 1
ATOM 2765 O O . ARG A 1 331 ? 8.008 8.008 -12.245 1.00 91.56 331 ARG A O 1
ATOM 2772 N N . TYR A 1 332 ? 9.765 7.242 -13.407 1.00 93.88 332 TYR A N 1
ATOM 2773 C CA . TYR A 1 332 ? 9.221 5.887 -13.589 1.00 93.88 332 TYR A CA 1
ATOM 2774 C C . TYR A 1 332 ? 8.912 5.165 -12.264 1.00 93.88 332 TYR A C 1
ATOM 2776 O O . TYR A 1 332 ? 8.128 4.228 -12.245 1.00 93.88 332 TYR A O 1
ATOM 2784 N N . ASP A 1 333 ? 9.507 5.576 -11.140 1.00 93.12 333 ASP A N 1
ATOM 2785 C CA . ASP A 1 333 ? 9.262 5.003 -9.811 1.00 93.12 333 ASP A CA 1
ATOM 2786 C C . ASP A 1 333 ? 8.019 5.568 -9.104 1.00 93.12 333 ASP A C 1
ATOM 2788 O O . ASP A 1 333 ? 7.680 5.110 -8.012 1.00 93.12 333 ASP A O 1
ATOM 2792 N N . GLN A 1 334 ? 7.346 6.556 -9.701 1.00 91.06 334 GLN A N 1
ATOM 2793 C CA . GLN A 1 334 ? 6.157 7.199 -9.139 1.00 91.06 334 GLN A CA 1
ATOM 2794 C C . GLN A 1 334 ? 4.830 6.596 -9.611 1.00 91.06 334 GLN A C 1
ATOM 2796 O O . GLN A 1 334 ? 3.786 6.881 -9.015 1.00 91.06 334 GLN A O 1
ATOM 2801 N N . ASN A 1 335 ? 4.871 5.708 -10.600 1.00 92.19 335 ASN A N 1
ATOM 2802 C CA . ASN A 1 335 ? 3.739 4.898 -11.017 1.00 92.19 335 ASN A CA 1
ATOM 2803 C C . ASN A 1 335 ? 4.139 3.417 -11.035 1.00 92.19 335 ASN A C 1
ATOM 2805 O O . ASN A 1 335 ? 5.118 3.040 -11.669 1.00 92.19 335 ASN A O 1
ATOM 2809 N N . TYR A 1 336 ? 3.379 2.564 -10.352 1.00 91.69 336 TYR A N 1
ATOM 2810 C CA . TYR A 1 336 ? 3.719 1.146 -10.207 1.00 91.69 336 TYR A CA 1
ATOM 2811 C C . TYR A 1 336 ? 3.686 0.365 -11.532 1.00 91.69 336 TYR A C 1
ATOM 2813 O O . TYR A 1 336 ? 4.406 -0.622 -11.652 1.00 91.69 336 TYR A O 1
ATOM 2821 N N . LEU A 1 337 ? 2.901 0.790 -12.532 1.00 91.88 337 LEU A N 1
ATOM 2822 C CA . LEU A 1 337 ? 2.911 0.174 -13.866 1.00 91.88 337 LEU A CA 1
ATOM 2823 C C . LEU A 1 337 ? 4.211 0.525 -14.592 1.00 91.88 337 LEU A C 1
ATOM 2825 O O . LEU A 1 337 ? 4.949 -0.365 -15.007 1.00 91.88 337 LEU A O 1
ATOM 2829 N N . GLU A 1 338 ? 4.530 1.816 -14.681 1.00 93.88 338 GLU A N 1
ATOM 2830 C CA . GLU A 1 338 ? 5.752 2.304 -15.334 1.00 93.88 338 GLU A CA 1
ATOM 2831 C C . GLU A 1 338 ? 7.015 1.769 -14.655 1.00 93.88 338 GLU A C 1
ATOM 2833 O O . GLU A 1 338 ? 7.981 1.407 -15.327 1.00 93.88 338 GLU A O 1
ATOM 2838 N N . GLN A 1 339 ? 6.985 1.641 -13.327 1.00 95.62 339 GLN A N 1
ATOM 2839 C CA . GLN A 1 339 ? 8.081 1.080 -12.552 1.00 95.62 339 GLN A CA 1
ATOM 2840 C C . GLN A 1 339 ? 8.374 -0.366 -12.956 1.00 95.62 339 GLN A C 1
ATOM 2842 O O . GLN A 1 339 ? 9.544 -0.733 -13.068 1.00 95.62 339 GLN A O 1
ATOM 2847 N N . ILE A 1 340 ? 7.338 -1.181 -13.191 1.00 96.38 340 ILE A N 1
ATOM 2848 C CA . ILE A 1 340 ? 7.512 -2.571 -13.624 1.00 96.38 340 ILE A CA 1
ATOM 2849 C C . ILE A 1 340 ? 8.135 -2.637 -15.016 1.00 96.38 340 ILE A C 1
ATOM 2851 O O . ILE A 1 340 ? 9.110 -3.365 -15.192 1.00 96.38 340 ILE A O 1
ATOM 2855 N N . PHE A 1 341 ? 7.661 -1.846 -15.980 1.00 96.50 341 PHE A N 1
ATOM 2856 C CA . PHE A 1 341 ? 8.288 -1.804 -17.306 1.00 96.50 341 PHE A CA 1
ATOM 2857 C C . PHE A 1 341 ? 9.747 -1.348 -17.227 1.00 96.50 341 PHE A C 1
ATOM 2859 O O . PHE A 1 341 ? 10.629 -2.001 -17.785 1.00 96.50 341 PHE A O 1
ATOM 2866 N N . TYR A 1 342 ? 10.022 -0.293 -16.459 1.00 97.25 342 TYR A N 1
ATOM 2867 C CA . TYR A 1 342 ? 11.368 0.239 -16.268 1.00 97.25 342 TYR A CA 1
ATOM 2868 C C . TYR A 1 342 ? 12.353 -0.811 -15.721 1.00 97.25 342 TYR A C 1
ATOM 2870 O O . TYR A 1 342 ? 13.431 -0.997 -16.291 1.00 97.25 342 TYR A O 1
ATOM 2878 N N . ILE A 1 343 ? 11.997 -1.527 -14.645 1.00 97.88 343 ILE A N 1
ATOM 2879 C CA . ILE A 1 343 ? 12.899 -2.530 -14.049 1.00 97.88 343 ILE A CA 1
ATOM 2880 C C . ILE A 1 343 ? 13.012 -3.803 -14.896 1.00 97.88 343 ILE A C 1
ATOM 2882 O O . ILE A 1 343 ? 14.077 -4.420 -14.917 1.00 97.88 343 ILE A O 1
ATOM 2886 N N . VAL A 1 344 ? 11.941 -4.204 -15.591 1.00 98.00 344 VAL A N 1
ATOM 2887 C CA . VAL A 1 344 ? 11.952 -5.393 -16.454 1.00 98.00 344 VAL A CA 1
ATOM 2888 C C . VAL A 1 344 ? 12.843 -5.156 -17.660 1.00 98.00 344 VAL A C 1
ATOM 2890 O O . VAL A 1 344 ? 13.685 -5.998 -17.949 1.00 98.00 344 VAL A O 1
ATOM 2893 N N . ILE A 1 345 ? 12.725 -4.001 -18.316 1.00 98.25 345 ILE A N 1
ATOM 2894 C CA . ILE A 1 345 ? 13.574 -3.644 -19.458 1.00 98.25 345 ILE A CA 1
ATOM 2895 C C . ILE A 1 345 ? 15.050 -3.614 -19.048 1.00 98.25 345 ILE A C 1
ATOM 2897 O O . ILE A 1 345 ? 15.884 -4.187 -19.745 1.00 98.25 345 ILE A O 1
ATOM 2901 N N . ASP A 1 346 ? 15.377 -3.035 -17.887 1.00 97.94 346 ASP A N 1
ATOM 2902 C CA . ASP A 1 346 ? 16.746 -3.070 -17.354 1.00 97.94 346 ASP A CA 1
ATOM 2903 C C . ASP A 1 346 ? 17.264 -4.498 -17.151 1.00 97.94 346 ASP A C 1
ATOM 2905 O O . ASP A 1 346 ? 18.392 -4.817 -17.527 1.00 97.94 346 ASP A O 1
ATOM 2909 N N . ALA A 1 347 ? 16.442 -5.374 -16.573 1.00 98.00 347 ALA A N 1
ATOM 2910 C CA . ALA A 1 347 ? 16.825 -6.757 -16.329 1.00 98.00 347 ALA A CA 1
ATOM 2911 C C . ALA A 1 347 ? 16.976 -7.564 -17.631 1.00 98.00 347 ALA A C 1
ATOM 2913 O O . ALA A 1 347 ? 17.930 -8.332 -17.752 1.00 98.00 347 ALA A O 1
ATOM 2914 N N . LEU A 1 348 ? 16.090 -7.363 -18.613 1.00 98.12 348 LEU A N 1
ATOM 2915 C CA . LEU A 1 348 ? 16.155 -8.017 -19.924 1.00 98.12 348 LEU A CA 1
ATOM 2916 C C . LEU A 1 348 ? 17.411 -7.611 -20.699 1.00 98.12 348 LEU A C 1
ATOM 2918 O O . LEU A 1 348 ? 18.115 -8.482 -21.202 1.00 98.12 348 LEU A O 1
ATOM 2922 N N . VAL A 1 349 ? 17.741 -6.315 -20.735 1.00 97.44 349 VAL A N 1
ATOM 2923 C CA . VAL A 1 349 ? 18.965 -5.811 -21.384 1.00 97.44 349 VAL A CA 1
ATOM 2924 C C . VAL A 1 349 ? 20.222 -6.389 -20.733 1.00 97.44 349 VAL A C 1
ATOM 2926 O O . VAL A 1 349 ? 21.140 -6.801 -21.442 1.00 97.44 349 VAL A O 1
ATOM 2929 N N . LYS A 1 350 ? 20.262 -6.474 -19.396 1.00 95.62 350 LYS A N 1
ATOM 2930 C CA . LYS A 1 350 ? 21.368 -7.113 -18.658 1.00 95.62 350 LYS A CA 1
ATOM 2931 C C . LYS A 1 350 ? 21.501 -8.608 -18.937 1.00 95.62 350 LYS A C 1
ATOM 2933 O O . LYS A 1 350 ? 22.595 -9.143 -18.805 1.00 95.62 350 LYS A O 1
ATOM 2938 N N . ASN A 1 351 ? 20.405 -9.266 -19.302 1.00 96.25 351 ASN A N 1
ATOM 2939 C CA . ASN A 1 351 ? 20.371 -10.678 -19.670 1.00 96.25 351 ASN A CA 1
ATOM 2940 C C . ASN A 1 351 ? 20.465 -10.899 -21.195 1.00 96.25 351 ASN A C 1
ATOM 2942 O O . ASN A 1 351 ? 20.114 -11.971 -21.678 1.00 96.25 351 ASN A O 1
ATOM 2946 N N . GLU A 1 352 ? 20.882 -9.877 -21.955 1.00 96.06 352 GLU A N 1
ATOM 2947 C CA . GLU A 1 352 ? 21.014 -9.888 -23.421 1.00 96.06 352 GLU A CA 1
ATOM 2948 C C . GLU A 1 352 ? 19.708 -10.260 -24.180 1.00 96.06 352 GLU A C 1
ATOM 2950 O O . GLU A 1 352 ? 19.734 -10.667 -25.341 1.00 96.06 352 GLU A O 1
ATOM 2955 N N . GLN A 1 353 ? 18.530 -10.088 -23.560 1.00 97.12 353 GLN A N 1
ATOM 2956 C CA . GLN A 1 353 ? 17.212 -10.403 -24.140 1.00 97.12 353 GLN A CA 1
ATOM 2957 C C . GLN A 1 353 ? 16.617 -9.212 -24.917 1.00 97.12 353 GLN A C 1
ATOM 2959 O O . GLN A 1 353 ? 15.529 -8.728 -24.610 1.00 97.12 353 GLN A O 1
ATOM 2964 N N . TYR A 1 354 ? 17.331 -8.715 -25.932 1.00 97.62 354 TYR A N 1
ATOM 2965 C CA . TYR A 1 354 ? 16.955 -7.494 -26.669 1.00 97.62 354 TYR A CA 1
ATOM 2966 C C . TYR A 1 354 ? 15.655 -7.626 -27.473 1.00 97.62 354 TYR A C 1
ATOM 2968 O O . TYR A 1 354 ? 14.839 -6.708 -27.486 1.00 97.62 354 TYR A O 1
ATOM 2976 N N . TYR A 1 355 ? 15.415 -8.775 -28.107 1.00 97.50 355 TYR A N 1
ATOM 2977 C CA . TYR A 1 355 ? 14.183 -9.000 -28.872 1.00 97.50 355 TYR A CA 1
ATOM 2978 C C . TYR A 1 355 ? 12.927 -8.938 -27.995 1.00 97.50 355 TYR A C 1
ATOM 2980 O O . TYR A 1 355 ? 11.916 -8.385 -28.425 1.00 97.50 355 TYR A O 1
ATOM 2988 N N . ASP A 1 356 ? 13.012 -9.416 -26.750 1.00 97.12 356 ASP A N 1
ATOM 2989 C CA . ASP A 1 356 ? 11.914 -9.312 -25.787 1.00 97.12 356 ASP A CA 1
ATOM 2990 C C . ASP A 1 356 ? 11.628 -7.844 -25.440 1.00 97.12 356 ASP A C 1
ATOM 2992 O O . ASP A 1 356 ? 10.472 -7.444 -25.334 1.00 97.12 356 ASP A O 1
ATOM 2996 N N . VAL A 1 357 ? 12.668 -7.013 -25.300 1.00 97.94 357 VAL A N 1
ATOM 2997 C CA . VAL A 1 357 ? 12.500 -5.571 -25.058 1.00 97.94 357 VAL A CA 1
ATOM 2998 C C . VAL A 1 357 ? 11.859 -4.888 -26.264 1.00 97.94 357 VAL A C 1
ATOM 3000 O O . VAL A 1 357 ? 10.917 -4.117 -26.088 1.00 97.94 357 VAL A O 1
ATOM 3003 N N . LEU A 1 358 ? 12.304 -5.198 -27.487 1.00 98.12 358 LEU A N 1
ATOM 3004 C CA . LEU A 1 358 ? 11.691 -4.660 -28.705 1.00 98.12 358 LEU A CA 1
ATOM 3005 C C . LEU A 1 358 ? 10.208 -5.046 -28.803 1.00 98.12 358 LEU A C 1
ATOM 3007 O O . LEU A 1 358 ? 9.382 -4.218 -29.187 1.00 98.12 358 LEU A O 1
ATOM 3011 N N . GLN A 1 359 ? 9.862 -6.284 -28.441 1.00 97.00 359 GLN A N 1
ATOM 3012 C CA . GLN A 1 359 ? 8.474 -6.731 -28.387 1.00 97.00 359 GLN A CA 1
ATOM 3013 C C . GLN A 1 359 ? 7.666 -5.915 -27.370 1.00 97.00 359 GLN A C 1
ATOM 3015 O O . GLN A 1 359 ? 6.605 -5.403 -27.721 1.00 97.00 359 GLN A O 1
ATOM 3020 N N . LEU A 1 360 ? 8.189 -5.695 -26.158 1.00 96.75 360 LEU A N 1
ATOM 3021 C CA . LEU A 1 360 ? 7.523 -4.847 -25.161 1.00 96.75 360 LEU A CA 1
ATOM 3022 C C . LEU A 1 360 ? 7.287 -3.420 -25.674 1.00 96.75 360 LEU A C 1
ATOM 3024 O O . LEU A 1 360 ? 6.209 -2.872 -25.461 1.00 96.75 360 LEU A O 1
ATOM 3028 N N . MET A 1 361 ? 8.255 -2.828 -26.380 1.00 97.19 361 MET A N 1
ATOM 3029 C CA . MET A 1 361 ? 8.109 -1.490 -26.973 1.00 97.19 361 MET A CA 1
ATOM 3030 C C . MET A 1 361 ? 7.044 -1.429 -28.077 1.00 97.19 361 MET A C 1
ATOM 3032 O O . MET A 1 361 ? 6.465 -0.368 -28.305 1.00 97.19 361 MET A O 1
ATOM 3036 N N . LYS A 1 362 ? 6.794 -2.547 -28.767 1.00 96.38 362 LYS A N 1
ATOM 3037 C CA . LYS A 1 362 ? 5.761 -2.666 -29.805 1.00 96.38 362 LYS A CA 1
ATOM 3038 C C . LYS A 1 362 ? 4.377 -2.951 -29.236 1.00 96.38 362 LYS A C 1
ATOM 3040 O O . LYS A 1 362 ? 3.396 -2.557 -29.850 1.00 96.38 362 LYS A O 1
ATOM 3045 N N . GLU A 1 363 ? 4.292 -3.621 -28.093 1.00 94.88 363 GLU A N 1
ATOM 3046 C CA . GLU A 1 363 ? 3.020 -4.005 -27.473 1.00 94.88 363 GLU A CA 1
ATOM 3047 C C . GLU A 1 363 ? 2.489 -2.949 -26.495 1.00 94.88 363 GLU A C 1
ATOM 3049 O O . GLU A 1 363 ? 1.276 -2.785 -26.382 1.00 94.88 363 GLU A O 1
ATOM 3054 N N . TYR A 1 364 ? 3.372 -2.205 -25.816 1.00 94.25 364 TYR A N 1
ATOM 3055 C CA . TYR A 1 364 ? 2.990 -1.312 -24.719 1.00 94.25 364 TYR A CA 1
ATOM 3056 C C . TYR A 1 364 ? 3.600 0.086 -24.860 1.00 94.25 364 TYR A C 1
ATOM 3058 O O . TYR A 1 364 ? 4.816 0.258 -24.798 1.00 94.25 364 TYR A O 1
ATOM 3066 N N . GLU A 1 365 ? 2.755 1.120 -24.916 1.00 92.81 365 GLU A N 1
ATOM 3067 C CA . GLU A 1 365 ? 3.204 2.524 -24.942 1.00 92.81 365 GLU A CA 1
ATOM 3068 C C . GLU A 1 365 ? 4.089 2.884 -23.736 1.00 92.81 365 GLU A C 1
ATOM 3070 O O . GLU A 1 365 ? 5.118 3.546 -23.872 1.00 92.81 365 GLU A O 1
ATOM 3075 N N . ILE A 1 366 ? 3.723 2.389 -22.548 1.00 91.81 366 ILE A N 1
ATOM 3076 C CA . ILE A 1 366 ? 4.424 2.658 -21.283 1.00 91.81 366 ILE A CA 1
ATOM 3077 C C . ILE A 1 366 ? 5.812 2.007 -21.184 1.00 91.81 366 ILE A C 1
ATOM 3079 O O . ILE A 1 366 ? 6.561 2.337 -20.267 1.00 91.81 366 ILE A O 1
ATOM 3083 N N . ALA A 1 367 ? 6.169 1.110 -22.112 1.00 93.88 367 ALA A N 1
ATOM 3084 C CA . ALA A 1 367 ? 7.502 0.514 -22.185 1.00 93.88 367 ALA A CA 1
ATOM 3085 C C . ALA A 1 367 ? 8.568 1.492 -22.705 1.00 93.88 367 ALA A C 1
ATOM 3087 O O . ALA A 1 367 ? 9.752 1.271 -22.472 1.00 93.88 367 ALA A O 1
ATOM 3088 N N . SER A 1 368 ? 8.159 2.542 -23.425 1.00 92.50 368 SER A N 1
ATOM 3089 C CA . SER A 1 368 ? 9.054 3.584 -23.938 1.00 92.50 368 SER A CA 1
ATOM 3090 C C . SER A 1 368 ? 8.380 4.958 -23.848 1.00 92.50 368 SER A C 1
ATOM 3092 O O . SER A 1 368 ? 8.470 5.622 -22.817 1.00 92.50 368 SER A O 1
ATOM 3094 N N . CYS A 1 369 ? 7.676 5.372 -24.900 1.00 95.12 369 CYS A N 1
ATOM 3095 C CA . CYS A 1 369 ? 6.666 6.427 -24.882 1.00 95.12 369 CYS A CA 1
ATOM 3096 C C . CYS A 1 369 ? 5.761 6.315 -26.120 1.00 95.12 369 CYS A C 1
ATOM 3098 O O . CYS A 1 369 ? 6.128 5.658 -27.099 1.00 95.12 369 CYS A O 1
ATOM 3100 N N . THR A 1 370 ? 4.618 7.011 -26.122 1.00 95.00 370 THR A N 1
ATOM 3101 C CA . THR A 1 370 ? 3.655 7.001 -27.239 1.00 95.00 370 THR A CA 1
ATOM 3102 C C . THR A 1 370 ? 4.318 7.299 -28.593 1.00 95.00 370 THR A C 1
ATOM 3104 O O . THR A 1 370 ? 4.087 6.567 -29.547 1.00 95.00 370 THR A O 1
ATOM 3107 N N . SER A 1 371 ? 5.217 8.289 -28.690 1.00 94.38 371 SER A N 1
ATOM 3108 C CA . SER A 1 371 ? 5.887 8.620 -29.964 1.00 94.38 371 SER A CA 1
ATOM 3109 C C . SER A 1 371 ? 6.788 7.496 -30.499 1.00 94.38 371 SER A C 1
ATOM 3111 O O . SER A 1 371 ? 6.871 7.299 -31.709 1.00 94.38 371 SER A O 1
ATOM 3113 N N . ILE A 1 372 ? 7.477 6.760 -29.617 1.00 95.44 372 ILE A N 1
ATOM 3114 C CA . ILE A 1 372 ? 8.328 5.623 -30.012 1.00 95.44 372 ILE A CA 1
ATOM 3115 C C . ILE A 1 372 ? 7.457 4.424 -30.402 1.00 95.44 372 ILE A C 1
ATOM 3117 O O . ILE A 1 372 ? 7.707 3.784 -31.423 1.00 95.44 372 ILE A O 1
ATOM 3121 N N . TYR A 1 373 ? 6.414 4.153 -29.618 1.00 96.25 373 TYR A N 1
ATOM 3122 C CA . TYR A 1 373 ? 5.437 3.104 -29.898 1.00 96.25 373 TYR A CA 1
ATOM 3123 C C . TYR A 1 373 ? 4.744 3.310 -31.255 1.00 96.25 373 TYR A C 1
ATOM 3125 O O . TYR A 1 373 ? 4.649 2.369 -32.044 1.00 96.25 373 TYR A O 1
ATOM 3133 N N . GLU A 1 374 ? 4.299 4.537 -31.553 1.00 95.06 374 GLU A N 1
ATOM 3134 C CA . GLU A 1 374 ? 3.674 4.889 -32.834 1.00 95.06 374 GLU A CA 1
ATOM 3135 C C . GLU A 1 374 ? 4.622 4.637 -34.010 1.00 95.06 374 GLU A C 1
ATOM 3137 O O . GLU A 1 374 ? 4.201 4.072 -35.017 1.00 95.06 374 GLU A O 1
ATOM 3142 N N . PHE A 1 375 ? 5.902 5.009 -33.879 1.00 95.38 375 PHE A N 1
ATOM 3143 C CA . PHE A 1 375 ? 6.903 4.762 -34.918 1.00 95.38 375 PHE A CA 1
ATOM 3144 C C . PHE A 1 375 ? 7.123 3.262 -35.157 1.00 95.38 375 PHE A C 1
ATOM 3146 O O . PHE A 1 375 ? 7.102 2.809 -36.298 1.00 95.38 375 PHE A O 1
ATOM 3153 N N . LEU A 1 376 ? 7.289 2.473 -34.090 1.00 94.38 376 LEU A N 1
ATOM 3154 C CA . LEU A 1 376 ? 7.552 1.033 -34.192 1.00 94.38 376 LEU A CA 1
ATOM 3155 C C . LEU A 1 376 ? 6.376 0.220 -34.757 1.00 94.38 376 LEU A C 1
ATOM 3157 O O . LEU A 1 376 ? 6.593 -0.886 -35.256 1.00 94.38 376 LEU A O 1
ATOM 3161 N N . ASN A 1 377 ? 5.155 0.750 -34.661 1.00 94.50 377 ASN A N 1
ATOM 3162 C CA . ASN A 1 377 ? 3.927 0.127 -35.160 1.00 94.50 377 ASN A CA 1
ATOM 3163 C C . ASN A 1 377 ? 3.390 0.773 -36.448 1.00 94.50 377 ASN A C 1
ATOM 3165 O O . ASN A 1 377 ? 2.318 0.392 -36.933 1.00 94.50 377 ASN A O 1
ATOM 3169 N N . ALA A 1 378 ? 4.108 1.743 -37.017 1.00 91.88 378 ALA A N 1
ATOM 3170 C CA . ALA A 1 378 ? 3.737 2.343 -38.288 1.00 91.88 378 ALA A CA 1
ATOM 3171 C C . ALA A 1 378 ? 3.792 1.292 -39.410 1.00 91.88 378 ALA A C 1
ATOM 3173 O O . ALA A 1 378 ? 4.715 0.483 -39.489 1.00 91.88 378 ALA A O 1
ATOM 3174 N N . LYS A 1 379 ? 2.780 1.291 -40.289 1.00 87.12 379 LYS A N 1
ATOM 3175 C CA . LYS A 1 379 ? 2.723 0.359 -41.432 1.00 87.12 379 LYS A CA 1
ATOM 3176 C C . LYS A 1 379 ? 3.800 0.651 -42.472 1.00 87.12 379 LYS A C 1
ATOM 3178 O O . LYS A 1 379 ? 4.305 -0.274 -43.095 1.00 87.12 379 LYS A O 1
ATOM 3183 N N . ASP A 1 380 ? 4.117 1.931 -42.628 1.00 87.50 380 ASP A N 1
ATOM 3184 C CA . ASP A 1 380 ? 5.102 2.460 -43.556 1.00 87.50 380 ASP A CA 1
ATOM 3185 C C . ASP A 1 380 ? 6.051 3.387 -42.790 1.00 87.50 380 ASP A C 1
ATOM 3187 O O . ASP A 1 380 ? 5.679 3.963 -41.765 1.00 87.50 380 ASP A O 1
ATOM 3191 N N . PHE A 1 381 ? 7.273 3.545 -43.295 1.00 86.75 381 PHE A N 1
ATOM 3192 C CA . PHE A 1 381 ? 8.247 4.465 -42.714 1.00 86.75 381 PHE A CA 1
ATOM 3193 C C . PHE A 1 381 ? 7.736 5.914 -42.764 1.00 86.75 381 PHE A C 1
ATOM 3195 O O . PHE A 1 381 ? 7.434 6.433 -43.841 1.00 86.75 381 PHE A O 1
ATOM 3202 N N . ASP A 1 382 ? 7.702 6.579 -41.606 1.00 86.00 382 ASP A N 1
ATOM 3203 C CA . ASP A 1 382 ? 7.271 7.970 -41.465 1.00 86.00 382 ASP A CA 1
ATOM 3204 C C . ASP A 1 382 ? 8.313 8.792 -40.690 1.00 86.00 382 ASP A C 1
ATOM 3206 O O . ASP A 1 382 ? 8.522 8.633 -39.483 1.00 86.00 382 ASP A O 1
ATOM 3210 N N . ARG A 1 383 ? 8.967 9.714 -41.404 1.00 87.75 383 ARG A N 1
ATOM 3211 C CA . ARG A 1 383 ? 9.977 10.616 -40.839 1.00 87.75 383 ARG A CA 1
ATOM 3212 C C . ARG A 1 383 ? 9.377 11.616 -39.848 1.00 87.75 383 ARG A C 1
ATOM 3214 O O . ARG A 1 383 ? 10.077 12.042 -38.929 1.00 87.75 383 ARG A O 1
ATOM 3221 N N . ASP A 1 384 ? 8.109 11.987 -39.998 1.00 88.88 384 ASP A N 1
ATOM 3222 C CA . ASP A 1 384 ? 7.465 12.932 -39.088 1.00 88.88 384 ASP A CA 1
ATOM 3223 C C . ASP A 1 384 ? 7.271 12.307 -37.702 1.00 88.88 384 ASP A C 1
ATOM 3225 O O . ASP A 1 384 ? 7.393 13.004 -36.691 1.00 88.88 384 ASP A O 1
ATOM 3229 N N . LEU A 1 385 ? 7.063 10.986 -37.624 1.00 89.06 385 LEU A N 1
ATOM 3230 C CA . LEU A 1 385 ? 7.021 10.261 -36.350 1.00 89.06 385 LEU A CA 1
ATOM 3231 C C . LEU A 1 385 ? 8.366 10.319 -35.612 1.00 89.06 385 LEU A C 1
ATOM 3233 O O . LEU A 1 385 ? 8.373 10.538 -34.402 1.00 89.06 385 LEU A O 1
ATOM 3237 N N . LEU A 1 386 ? 9.500 10.242 -36.319 1.00 88.94 386 LEU A N 1
ATOM 3238 C CA . LEU A 1 386 ? 10.829 10.410 -35.707 1.00 88.94 386 LEU A CA 1
ATOM 3239 C C . LEU A 1 386 ? 11.010 11.811 -35.099 1.00 88.94 386 LEU A C 1
ATOM 3241 O O . LEU A 1 386 ? 11.520 11.953 -33.985 1.00 88.94 386 LEU A O 1
ATOM 3245 N N . LEU A 1 387 ? 10.540 12.854 -35.791 1.00 88.94 387 LEU A N 1
ATOM 3246 C CA . LEU A 1 387 ? 10.612 14.237 -35.302 1.00 88.94 387 LEU A CA 1
ATOM 3247 C C . LEU A 1 387 ? 9.707 14.475 -34.082 1.00 88.94 387 LEU A C 1
ATOM 3249 O O . LEU A 1 387 ? 10.062 15.246 -33.184 1.00 88.94 387 LEU A O 1
ATOM 3253 N N . LYS A 1 388 ? 8.558 13.790 -34.003 1.00 92.69 388 LYS A N 1
ATOM 3254 C CA . LYS A 1 388 ? 7.666 13.857 -32.832 1.00 92.69 388 LYS A CA 1
ATOM 3255 C C . LYS A 1 388 ? 8.329 13.349 -31.552 1.00 92.69 388 LYS A C 1
ATOM 3257 O O . LYS A 1 388 ? 7.961 13.821 -30.478 1.00 92.69 388 LYS A O 1
ATOM 3262 N N . ILE A 1 389 ? 9.303 12.440 -31.639 1.00 93.12 389 ILE A N 1
ATOM 3263 C CA . ILE A 1 389 ? 10.028 11.935 -30.462 1.00 93.12 389 ILE A CA 1
ATOM 3264 C C . ILE A 1 389 ? 10.810 13.074 -29.795 1.00 93.12 389 ILE A C 1
ATOM 3266 O O . ILE A 1 389 ? 10.700 13.273 -28.586 1.00 93.12 389 ILE A O 1
ATOM 3270 N N . GLU A 1 390 ? 11.541 13.882 -30.570 1.00 94.06 390 GLU A N 1
ATOM 3271 C CA . GLU A 1 390 ? 12.290 15.018 -30.015 1.00 94.06 390 GLU A CA 1
ATOM 3272 C C . GLU A 1 390 ? 11.344 16.079 -29.438 1.00 94.06 390 GLU A C 1
ATOM 3274 O O . GLU A 1 390 ? 11.561 16.577 -28.331 1.00 94.06 390 GLU A O 1
ATOM 3279 N N . ALA A 1 391 ? 10.257 16.391 -30.150 1.00 91.50 391 ALA A N 1
ATOM 3280 C CA . ALA A 1 391 ? 9.253 17.337 -29.671 1.00 91.50 391 ALA A CA 1
ATOM 3281 C C . ALA A 1 391 ? 8.592 16.873 -28.358 1.00 91.50 391 ALA A C 1
ATOM 3283 O O . ALA A 1 391 ? 8.326 17.698 -27.480 1.00 91.50 391 ALA A O 1
ATOM 3284 N N . ALA A 1 392 ? 8.350 15.567 -28.202 1.00 92.62 392 ALA A N 1
ATOM 3285 C CA . ALA A 1 392 ? 7.834 14.987 -26.966 1.00 92.62 392 ALA A CA 1
ATOM 3286 C C . ALA A 1 392 ? 8.829 15.168 -25.813 1.00 92.62 392 ALA A C 1
ATOM 3288 O O . ALA A 1 392 ? 8.455 15.715 -24.781 1.00 92.62 392 ALA A O 1
ATOM 3289 N N . VAL A 1 393 ? 10.111 14.842 -26.016 1.00 95.12 393 VAL A N 1
ATOM 3290 C CA . VAL A 1 393 ? 11.158 15.026 -24.992 1.00 95.12 393 VAL A CA 1
ATOM 3291 C C . VAL A 1 393 ? 11.259 16.480 -24.536 1.00 95.12 393 VAL A C 1
ATOM 3293 O O . VAL A 1 393 ? 11.285 16.750 -23.336 1.00 95.12 393 VAL A O 1
ATOM 3296 N N . GLN A 1 394 ? 11.239 17.433 -25.468 1.00 94.06 394 GLN A N 1
ATOM 3297 C CA . GLN A 1 394 ? 11.257 18.861 -25.141 1.00 94.06 394 GLN A CA 1
ATOM 3298 C C . GLN A 1 394 ? 10.045 19.283 -24.292 1.00 94.06 394 GLN A C 1
ATOM 3300 O O . GLN A 1 394 ? 10.194 20.041 -23.332 1.00 94.06 394 GLN A O 1
ATOM 3305 N N . ARG A 1 395 ? 8.844 18.777 -24.610 1.00 91.81 395 ARG A N 1
ATOM 3306 C CA . ARG A 1 395 ? 7.630 19.025 -23.812 1.00 91.81 395 ARG A CA 1
ATOM 3307 C C . ARG A 1 395 ? 7.697 18.367 -22.439 1.00 91.81 395 ARG A C 1
ATOM 3309 O O . ARG A 1 395 ? 7.287 18.992 -21.466 1.00 91.81 395 ARG A O 1
ATOM 3316 N N . ASN A 1 396 ? 8.231 17.150 -22.349 1.00 93.12 396 ASN A N 1
ATOM 3317 C CA . ASN A 1 396 ? 8.387 16.451 -21.076 1.00 93.12 396 ASN A CA 1
ATOM 3318 C C . ASN A 1 396 ? 9.340 17.217 -20.151 1.00 93.12 396 ASN A C 1
ATOM 3320 O O . ASN A 1 396 ? 9.010 17.444 -18.992 1.00 93.12 396 ASN A O 1
ATOM 3324 N N . ILE A 1 397 ? 10.471 17.706 -20.676 1.00 94.62 397 ILE A N 1
ATOM 3325 C CA . ILE A 1 397 ? 11.395 18.571 -19.926 1.00 94.62 397 ILE A CA 1
ATOM 3326 C C . ILE A 1 397 ? 10.674 19.833 -19.435 1.00 94.62 397 ILE A C 1
ATOM 3328 O O . ILE A 1 397 ? 10.800 20.197 -18.267 1.00 94.62 397 ILE A O 1
ATOM 3332 N N . ALA A 1 398 ? 9.877 20.479 -20.292 1.00 92.25 398 ALA A N 1
ATOM 3333 C CA . ALA A 1 398 ? 9.103 21.657 -19.905 1.00 92.25 398 ALA A CA 1
ATOM 3334 C C . ALA A 1 398 ? 8.129 21.378 -18.752 1.00 92.25 398 ALA A C 1
ATOM 3336 O O . ALA A 1 398 ? 8.062 22.134 -17.782 1.00 92.25 398 ALA A O 1
ATOM 3337 N N . TYR A 1 399 ? 7.433 20.244 -18.817 1.00 91.12 399 TYR A N 1
ATOM 3338 C CA . TYR A 1 399 ? 6.535 19.805 -17.758 1.00 91.12 399 TYR A CA 1
ATOM 3339 C C . TYR A 1 399 ? 7.274 19.507 -16.445 1.00 91.12 399 TYR A C 1
ATOM 3341 O O . TYR A 1 399 ? 6.836 19.941 -15.384 1.00 91.12 399 TYR A O 1
ATOM 3349 N N . VAL A 1 400 ? 8.425 18.835 -16.504 1.00 91.00 400 VAL A N 1
ATOM 3350 C CA . VAL A 1 400 ? 9.241 18.529 -15.319 1.00 91.00 400 VAL A CA 1
ATOM 3351 C C . VAL A 1 400 ? 9.762 19.798 -14.635 1.00 91.00 400 VAL A C 1
ATOM 3353 O O . VAL A 1 400 ? 9.788 19.868 -13.406 1.00 91.00 400 VAL A O 1
ATOM 3356 N N . VAL A 1 401 ? 10.183 20.797 -15.411 1.00 90.81 401 VAL A N 1
ATOM 3357 C CA . VAL A 1 401 ? 10.831 22.004 -14.879 1.00 90.81 401 VAL A CA 1
ATOM 3358 C C . VAL A 1 401 ? 9.823 23.053 -14.409 1.00 90.81 401 VAL A C 1
ATOM 3360 O O . VAL A 1 401 ? 10.015 23.628 -13.337 1.00 90.81 401 VAL A O 1
ATOM 3363 N N . ASP A 1 402 ? 8.760 23.287 -15.185 1.00 86.25 402 ASP A N 1
ATOM 3364 C CA . ASP A 1 402 ? 7.832 24.411 -14.990 1.00 86.25 402 ASP A CA 1
ATOM 3365 C C . ASP A 1 402 ? 6.366 23.983 -14.808 1.00 86.25 402 ASP A C 1
ATOM 3367 O O . ASP A 1 402 ? 5.487 24.839 -14.703 1.00 86.25 402 ASP A O 1
ATOM 3371 N N . GLN A 1 403 ? 6.068 22.676 -14.795 1.00 84.31 403 GLN A N 1
ATOM 3372 C CA . GLN A 1 403 ? 4.697 22.131 -14.755 1.00 84.31 403 GLN A CA 1
ATOM 3373 C C . GLN A 1 403 ? 3.799 22.682 -15.878 1.00 84.31 403 GLN A C 1
ATOM 3375 O O . GLN A 1 403 ? 2.578 22.775 -15.746 1.00 84.31 403 GLN A O 1
ATOM 3380 N N . SER A 1 404 ? 4.409 23.073 -17.000 1.00 80.25 404 SER A N 1
ATOM 3381 C CA . SER A 1 404 ? 3.742 23.728 -18.121 1.00 80.25 404 SER A CA 1
ATOM 3382 C C . SER A 1 404 ? 4.416 23.374 -19.440 1.00 80.25 404 SER A C 1
ATOM 3384 O O . SER A 1 404 ? 5.635 23.288 -19.535 1.00 80.25 404 SER A O 1
ATOM 3386 N N . HIS A 1 405 ? 3.619 23.233 -20.498 1.00 76.75 405 HIS A N 1
ATOM 3387 C CA . HIS A 1 405 ? 4.123 22.994 -21.855 1.00 76.75 405 HIS A CA 1
ATOM 3388 C C . HIS A 1 405 ? 4.426 24.298 -22.616 1.00 76.75 405 HIS A C 1
ATOM 3390 O O . HIS A 1 405 ? 4.759 24.253 -23.798 1.00 76.75 405 HIS A O 1
ATOM 3396 N N . GLN A 1 406 ? 4.269 25.468 -21.983 1.00 76.19 406 GLN A N 1
ATOM 3397 C CA . GLN A 1 406 ? 4.348 26.767 -22.667 1.00 76.19 406 GLN A CA 1
ATOM 3398 C C . GLN A 1 406 ? 5.767 27.358 -22.710 1.00 76.19 406 GLN A C 1
ATOM 3400 O O . GLN A 1 406 ? 6.112 28.037 -23.675 1.00 76.19 406 GLN A O 1
ATOM 3405 N N . HIS A 1 407 ? 6.611 27.080 -21.712 1.00 82.56 407 HIS A N 1
ATOM 3406 C CA . HIS A 1 407 ? 7.919 27.733 -21.533 1.00 82.56 407 HIS A CA 1
ATOM 3407 C C . HIS 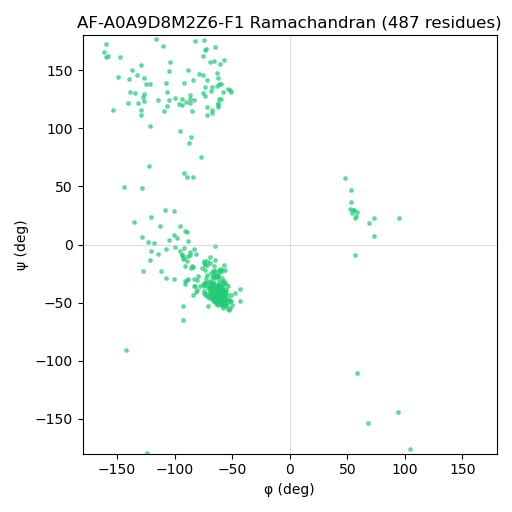A 1 407 ? 9.114 26.899 -22.017 1.00 82.56 407 HIS A C 1
ATOM 3409 O O . HIS A 1 407 ? 10.235 27.081 -21.552 1.00 82.56 407 HIS A O 1
ATOM 3415 N N . VAL A 1 408 ? 8.896 26.039 -23.021 1.00 85.50 408 VAL A N 1
ATOM 3416 C CA . VAL A 1 408 ? 9.826 24.981 -23.466 1.00 85.50 408 VAL A CA 1
ATOM 3417 C C . VAL A 1 408 ? 11.291 25.421 -23.548 1.00 85.50 408 VAL A C 1
ATOM 3419 O O . VAL A 1 408 ? 12.163 24.746 -23.012 1.00 85.50 408 VAL A O 1
ATOM 3422 N N . LYS A 1 409 ? 11.590 26.561 -24.184 1.00 88.56 409 LYS A N 1
ATOM 3423 C CA . LYS A 1 409 ? 12.977 27.024 -24.346 1.00 88.56 409 LYS A CA 1
ATOM 3424 C C . LYS A 1 409 ? 13.664 27.310 -23.002 1.00 88.56 409 LYS A C 1
ATOM 3426 O O . LYS A 1 409 ? 14.785 26.864 -22.790 1.00 88.56 409 LYS A O 1
ATOM 3431 N N . GLN A 1 410 ? 12.987 28.032 -22.111 1.00 90.25 410 GLN A N 1
ATOM 3432 C CA . GLN A 1 410 ? 13.514 28.409 -20.794 1.00 90.25 410 GLN A CA 1
ATOM 3433 C C . GLN A 1 410 ? 13.664 27.175 -19.903 1.00 90.25 410 GLN A C 1
ATOM 3435 O O . GLN A 1 410 ? 14.683 27.010 -19.233 1.00 90.25 410 GLN A O 1
ATOM 3440 N N . SER A 1 411 ? 12.686 26.270 -19.964 1.00 93.12 411 SER A N 1
ATOM 3441 C CA . SER A 1 411 ? 12.726 25.003 -19.245 1.00 93.12 411 SER A CA 1
ATOM 3442 C C . SER A 1 411 ? 13.906 24.134 -19.677 1.00 93.12 411 SER A C 1
ATOM 3444 O O . SER A 1 411 ? 14.590 23.569 -18.831 1.00 93.12 411 SER A O 1
ATOM 3446 N N . ILE A 1 412 ? 14.181 24.053 -20.986 1.00 93.88 412 ILE A N 1
ATOM 3447 C CA . ILE A 1 412 ? 15.331 23.315 -21.524 1.00 93.88 412 ILE A CA 1
ATOM 3448 C C . ILE A 1 412 ? 16.643 23.949 -21.063 1.00 93.88 412 ILE A C 1
ATOM 3450 O O . ILE A 1 412 ? 17.537 23.231 -20.630 1.00 93.88 412 ILE A O 1
ATOM 3454 N N . GLU A 1 413 ? 16.775 25.276 -21.129 1.00 93.38 413 GLU A N 1
ATOM 3455 C CA . GLU A 1 413 ? 17.985 25.969 -20.665 1.00 93.38 413 GLU A CA 1
ATOM 3456 C C . GLU A 1 413 ? 18.266 25.667 -19.187 1.00 93.38 413 GLU A C 1
ATOM 3458 O O . GLU A 1 413 ? 19.391 25.312 -18.833 1.00 93.38 413 GLU A O 1
ATOM 3463 N N . LYS A 1 414 ? 17.229 25.726 -18.345 1.00 93.50 414 LYS A N 1
ATOM 3464 C CA . LYS A 1 414 ? 17.325 25.396 -16.921 1.00 93.50 414 LYS A CA 1
ATOM 3465 C C . LYS A 1 414 ? 17.636 23.919 -16.682 1.00 93.50 414 LYS A C 1
ATOM 3467 O O . LYS A 1 414 ? 18.528 23.607 -15.899 1.00 93.50 414 LYS A O 1
ATOM 3472 N N . TRP A 1 415 ? 16.951 23.012 -17.383 1.00 95.19 415 TRP A N 1
ATOM 3473 C CA . TRP A 1 415 ? 17.232 21.577 -17.334 1.00 95.19 415 TRP A CA 1
ATOM 3474 C C . TRP A 1 415 ? 18.708 21.320 -17.614 1.00 95.19 415 TRP A C 1
ATOM 3476 O O . TRP A 1 415 ? 19.394 20.783 -16.750 1.00 95.19 415 TRP A O 1
ATOM 3486 N N . MET A 1 416 ? 19.217 21.781 -18.761 1.00 94.12 416 MET A N 1
ATOM 3487 C CA . MET A 1 416 ? 20.598 21.552 -19.204 1.00 94.12 416 MET A CA 1
ATOM 3488 C C . MET A 1 416 ? 21.649 22.050 -18.206 1.00 94.12 416 MET A C 1
ATOM 3490 O O . MET A 1 416 ? 22.714 21.442 -18.094 1.00 94.12 416 MET A O 1
ATOM 3494 N N . GLN A 1 417 ? 21.357 23.132 -17.481 1.00 93.19 417 GLN A N 1
ATOM 3495 C CA . GLN A 1 417 ? 22.238 23.663 -16.440 1.00 93.19 417 GLN A CA 1
ATOM 3496 C C . GLN A 1 417 ? 22.219 22.813 -15.169 1.00 93.19 417 GLN A C 1
ATOM 3498 O O . GLN A 1 417 ? 23.251 22.668 -14.524 1.00 93.19 417 GLN A O 1
ATOM 3503 N N . GLU A 1 418 ? 21.069 22.250 -14.804 1.00 93.81 418 GLU A N 1
ATOM 3504 C CA . GLU A 1 418 ? 20.858 21.720 -13.459 1.00 93.81 418 GLU A CA 1
ATOM 3505 C C . GLU A 1 418 ? 20.826 20.185 -13.368 1.00 93.81 418 GLU A C 1
ATOM 3507 O O . GLU A 1 418 ? 21.219 19.645 -12.336 1.00 93.81 418 GLU A O 1
ATOM 3512 N N . TYR A 1 419 ? 20.406 19.455 -14.411 1.00 93.56 419 TYR A N 1
ATOM 3513 C CA . TYR A 1 419 ? 20.091 18.018 -14.290 1.00 93.56 419 TYR A CA 1
ATOM 3514 C C . TYR A 1 419 ? 21.291 17.126 -13.935 1.00 93.56 419 TYR A C 1
ATOM 3516 O O . TYR A 1 419 ? 21.131 16.040 -13.376 1.00 93.56 419 TYR A O 1
ATOM 3524 N N . HIS A 1 420 ? 22.508 17.580 -14.224 1.00 91.06 420 HIS A N 1
ATOM 3525 C CA . HIS A 1 420 ? 23.738 16.863 -13.894 1.00 91.06 420 HIS A CA 1
ATOM 3526 C C . HIS A 1 420 ? 24.109 16.967 -12.405 1.00 91.06 420 HIS A C 1
ATOM 3528 O O . HIS A 1 420 ? 24.897 16.162 -11.911 1.00 91.06 420 HIS A O 1
ATOM 3534 N N . HIS A 1 421 ? 23.583 17.963 -11.686 1.00 92.12 421 HIS A N 1
ATOM 3535 C CA . HIS A 1 421 ? 23.946 18.224 -10.296 1.00 92.12 421 HIS A CA 1
ATOM 3536 C C . HIS A 1 421 ? 23.146 17.340 -9.345 1.00 92.12 421 HIS A C 1
ATOM 3538 O O . HIS A 1 421 ? 21.927 17.422 -9.330 1.00 92.12 421 HIS A O 1
ATOM 3544 N N . VAL A 1 422 ? 23.824 16.567 -8.492 1.00 88.94 422 VAL A N 1
ATOM 3545 C CA . VAL A 1 422 ? 23.187 15.612 -7.561 1.00 88.94 422 VAL A CA 1
ATOM 3546 C C . VAL A 1 422 ? 22.137 16.262 -6.652 1.00 88.94 422 VAL A C 1
ATOM 3548 O O . VAL A 1 422 ? 21.116 15.647 -6.354 1.00 88.94 422 VAL A O 1
ATOM 3551 N N . ASP A 1 423 ? 22.360 17.519 -6.264 1.00 90.88 423 ASP A N 1
ATOM 3552 C CA . ASP A 1 423 ? 21.453 18.283 -5.401 1.00 90.88 423 ASP A CA 1
ATOM 3553 C C . ASP A 1 423 ? 20.259 18.899 -6.157 1.00 90.88 423 ASP A C 1
ATOM 3555 O O . ASP A 1 423 ? 19.347 19.451 -5.537 1.00 90.88 423 ASP A O 1
ATOM 3559 N N . SER A 1 424 ? 20.242 18.827 -7.493 1.00 92.38 424 SER A N 1
ATOM 3560 C CA . SER A 1 424 ? 19.135 19.340 -8.300 1.00 92.38 424 SER A CA 1
ATOM 3561 C C . SER A 1 424 ? 17.894 18.453 -8.161 1.00 92.38 424 SER A C 1
ATOM 3563 O O . SER A 1 424 ? 18.000 17.221 -8.211 1.00 92.38 424 SER A O 1
ATOM 3565 N N . PRO A 1 425 ? 16.682 19.042 -8.108 1.00 90.38 425 PRO A N 1
ATOM 3566 C CA . PRO A 1 425 ? 15.439 18.271 -8.167 1.00 90.38 425 PRO A CA 1
ATOM 3567 C C . PRO A 1 425 ? 15.309 17.432 -9.452 1.00 90.38 425 PRO A C 1
ATOM 3569 O O . PRO A 1 425 ? 14.593 16.429 -9.462 1.00 90.38 425 PRO A O 1
ATOM 3572 N N . PHE A 1 426 ? 16.018 17.800 -10.524 1.00 93.94 426 PHE A N 1
ATOM 3573 C CA . PHE A 1 426 ? 15.952 17.129 -11.824 1.00 93.94 426 PHE A CA 1
ATOM 3574 C C . PHE A 1 426 ? 16.866 15.911 -11.929 1.00 93.94 426 PHE A C 1
ATOM 3576 O O . PHE A 1 426 ? 16.644 15.052 -12.780 1.00 93.94 426 PHE A O 1
ATOM 3583 N N . HIS A 1 427 ? 17.867 15.797 -11.057 1.00 93.94 427 HIS A N 1
ATOM 3584 C CA . HIS A 1 427 ? 18.909 14.785 -11.195 1.00 93.94 427 HIS A CA 1
ATOM 3585 C C . HIS A 1 427 ? 18.375 13.359 -11.150 1.00 93.94 427 HIS A C 1
ATOM 3587 O O . HIS A 1 427 ? 18.679 12.546 -12.015 1.00 93.94 427 HIS A O 1
ATOM 3593 N N . SER A 1 428 ? 17.504 13.072 -10.181 1.00 93.81 428 SER A N 1
ATOM 3594 C CA . SER A 1 428 ? 16.858 11.759 -10.069 1.00 93.81 428 SER A CA 1
ATOM 3595 C C . SER A 1 428 ? 16.051 11.381 -11.319 1.00 93.81 428 SER A C 1
ATOM 3597 O O . SER A 1 428 ? 16.046 10.222 -11.725 1.00 93.81 428 SER A O 1
ATOM 3599 N N . ILE A 1 429 ? 15.401 12.362 -11.958 1.00 95.00 429 ILE A N 1
ATOM 3600 C CA . ILE A 1 429 ? 14.638 12.170 -13.197 1.00 95.00 429 ILE A CA 1
ATOM 3601 C C . ILE A 1 429 ? 15.597 11.874 -14.345 1.00 95.00 429 ILE A C 1
ATOM 3603 O O . ILE A 1 429 ? 15.378 10.928 -15.102 1.00 95.00 429 ILE A O 1
ATOM 3607 N N . ALA A 1 430 ? 16.674 12.651 -14.449 1.00 95.56 430 ALA A N 1
ATOM 3608 C CA . ALA A 1 430 ? 17.686 12.471 -15.475 1.00 95.56 430 ALA A CA 1
ATOM 3609 C C . ALA A 1 430 ? 18.385 11.114 -15.361 1.00 95.56 430 ALA A C 1
ATOM 3611 O O . ALA A 1 430 ? 18.535 10.447 -16.373 1.00 95.56 430 ALA A O 1
ATOM 3612 N N . GLN A 1 431 ? 18.726 10.658 -14.153 1.00 95.50 431 GLN A N 1
ATOM 3613 C CA . GLN A 1 431 ? 19.320 9.336 -13.925 1.00 95.50 431 GLN A CA 1
ATOM 3614 C C . GLN A 1 431 ? 18.423 8.202 -14.427 1.00 95.50 431 GLN A C 1
ATOM 3616 O O . GLN A 1 431 ? 18.870 7.339 -15.179 1.00 95.50 431 GLN A O 1
ATOM 3621 N N . MET A 1 432 ? 17.141 8.206 -14.046 1.00 95.56 432 MET A N 1
ATOM 3622 C CA . MET A 1 432 ? 16.209 7.173 -14.507 1.00 95.56 432 MET A CA 1
ATOM 3623 C C . MET A 1 432 ? 15.988 7.248 -16.019 1.00 95.56 432 MET A C 1
ATOM 3625 O O . MET A 1 432 ? 15.989 6.222 -16.695 1.00 95.56 432 MET A O 1
ATOM 3629 N N . THR A 1 433 ? 15.829 8.459 -16.554 1.00 96.44 433 THR A N 1
ATOM 3630 C CA . THR A 1 433 ? 15.582 8.680 -17.983 1.00 96.44 433 THR A CA 1
ATOM 3631 C C . THR A 1 433 ? 16.787 8.268 -18.827 1.00 96.44 433 THR A C 1
ATOM 3633 O O . THR A 1 433 ? 16.623 7.516 -19.781 1.00 96.44 433 THR A O 1
ATOM 3636 N N . SER A 1 434 ? 17.990 8.712 -18.459 1.00 96.75 434 SER A N 1
ATOM 3637 C CA . SER A 1 434 ? 19.254 8.376 -19.124 1.00 96.75 434 SER A CA 1
ATOM 3638 C C . SER A 1 434 ? 19.442 6.863 -19.182 1.00 96.75 434 SER A C 1
ATOM 3640 O O . SER A 1 434 ? 19.542 6.294 -20.268 1.00 96.75 434 SER A O 1
ATOM 3642 N N . LYS A 1 435 ? 19.334 6.183 -18.034 1.00 96.12 435 LYS A N 1
ATOM 3643 C CA . LYS A 1 435 ? 19.437 4.725 -17.961 1.00 96.12 435 LYS A CA 1
ATOM 3644 C C . LYS A 1 435 ? 18.385 4.008 -18.813 1.00 96.12 435 LYS A C 1
ATOM 3646 O O . LYS A 1 435 ? 18.713 3.061 -19.528 1.00 96.12 435 LYS A O 1
ATOM 3651 N N . HIS A 1 436 ? 17.126 4.443 -18.749 1.00 97.56 436 HIS A N 1
ATOM 3652 C CA . HIS A 1 436 ? 16.061 3.849 -19.555 1.00 97.56 436 HIS A CA 1
ATOM 3653 C C . HIS A 1 436 ? 16.345 4.010 -21.052 1.00 97.56 436 HIS A C 1
ATOM 3655 O O . HIS A 1 436 ? 16.343 3.022 -21.780 1.00 97.56 436 HIS A O 1
ATOM 3661 N N . VAL A 1 437 ? 16.680 5.224 -21.496 1.00 97.69 437 VAL A N 1
ATOM 3662 C CA . VAL A 1 437 ? 17.002 5.523 -22.898 1.00 97.69 437 VAL A CA 1
ATOM 3663 C C . VAL A 1 437 ? 18.227 4.746 -23.372 1.00 97.69 437 VAL A C 1
ATOM 3665 O O . VAL A 1 437 ? 18.192 4.202 -24.471 1.00 97.69 437 VAL A O 1
ATOM 3668 N N . CYS A 1 438 ? 19.272 4.599 -22.555 1.00 97.94 438 CYS A N 1
ATOM 3669 C CA . CYS A 1 438 ? 20.408 3.737 -22.878 1.00 97.94 438 CYS A CA 1
ATOM 3670 C C . CYS A 1 438 ? 19.980 2.278 -23.089 1.00 97.94 438 CYS A C 1
ATOM 3672 O O . CYS A 1 438 ? 20.415 1.655 -24.054 1.00 97.94 438 CYS A O 1
ATOM 3674 N N . ASN A 1 439 ? 19.093 1.735 -22.252 1.00 98.19 439 ASN A N 1
ATOM 3675 C CA . ASN A 1 439 ? 18.560 0.381 -22.436 1.00 98.19 439 ASN A CA 1
ATOM 3676 C C . ASN A 1 439 ? 17.738 0.245 -23.733 1.00 98.19 439 ASN A C 1
ATOM 3678 O O . ASN A 1 439 ? 17.867 -0.764 -24.437 1.00 98.19 439 ASN A O 1
ATOM 3682 N N . LEU A 1 440 ? 16.953 1.268 -24.093 1.00 98.25 440 LEU A N 1
ATOM 3683 C CA . LEU A 1 440 ? 16.264 1.317 -25.386 1.00 98.25 440 LEU A CA 1
ATOM 3684 C C . LEU A 1 440 ? 17.274 1.370 -26.545 1.00 98.25 440 LEU A C 1
ATOM 3686 O O . LEU A 1 440 ? 17.171 0.579 -27.473 1.00 98.25 440 LEU A O 1
ATOM 3690 N N . LEU A 1 441 ? 18.299 2.224 -26.476 1.00 98.44 441 LEU A N 1
ATOM 3691 C CA . LEU A 1 441 ? 19.339 2.343 -27.506 1.00 98.44 441 LEU A CA 1
ATOM 3692 C C . LEU A 1 441 ? 20.113 1.036 -27.715 1.00 98.44 441 LEU A C 1
ATOM 3694 O O . LEU A 1 441 ? 20.300 0.622 -28.857 1.00 98.44 441 LEU A O 1
ATOM 3698 N N . LYS A 1 442 ? 20.510 0.349 -26.636 1.00 98.25 442 LYS A N 1
ATOM 3699 C CA . LYS A 1 442 ? 21.148 -0.978 -26.716 1.00 98.25 442 LYS A CA 1
ATOM 3700 C C . LYS A 1 442 ? 20.256 -1.982 -27.442 1.00 98.25 442 LYS A C 1
ATOM 3702 O O . LYS A 1 442 ? 20.726 -2.716 -28.306 1.00 98.25 442 LYS A O 1
ATOM 3707 N N . THR A 1 443 ? 18.965 -1.973 -27.114 1.00 98.00 443 THR A N 1
ATOM 3708 C CA . THR A 1 443 ? 17.965 -2.837 -27.745 1.00 98.00 443 THR A CA 1
ATOM 3709 C C . THR A 1 443 ? 17.814 -2.535 -29.230 1.00 98.00 443 THR A C 1
ATOM 3711 O O . THR A 1 443 ? 17.888 -3.447 -30.048 1.00 98.00 443 THR A O 1
ATOM 3714 N N . LEU A 1 444 ? 17.629 -1.264 -29.591 1.00 97.88 444 LEU A N 1
ATOM 3715 C CA . LEU A 1 444 ? 17.455 -0.837 -30.978 1.00 97.88 444 LEU A CA 1
ATOM 3716 C C . LEU A 1 444 ? 18.685 -1.170 -31.825 1.00 97.88 444 LEU A C 1
ATOM 3718 O O . LEU A 1 444 ? 18.531 -1.638 -32.946 1.00 97.88 444 LEU A O 1
ATOM 3722 N N . PHE A 1 445 ? 19.890 -0.997 -31.274 1.00 96.69 445 PHE A N 1
ATOM 3723 C CA . PHE A 1 445 ? 21.130 -1.376 -31.946 1.00 96.69 445 PHE A CA 1
ATOM 3724 C C . PHE A 1 445 ? 21.212 -2.891 -32.182 1.00 96.69 445 PHE A C 1
ATOM 3726 O O . PHE A 1 445 ? 21.407 -3.327 -33.310 1.00 96.69 445 PHE A O 1
ATOM 3733 N N . ALA A 1 446 ? 20.992 -3.696 -31.137 1.00 95.88 446 ALA A N 1
ATOM 3734 C CA . ALA A 1 446 ? 21.075 -5.158 -31.208 1.00 95.88 446 ALA A CA 1
ATOM 3735 C C . ALA A 1 446 ? 19.958 -5.818 -32.039 1.00 95.88 446 ALA A C 1
ATOM 3737 O O . ALA A 1 446 ? 20.055 -6.993 -32.383 1.00 95.88 446 ALA A O 1
ATOM 3738 N N . THR A 1 447 ? 18.882 -5.084 -32.329 1.00 95.88 447 THR A N 1
ATOM 3739 C CA . THR A 1 447 ? 17.741 -5.537 -33.146 1.00 95.88 447 THR A CA 1
ATOM 3740 C C . THR A 1 447 ? 17.636 -4.787 -34.478 1.00 95.88 447 THR A C 1
ATOM 3742 O O . THR A 1 447 ? 16.589 -4.816 -35.130 1.00 95.88 447 THR A O 1
ATOM 3745 N N . GLU A 1 448 ? 18.717 -4.106 -34.872 1.00 94.25 448 GLU A N 1
ATOM 3746 C CA . GLU A 1 448 ? 18.889 -3.447 -36.172 1.00 94.25 448 GLU A CA 1
ATOM 3747 C C . GLU A 1 448 ? 17.822 -2.380 -36.502 1.00 94.25 448 GLU A C 1
ATOM 3749 O O . GLU A 1 448 ? 17.536 -2.087 -37.662 1.00 94.25 448 GLU A O 1
ATOM 3754 N N . GLN A 1 449 ? 17.230 -1.745 -35.486 1.00 94.69 449 GLN A N 1
ATOM 3755 C CA . GLN A 1 449 ? 16.283 -0.633 -35.643 1.00 94.69 449 GLN A CA 1
ATOM 3756 C C . GLN A 1 449 ? 17.028 0.706 -35.805 1.00 94.69 449 GLN A C 1
ATOM 3758 O O . GLN A 1 449 ? 16.876 1.625 -34.994 1.00 94.69 449 GLN A O 1
ATOM 3763 N N . PHE A 1 450 ? 17.882 0.801 -36.829 1.00 93.31 450 PHE A N 1
ATOM 3764 C CA . PHE A 1 450 ? 18.890 1.863 -36.944 1.00 93.31 450 PHE A CA 1
ATOM 3765 C C . PHE A 1 450 ? 18.315 3.278 -37.081 1.00 93.31 450 PHE A C 1
ATOM 3767 O O . PHE A 1 450 ? 18.822 4.185 -36.427 1.00 93.31 450 PHE A O 1
ATOM 3774 N N . ASP A 1 451 ? 17.228 3.476 -37.832 1.00 92.94 451 ASP A N 1
ATOM 3775 C CA . ASP A 1 451 ? 16.627 4.812 -37.996 1.00 92.94 451 ASP A CA 1
ATOM 3776 C C . ASP A 1 451 ? 16.164 5.401 -36.651 1.00 92.94 451 ASP A C 1
ATOM 3778 O O . ASP A 1 451 ? 16.418 6.564 -36.324 1.00 92.94 451 ASP A O 1
ATOM 3782 N N . LEU A 1 452 ? 15.510 4.572 -35.831 1.00 95.25 452 LEU A N 1
ATOM 3783 C CA . LEU A 1 452 ? 15.069 4.967 -34.497 1.00 95.25 452 LEU A CA 1
ATOM 3784 C C . LEU A 1 452 ? 16.253 5.117 -33.536 1.00 95.25 452 LEU A C 1
ATOM 3786 O O . LEU A 1 452 ? 16.251 6.027 -32.706 1.00 95.25 452 LEU A O 1
ATOM 3790 N N . PHE A 1 453 ? 17.266 4.253 -33.655 1.00 96.69 453 PHE A N 1
ATOM 3791 C CA . PHE A 1 453 ? 18.501 4.361 -32.882 1.00 96.69 453 PHE A CA 1
ATOM 3792 C C . PHE A 1 453 ? 19.193 5.705 -33.123 1.00 96.69 453 PHE A C 1
ATOM 3794 O O . PHE A 1 453 ? 19.504 6.400 -32.160 1.00 96.69 453 PHE A O 1
ATOM 3801 N N . GLU A 1 454 ? 19.394 6.108 -34.380 1.00 95.31 454 GLU A N 1
ATOM 3802 C CA . GLU A 1 454 ? 20.056 7.370 -34.722 1.00 95.31 454 GLU A CA 1
ATOM 3803 C C . GLU A 1 454 ? 19.296 8.580 -34.168 1.00 95.31 454 GLU A C 1
ATOM 3805 O O . GLU A 1 454 ? 19.893 9.458 -33.533 1.00 95.31 454 GLU A O 1
ATOM 3810 N N . GLN A 1 455 ? 17.970 8.602 -34.343 1.00 96.12 455 GLN A N 1
ATOM 3811 C CA . GLN A 1 455 ? 17.134 9.682 -33.826 1.00 96.12 455 GLN A CA 1
ATOM 3812 C C . GLN A 1 455 ? 17.186 9.751 -32.294 1.00 96.12 455 GLN A C 1
ATOM 3814 O O . GLN A 1 455 ? 17.402 10.824 -31.724 1.00 96.12 455 GLN A O 1
ATOM 3819 N N . LEU A 1 456 ? 17.019 8.617 -31.608 1.00 96.88 456 LEU A N 1
ATOM 3820 C CA . LEU A 1 456 ? 17.034 8.571 -30.148 1.00 96.88 456 LEU A CA 1
ATOM 3821 C C . LEU A 1 456 ? 18.428 8.887 -29.584 1.00 96.88 456 LEU A C 1
ATOM 3823 O O . LEU A 1 456 ? 18.531 9.558 -28.558 1.00 96.88 456 LEU A O 1
ATOM 3827 N N . MET A 1 457 ? 19.496 8.484 -30.275 1.00 97.25 457 MET A N 1
ATOM 3828 C CA . MET A 1 457 ? 20.876 8.787 -29.895 1.00 97.25 457 MET A CA 1
ATOM 3829 C C . MET A 1 457 ? 21.161 10.288 -30.001 1.00 97.25 457 MET A C 1
ATOM 3831 O O . MET A 1 457 ? 21.779 10.867 -29.107 1.00 97.25 457 MET A O 1
ATOM 3835 N N . SER A 1 458 ? 20.660 10.945 -31.051 1.00 96.69 458 SER A N 1
ATOM 3836 C CA . SER A 1 458 ? 20.755 12.402 -31.199 1.00 96.69 458 SER A CA 1
ATOM 3837 C C . SER A 1 458 ? 20.083 13.136 -30.034 1.00 96.69 458 SER A C 1
ATOM 3839 O O . SER A 1 458 ? 20.678 14.023 -29.416 1.00 96.69 458 SER A O 1
ATOM 3841 N N . ILE A 1 459 ? 18.869 12.711 -29.671 1.00 96.06 459 ILE A N 1
ATOM 3842 C CA . ILE A 1 459 ? 18.112 13.258 -28.538 1.00 96.06 459 ILE A CA 1
ATOM 3843 C C . ILE A 1 459 ? 18.857 13.025 -27.219 1.00 96.06 459 ILE A C 1
ATOM 3845 O O . ILE A 1 459 ? 18.995 13.953 -26.418 1.00 96.06 459 ILE A O 1
ATOM 3849 N N . PHE A 1 460 ? 19.362 11.808 -27.002 1.00 96.38 460 PHE A N 1
ATOM 3850 C CA . PHE A 1 460 ? 20.113 11.437 -25.807 1.00 96.38 460 PHE A CA 1
ATOM 3851 C C . PHE A 1 460 ? 21.335 12.343 -25.609 1.00 96.38 460 PHE A C 1
ATOM 3853 O O . PHE A 1 460 ? 21.466 12.982 -24.565 1.00 96.38 460 PHE A O 1
ATOM 3860 N N . MET A 1 461 ? 22.167 12.485 -26.645 1.00 96.00 461 MET A N 1
ATOM 3861 C CA . MET A 1 461 ? 23.363 13.333 -26.615 1.00 96.00 461 MET A CA 1
ATOM 3862 C C . MET A 1 461 ? 23.040 14.812 -26.379 1.00 96.00 461 MET A C 1
ATOM 3864 O O . MET A 1 461 ? 23.837 15.534 -25.783 1.00 96.00 461 MET A O 1
ATOM 3868 N N . LYS A 1 462 ? 21.879 15.273 -26.855 1.00 94.81 462 LYS A N 1
ATOM 3869 C CA . LYS A 1 462 ? 21.473 16.678 -26.780 1.00 94.81 462 LYS A CA 1
ATOM 3870 C C . LYS A 1 462 ? 20.861 17.063 -25.434 1.00 94.81 462 LYS A C 1
ATOM 3872 O O . LYS A 1 462 ? 21.069 18.194 -25.003 1.00 94.81 462 LYS A O 1
ATOM 3877 N N . TYR A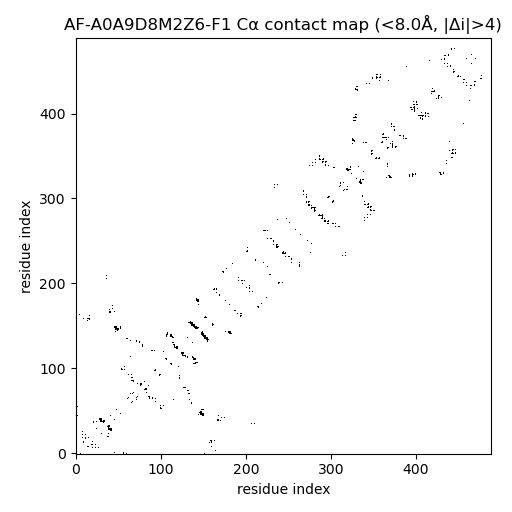 1 463 ? 20.113 16.164 -24.790 1.00 95.31 463 TYR A N 1
ATOM 3878 C CA . TYR A 1 463 ? 19.264 16.517 -23.643 1.00 95.31 463 TYR A CA 1
ATOM 3879 C C . TYR A 1 463 ? 19.461 15.670 -22.383 1.00 95.31 463 TYR A C 1
ATOM 3881 O O . TYR A 1 463 ? 19.085 16.128 -21.306 1.00 95.31 463 TYR A O 1
ATOM 3889 N N . LEU A 1 464 ? 19.984 14.446 -22.493 1.00 94.50 464 LEU A N 1
ATOM 3890 C CA . LEU A 1 464 ? 19.851 13.422 -21.445 1.00 94.50 464 LEU A CA 1
ATOM 3891 C C . LEU A 1 464 ? 21.185 12.793 -21.021 1.00 94.50 464 LEU A C 1
ATOM 3893 O O . LEU A 1 464 ? 21.185 11.829 -20.260 1.00 94.50 464 LEU A O 1
ATOM 3897 N N . ILE A 1 465 ? 22.311 13.299 -21.522 1.00 93.12 465 ILE A N 1
ATOM 3898 C CA . ILE A 1 465 ? 23.617 12.674 -21.343 1.00 93.12 465 ILE A CA 1
ATOM 3899 C C . ILE A 1 465 ? 24.097 12.712 -19.885 1.00 93.12 465 ILE A C 1
ATOM 3901 O O . ILE A 1 465 ? 24.478 13.744 -19.339 1.00 93.12 465 ILE A O 1
ATOM 3905 N N . LEU A 1 466 ? 24.190 11.534 -19.274 1.00 93.12 466 LEU A N 1
ATOM 3906 C CA . LEU A 1 466 ? 25.009 11.310 -18.088 1.00 93.12 466 LEU A CA 1
ATOM 3907 C C . LEU A 1 466 ? 26.243 10.506 -18.489 1.00 93.12 466 LEU A C 1
ATOM 3909 O O . LEU A 1 466 ? 26.147 9.507 -19.199 1.00 93.12 466 LEU A O 1
ATOM 3913 N N . GLN A 1 467 ? 27.422 10.968 -18.064 1.00 90.44 467 GLN A N 1
ATOM 3914 C CA . GLN A 1 467 ? 28.695 10.434 -18.560 1.00 90.44 467 GLN A CA 1
ATOM 3915 C C . GLN A 1 467 ? 28.867 8.940 -18.269 1.00 90.44 467 GLN A C 1
ATOM 3917 O O . GLN A 1 467 ? 29.348 8.215 -19.132 1.00 90.44 467 GLN A O 1
ATOM 3922 N N . GLU A 1 468 ? 28.448 8.475 -17.092 1.00 91.00 468 GLU A N 1
ATOM 3923 C CA . GLU A 1 468 ? 28.538 7.059 -16.716 1.00 91.00 468 GLU A CA 1
ATOM 3924 C C . GLU A 1 468 ? 27.702 6.171 -17.652 1.00 91.00 468 GLU A C 1
ATOM 3926 O O . GLU A 1 468 ? 28.230 5.218 -18.226 1.00 91.00 468 GLU A O 1
ATOM 3931 N N . ASP A 1 469 ? 26.441 6.541 -17.891 1.00 92.50 469 ASP A N 1
ATOM 3932 C CA . ASP A 1 469 ? 25.532 5.798 -18.772 1.00 92.50 469 ASP A CA 1
ATOM 3933 C C . ASP A 1 469 ? 25.993 5.833 -20.239 1.00 92.50 469 ASP A C 1
ATOM 3935 O O . ASP A 1 469 ? 25.903 4.839 -20.963 1.00 92.50 469 ASP A O 1
ATOM 3939 N N . PHE A 1 470 ? 26.532 6.970 -20.694 1.00 93.62 470 PHE A N 1
ATOM 3940 C CA . PHE A 1 470 ? 27.055 7.101 -22.055 1.00 93.62 470 PHE A CA 1
ATOM 3941 C C . PHE A 1 470 ? 28.291 6.225 -22.292 1.00 93.62 470 PHE A C 1
ATOM 3943 O O . PHE A 1 470 ? 28.409 5.611 -23.354 1.00 93.62 470 PHE A O 1
ATOM 3950 N N . MET A 1 471 ? 29.208 6.146 -21.321 1.00 93.50 471 MET A N 1
ATOM 3951 C CA . MET A 1 471 ? 30.369 5.255 -21.416 1.00 93.50 471 MET A CA 1
ATOM 3952 C C . MET A 1 471 ? 29.934 3.789 -21.495 1.00 93.50 471 MET A C 1
ATOM 3954 O O . MET A 1 471 ? 30.413 3.070 -22.368 1.00 93.50 471 MET A O 1
ATOM 3958 N N . ASP A 1 472 ? 28.972 3.376 -20.667 1.00 93.44 472 ASP A N 1
ATOM 3959 C CA . ASP A 1 472 ? 28.407 2.022 -20.693 1.00 93.44 472 ASP A CA 1
ATOM 3960 C C . ASP A 1 472 ? 27.724 1.693 -22.038 1.00 93.44 472 ASP A C 1
ATOM 3962 O O . ASP A 1 472 ? 27.929 0.619 -22.608 1.00 93.44 472 ASP A O 1
ATOM 3966 N N . LEU A 1 473 ? 26.969 2.635 -22.617 1.00 94.94 473 LEU A N 1
ATOM 3967 C CA . LEU A 1 473 ? 26.390 2.475 -23.956 1.00 94.94 473 LEU A CA 1
ATOM 3968 C C . LEU A 1 473 ? 27.467 2.348 -25.045 1.00 94.94 473 LEU A C 1
ATOM 3970 O O . LEU A 1 473 ? 27.355 1.495 -25.927 1.00 94.94 473 LEU A O 1
ATOM 3974 N N . ARG A 1 474 ? 28.510 3.184 -25.003 1.00 93.25 474 ARG A N 1
ATOM 3975 C CA . ARG A 1 474 ? 29.608 3.143 -25.980 1.00 93.25 474 ARG A CA 1
ATOM 3976 C C . ARG A 1 474 ? 30.342 1.807 -25.926 1.00 93.25 474 ARG A C 1
ATOM 3978 O O . ARG A 1 474 ? 30.607 1.215 -26.972 1.00 93.25 474 ARG A O 1
ATOM 3985 N N . ASP A 1 475 ? 30.671 1.350 -24.724 1.00 92.88 475 ASP A N 1
ATOM 3986 C CA . ASP A 1 475 ? 31.406 0.106 -24.516 1.00 92.88 475 ASP A CA 1
ATOM 3987 C C . ASP A 1 475 ? 30.562 -1.100 -24.963 1.00 92.88 475 ASP A C 1
ATOM 3989 O O . ASP A 1 475 ? 31.086 -2.013 -25.604 1.00 92.88 475 ASP A O 1
ATOM 3993 N N . PHE A 1 476 ? 29.240 -1.056 -24.747 1.00 94.12 476 PHE A N 1
ATOM 3994 C CA . PHE A 1 476 ? 28.303 -2.024 -25.319 1.00 94.12 476 PHE A CA 1
ATOM 3995 C C . PHE A 1 476 ? 28.359 -2.060 -26.852 1.00 94.12 476 PHE A C 1
ATOM 3997 O O . PHE A 1 476 ? 28.580 -3.128 -27.420 1.00 94.12 476 PHE A O 1
ATOM 4004 N N . VAL A 1 477 ? 28.190 -0.916 -27.529 1.00 90.81 477 VAL A N 1
ATOM 4005 C CA . VAL A 1 477 ? 28.181 -0.851 -29.004 1.00 90.81 477 VAL A CA 1
ATOM 4006 C C . VAL A 1 477 ? 29.507 -1.360 -29.576 1.00 90.81 477 VAL A C 1
ATOM 4008 O O . VAL A 1 477 ? 29.513 -2.174 -30.498 1.00 90.81 477 VAL A O 1
ATOM 4011 N N . ALA A 1 478 ? 30.637 -0.942 -28.996 1.00 89.19 478 ALA A N 1
ATOM 4012 C CA . ALA A 1 478 ? 31.958 -1.400 -29.418 1.00 89.19 478 ALA A CA 1
ATOM 4013 C C . ALA A 1 478 ? 32.129 -2.920 -29.246 1.00 89.19 478 ALA A C 1
ATOM 4015 O O . ALA A 1 478 ? 32.624 -3.593 -30.153 1.00 89.19 478 ALA A O 1
ATOM 4016 N N . GLY A 1 479 ? 31.693 -3.468 -28.108 1.00 87.69 479 GLY A N 1
ATOM 4017 C CA . GLY A 1 479 ? 31.755 -4.902 -27.832 1.00 87.69 479 GLY A CA 1
ATOM 4018 C C . GLY A 1 479 ? 30.827 -5.734 -28.722 1.00 87.69 479 GLY A C 1
ATOM 4019 O O . GLY A 1 479 ? 31.208 -6.822 -29.153 1.00 87.69 479 GLY A O 1
ATOM 4020 N N . PHE A 1 480 ? 29.634 -5.226 -29.037 1.00 85.12 480 PHE A N 1
ATOM 4021 C CA . PHE A 1 480 ? 28.664 -5.912 -29.894 1.00 85.12 480 PHE A CA 1
ATOM 4022 C C . PHE A 1 480 ? 29.186 -6.050 -31.330 1.00 85.12 480 PHE A C 1
ATOM 4024 O O . PHE A 1 480 ? 29.174 -7.146 -31.887 1.00 85.12 480 PHE A O 1
ATOM 4031 N N . VAL A 1 481 ? 29.758 -4.971 -31.880 1.00 79.50 481 VAL A N 1
ATOM 4032 C CA . VAL A 1 481 ? 30.399 -4.992 -33.204 1.00 79.50 481 VAL A CA 1
ATOM 4033 C C . VAL A 1 481 ? 31.547 -6.004 -33.238 1.00 79.50 481 VAL A C 1
ATOM 4035 O O . VAL A 1 481 ? 31.638 -6.782 -34.177 1.00 79.50 481 VAL A O 1
ATOM 4038 N N . GLN A 1 482 ? 32.398 -6.060 -32.206 1.00 74.25 482 GLN A N 1
ATOM 4039 C CA . GLN A 1 482 ? 33.499 -7.034 -32.149 1.00 74.25 482 GLN A CA 1
ATOM 4040 C C . GLN A 1 482 ? 33.011 -8.492 -32.112 1.00 74.25 482 GLN A C 1
ATOM 4042 O O . GLN A 1 482 ? 33.565 -9.329 -32.825 1.00 74.25 482 GLN A O 1
ATOM 4047 N N . LYS A 1 483 ? 31.967 -8.795 -31.323 1.00 73.94 483 LYS A N 1
ATOM 4048 C CA . LYS A 1 483 ? 31.379 -10.144 -31.237 1.00 73.94 483 LYS A CA 1
ATOM 4049 C C . LYS A 1 483 ? 30.821 -10.614 -32.585 1.00 73.94 483 LYS A C 1
ATOM 4051 O O . LYS A 1 483 ? 31.042 -11.767 -32.948 1.00 73.94 483 LYS A O 1
ATOM 4056 N N . GLU A 1 484 ? 30.138 -9.748 -33.333 1.00 65.19 484 GLU A N 1
ATOM 4057 C CA . GLU A 1 484 ? 29.619 -10.109 -34.657 1.00 65.19 484 GLU A CA 1
ATOM 4058 C C . GLU A 1 484 ? 30.722 -10.380 -35.681 1.00 65.19 484 GLU A C 1
ATOM 4060 O O . GLU A 1 484 ? 30.590 -11.300 -36.489 1.00 65.19 484 GLU A O 1
ATOM 4065 N N . THR A 1 485 ? 31.812 -9.608 -35.659 1.00 58.72 485 THR A N 1
ATOM 4066 C CA . THR A 1 485 ? 32.930 -9.820 -36.589 1.00 58.72 485 THR A CA 1
ATOM 4067 C C . THR A 1 485 ? 33.628 -11.151 -36.313 1.00 58.72 485 THR A C 1
ATOM 4069 O O . THR A 1 485 ? 33.934 -11.875 -37.252 1.00 58.72 485 THR A O 1
ATOM 4072 N N . SER A 1 486 ? 33.802 -11.526 -35.039 1.00 54.88 486 SER A N 1
ATOM 4073 C CA . SER A 1 486 ? 34.417 -12.803 -34.644 1.00 54.88 486 SER A CA 1
ATOM 4074 C C . SER A 1 486 ? 33.524 -14.036 -34.833 1.00 54.88 486 SER A C 1
ATOM 4076 O O . SER A 1 486 ? 34.034 -15.146 -34.783 1.00 54.88 486 SER A O 1
ATOM 4078 N N . GLN A 1 487 ? 32.207 -13.877 -35.013 1.00 56.03 487 GLN A N 1
ATOM 4079 C CA . GLN A 1 487 ? 31.292 -14.981 -35.357 1.00 56.03 487 GLN A CA 1
ATOM 4080 C C . GLN A 1 487 ? 31.147 -15.194 -36.874 1.00 56.03 487 GLN A C 1
ATOM 4082 O O . GLN A 1 487 ? 30.595 -16.209 -37.299 1.00 56.03 487 GLN A O 1
ATOM 4087 N N . LYS A 1 488 ? 31.593 -14.226 -37.686 1.00 51.41 488 LYS A N 1
ATOM 4088 C CA . LYS A 1 488 ? 31.590 -14.283 -39.158 1.00 51.41 488 LYS A CA 1
ATOM 4089 C C . LYS A 1 488 ? 32.914 -14.813 -39.740 1.00 51.41 488 LYS A C 1
ATOM 4091 O O . LYS A 1 488 ? 32.962 -15.072 -40.942 1.00 51.41 488 LYS A O 1
ATOM 4096 N N . GLU A 1 489 ? 33.943 -14.973 -38.906 1.00 43.34 489 GLU A N 1
ATOM 4097 C CA . GLU A 1 489 ? 35.204 -15.691 -39.180 1.00 43.34 489 GLU A CA 1
ATOM 4098 C C . GLU A 1 489 ? 35.110 -17.147 -38.708 1.00 43.34 489 GLU A C 1
ATOM 4100 O O . GLU A 1 489 ? 35.638 -18.027 -39.430 1.00 43.34 489 GLU A O 1
#